Protein AF-A0A9P5EU41-F1 (afdb_monomer)

Nearest PDB structures (foldseek):
  2n8x-assembly1_A  TM=5.065E-01  e=4.545E+00  Pseudomonas aeruginosa PAO1
  8tcc-assembly1_B  TM=4.248E-01  e=4.545E+00  Burkholderia pseudomallei

Foldseek 3Di:
DDDDDDDDDDDDDPPDDDDDDDDDDDDDDDDDDDDDDDDDDDDDDDDDDDDDDDDDDDDDDDDDDDDDDDDDDDDPDDDDDDPDPVVVVVPDPPCVDCLNVVDDLVVLQVVLLVLLVQLQLEWEWDDDPNDTDIFGQPDDLPDAQCLVVVVVVVCVVPVDDDDDPVSVVLLVDLQGSRSVRVVVVVCVVVVPPDVVVVHNHCVNVCQCPVDDVSVVSNVVSSLQSAEYEYRELVRLVVCLDPPHDLSQLSHQEYEYHGEECQQVSCLVCQLVSQVSCLDPSHNYQAYEYEYHYSDLVSLQCPVVSCSNPVRHDPSCVVRYHYDYSQVPLFHDDDDPDDPCQQFEAKEFFDDFPNDGFADFADQADPVRHGDAADDAAAPPDDDDHDGQDPPPPAFDEAGDFHAKEKAKDKAFDPPPPDDRWIKIKIKIKTKGQKAAHPPPIDGIAIWIKIWIWTDDPNDIDTFWIWGADDVATDIDGGQQPQQDDDGPVCPPDDRDGPYRYQHWWFFRHGRTTDSDAAADNDRVRSNDPRGHTDRRYIYRRNHCVRYDYCYPPDPNVVSQVVDDRDPRQCTNVNCNVCRNVSD

pLDDT: mean 72.6, std 22.47, range [21.44, 97.12]

Mean predicted aligned error: 20.64 Å

Solvent-accessible surface area (backbone atoms only — not comparable to full-atom values): 34772 Å² total; per-residue (Å²): 140,79,91,86,86,84,88,87,89,78,84,94,82,86,86,85,87,87,90,80,79,92,85,85,89,81,91,81,85,87,84,88,87,84,88,83,89,88,83,83,84,89,85,88,82,88,78,88,78,80,87,87,76,87,85,78,85,81,81,90,82,92,79,84,92,76,92,81,80,94,73,92,76,93,73,85,81,74,73,88,74,81,85,52,73,66,63,59,72,66,51,71,58,70,75,70,40,63,69,64,65,72,42,55,71,71,57,50,47,49,51,47,48,53,47,40,64,66,16,40,58,33,28,33,46,42,65,54,98,89,38,84,44,72,44,62,45,83,53,66,90,85,51,76,64,54,66,63,58,51,49,53,54,57,39,68,79,49,85,63,98,69,90,52,67,68,55,51,51,51,75,61,38,48,36,52,67,36,31,66,34,50,56,51,45,54,37,58,73,71,64,49,88,67,61,61,80,86,48,36,72,63,50,54,52,54,54,59,66,64,40,72,66,52,25,70,68,35,49,61,54,55,46,61,57,27,35,40,36,30,36,41,64,71,37,49,52,60,54,66,36,82,85,59,52,70,65,65,35,53,18,22,31,40,37,37,31,31,19,71,64,31,61,63,51,39,69,77,40,30,48,60,50,40,54,54,58,51,34,88,70,38,55,54,64,35,35,38,35,42,50,46,43,88,45,75,69,56,41,54,45,54,83,66,46,54,56,66,61,80,52,57,44,81,82,36,55,89,29,55,45,78,45,43,78,46,75,46,91,68,48,82,82,89,64,99,74,71,68,60,65,80,45,43,60,33,42,18,34,22,71,49,95,94,28,60,26,78,25,50,41,67,66,49,45,98,89,67,48,71,56,73,60,23,72,75,28,60,83,81,60,68,63,79,52,53,51,50,53,95,80,73,83,76,69,72,42,78,36,58,93,43,44,35,33,32,31,75,42,81,31,79,72,81,80,82,75,84,81,85,44,53,28,40,33,39,37,41,35,36,37,30,40,41,27,47,26,64,98,78,40,47,49,26,30,42,41,42,37,37,40,34,29,39,42,58,88,98,43,75,44,71,37,29,41,31,23,29,34,88,98,51,63,50,76,46,74,45,43,66,66,44,68,31,14,25,38,97,93,43,78,80,54,77,72,26,56,65,42,49,20,41,45,34,20,24,23,41,52,51,48,32,43,33,73,58,69,46,57,41,94,50,84,70,29,42,79,45,96,38,27,27,22,32,63,38,23,35,47,61,48,81,49,60,91,19,44,36,68,32,30,90,92,32,72,51,29,54,54,62,69,77,50,88,49,75,85,29,64,54,37,66,68,53,41,56,72,41,49,72,69,72,114

Secondary structure (DSSP, 8-state):
---------S-S-S-S------------------------------------------------PPP-----------------HHHHHHS--GGGSHHHHHS-HHHHHHHHHHHHHHTT--EEEEEETTEEEEEE--S-TTS--HHHHHHHHHHHHS-S----HHHHHHTT-TTGGGHHHHHHHHHHHTT----TTTS-TTHHHHHHTT-HHHHHHHHHHHHHT-EEEE-SHHHHHHHHSSSPPHHHHH-SEEEEEE-TTHHHHHHHHHHHHHHHHHSTT---SEEEEEE--SSHHHHHHHTT-HHHHTT--TTTGGGEEEE-TTSSSSS----SS--GGGSS-EEEE-EETTEEPP----SB-TTSPBPPPPPP-STT---SS--SSSS----SEEPPP--EEEEEEEE---S--SS---EEEEEEEEEEEEES-TTT-EEEEEEEEEEEEEEETTEEEEEEEEEEETTEEEEEESGGG-S-EE-TT-TT-SS--S-SEEEEEE-TTT--EESS-B-BSSTTGGGSTTB-B--SEEE---STTTEEE-STTSHHHHHHHHS--TT----HHHHHHHTTT--

Organism: Colletotrichum siamense (NCBI:txid690259)

Sequence (583 aa):
MGHRSLLRRASKSCLGGFKKVFSTRSDRHDDFLAISKTSTKSFKFSFKTTSLWKRTTPEEDEKTCKPKPNNTDTTPEATPRIKDPELRRQAYPQGQSHLFRRLPPEIREQIYKEFWVACGVERHAFLEDGHMRYSPCVTDHEAPDERQLGLASDFRKAPQVQWHPEWFLRMQSPWCNHWRCEELWEDIKEGRKVDLNEGQNQAFMSLLVSCKRVHDESIDSFRESRILNITNGHTLQRLLKYPRPRYVSAARTINISLREDSGNWLYLNGGSIWHTLAAKETKATKVYVWLDAECPLTRRLLTEFRELYTGIPAEIAPKLTIDFPCDAEDGFWAWGEVEVQEQNAMFHFALANGNSQCYPTWPWRPDGSKRPAAPIQNWPTIRDCKKPDDDQGFKNFWGVQMPVYFTVRQCDNRSGRGNGAKELRVTYGLFYEKDGFNSNGHPYDWENVVITWRQFGDSYYKDEIWLSAHKGGRRITGWENIPQTVDSANWFEANGKSHNHPKVYVGWCKHAMFFDKGGLKDVLSCLTDNEYRTDDWYYVARTKSDLLNASPGTDHWTKFENENWGDAWSKPSNEYWAACDRA

Structure (mmCIF, N/CA/C/O backbone):
data_AF-A0A9P5EU41-F1
#
_entry.id   AF-A0A9P5EU41-F1
#
loop_
_atom_site.group_PDB
_atom_site.id
_atom_site.type_symbol
_atom_site.label_atom_id
_atom_site.label_alt_id
_atom_site.label_comp_id
_atom_site.label_asym_id
_atom_site.label_entity_id
_atom_site.label_seq_id
_atom_site.pdbx_PDB_ins_code
_atom_site.Cartn_x
_atom_site.Cartn_y
_atom_site.Cartn_z
_atom_site.occupancy
_atom_site.B_iso_or_equiv
_atom_site.auth_seq_id
_atom_site.auth_comp_id
_atom_site.auth_asym_id
_atom_site.auth_atom_id
_atom_site.pdbx_PDB_model_num
ATOM 1 N N . MET A 1 1 ? 23.583 35.432 46.694 1.00 30.80 1 MET A N 1
ATOM 2 C CA . MET A 1 1 ? 23.883 35.981 45.349 1.00 30.80 1 MET A CA 1
ATOM 3 C C . MET A 1 1 ? 23.335 34.983 44.340 1.00 30.80 1 MET A C 1
ATOM 5 O O . MET A 1 1 ? 23.683 33.828 44.476 1.00 30.80 1 MET A O 1
ATOM 9 N N . GLY A 1 2 ? 22.459 35.232 43.377 1.00 26.34 2 GLY A N 1
ATOM 10 C CA . GLY A 1 2 ? 21.678 36.367 42.901 1.00 26.34 2 GLY A CA 1
ATOM 11 C C . GLY A 1 2 ? 20.838 35.812 41.730 1.00 26.34 2 GLY A C 1
ATOM 12 O O . GLY A 1 2 ? 21.326 34.976 40.975 1.00 26.34 2 GLY A O 1
ATOM 13 N N . HIS A 1 3 ? 19.569 36.208 41.630 1.00 23.52 3 HIS A N 1
ATOM 14 C CA . HIS A 1 3 ? 18.615 35.836 40.572 1.00 23.52 3 HIS A CA 1
ATOM 15 C C . HIS A 1 3 ? 19.133 36.082 39.137 1.00 23.52 3 HIS A C 1
ATOM 17 O O . HIS A 1 3 ? 19.744 37.124 38.906 1.00 23.52 3 HIS A O 1
ATOM 23 N N . ARG A 1 4 ? 18.685 35.276 38.150 1.00 24.45 4 ARG A N 1
ATOM 24 C CA . ARG A 1 4 ? 17.760 35.728 37.073 1.00 24.45 4 ARG A CA 1
ATOM 25 C C . ARG A 1 4 ? 17.330 34.630 36.085 1.00 24.45 4 ARG A C 1
ATOM 27 O O . ARG A 1 4 ? 18.089 33.742 35.730 1.00 24.45 4 ARG A O 1
ATOM 34 N N . SER A 1 5 ? 16.074 34.766 35.658 1.00 26.00 5 SER A N 1
ATOM 35 C CA . SER A 1 5 ? 15.316 33.961 34.696 1.00 26.00 5 SER A CA 1
ATOM 36 C C . SER A 1 5 ? 15.810 34.084 33.252 1.00 26.00 5 SER A C 1
ATOM 38 O O . SER A 1 5 ? 16.222 35.182 32.885 1.00 26.00 5 SER A O 1
ATOM 40 N N . LEU A 1 6 ? 15.538 33.091 32.396 1.00 24.42 6 LEU A N 1
ATOM 41 C CA . LEU A 1 6 ? 15.342 33.303 30.952 1.00 24.42 6 LEU A CA 1
ATOM 42 C C . LEU A 1 6 ? 14.281 32.342 30.371 1.00 24.42 6 LEU A C 1
ATOM 44 O O . LEU A 1 6 ? 14.583 31.309 29.786 1.00 24.42 6 LEU A O 1
ATOM 48 N N . LEU A 1 7 ? 13.014 32.745 30.498 1.00 24.66 7 LEU A N 1
ATOM 49 C CA . LEU A 1 7 ? 11.993 32.533 29.468 1.00 24.66 7 LEU A CA 1
ATOM 50 C C . LEU A 1 7 ? 12.232 33.578 28.364 1.00 24.66 7 LEU A C 1
ATOM 52 O O . LEU A 1 7 ? 12.237 34.765 28.692 1.00 24.66 7 LEU A O 1
ATOM 56 N N . ARG A 1 8 ? 12.398 33.159 27.095 1.00 26.06 8 ARG A N 1
ATOM 57 C CA . ARG A 1 8 ? 11.946 33.837 25.846 1.00 26.06 8 ARG A CA 1
ATOM 58 C C . ARG A 1 8 ? 12.698 33.337 24.600 1.00 26.06 8 ARG A C 1
ATOM 60 O O . ARG A 1 8 ? 13.823 33.758 24.361 1.00 26.06 8 ARG A O 1
ATOM 67 N N . ARG A 1 9 ? 11.997 32.605 23.725 1.00 23.97 9 ARG A N 1
ATOM 68 C CA . ARG A 1 9 ? 11.839 32.921 22.286 1.00 23.97 9 ARG A CA 1
ATOM 69 C C . ARG A 1 9 ? 10.871 31.916 21.646 1.00 23.97 9 ARG A C 1
ATOM 71 O O . ARG A 1 9 ? 11.272 30.857 21.194 1.00 23.97 9 ARG A O 1
ATOM 78 N N . ALA A 1 10 ? 9.595 32.285 21.596 1.00 25.39 10 ALA A N 1
ATOM 79 C CA . ALA A 1 10 ? 8.655 31.785 20.601 1.00 25.39 10 ALA A CA 1
ATOM 80 C C . ALA A 1 10 ? 8.086 33.004 19.861 1.00 25.39 10 ALA A C 1
ATOM 82 O O . ALA A 1 10 ? 7.886 34.070 20.451 1.00 25.39 10 ALA A O 1
ATOM 83 N N . SER A 1 11 ? 7.973 32.849 18.548 1.00 27.69 11 SER A N 1
ATOM 84 C CA . SER A 1 11 ? 7.759 33.872 17.525 1.00 27.69 11 SER A CA 1
ATOM 85 C C . SER A 1 11 ? 6.518 34.752 17.754 1.00 27.69 11 SER A C 1
ATOM 87 O O . SER A 1 11 ? 5.428 34.267 18.042 1.00 27.69 11 SER A O 1
ATOM 89 N N . LYS A 1 12 ? 6.691 36.069 17.582 1.00 28.20 12 LYS A N 1
ATOM 90 C CA . LYS A 1 12 ? 5.652 37.111 17.627 1.00 28.20 12 LYS A CA 1
ATOM 91 C C . LYS A 1 12 ? 5.008 37.342 16.243 1.00 28.20 12 LYS A C 1
ATOM 93 O O . LYS A 1 12 ? 5.120 38.445 15.714 1.00 28.20 12 LYS A O 1
ATOM 98 N N . SER A 1 13 ? 4.324 36.362 15.651 1.00 29.11 13 SER A N 1
ATOM 99 C CA . SER A 1 13 ? 3.610 36.611 14.376 1.00 29.11 13 SER A CA 1
ATOM 100 C C . SER A 1 13 ? 2.169 36.103 14.276 1.00 29.11 13 SER A C 1
ATOM 102 O O . SER A 1 13 ? 1.657 36.022 13.167 1.00 29.11 13 SER A O 1
ATOM 104 N N . CYS A 1 14 ? 1.481 35.821 15.388 1.00 27.39 14 CYS A N 1
ATOM 105 C CA . CYS A 1 14 ? 0.079 35.363 15.344 1.00 27.39 14 CYS A CA 1
ATOM 106 C C . CYS A 1 14 ? -0.847 36.077 16.346 1.00 27.39 14 CYS A C 1
ATOM 108 O O . CYS A 1 14 ? -1.741 35.460 16.913 1.00 27.39 14 CYS A O 1
ATOM 110 N N . LEU A 1 15 ? -0.657 37.379 16.592 1.00 30.14 15 LEU A N 1
ATOM 111 C CA . LEU A 1 15 ? -1.606 38.189 17.372 1.00 30.14 15 LEU A CA 1
ATOM 112 C C . LEU A 1 15 ? -1.811 39.550 16.707 1.00 30.14 15 LEU A C 1
ATOM 114 O O . LEU A 1 15 ? -1.182 40.544 17.057 1.00 30.14 15 LEU A O 1
ATOM 118 N N . GLY A 1 16 ? -2.711 39.570 15.731 1.00 29.16 16 GLY A N 1
ATOM 119 C CA . GLY A 1 16 ? -3.162 40.784 15.064 1.00 29.16 16 GLY A CA 1
ATOM 120 C C . GLY A 1 16 ? -4.240 40.458 14.044 1.00 29.16 16 GLY A C 1
ATOM 121 O O . GLY A 1 16 ? -3.959 40.451 12.855 1.00 29.16 16 GLY A O 1
ATOM 122 N N . GLY A 1 17 ? -5.454 40.135 14.499 1.00 29.33 17 GLY A N 1
ATOM 123 C CA . GLY A 1 17 ? -6.526 39.845 13.547 1.00 29.33 17 GLY A CA 1
ATOM 124 C C . GLY A 1 17 ? -7.862 39.349 14.082 1.00 29.33 17 GLY A C 1
ATOM 125 O O . GLY A 1 17 ? -8.558 38.700 13.327 1.00 29.33 17 GLY A O 1
ATOM 126 N N . PHE A 1 18 ? -8.262 39.624 15.328 1.00 28.50 18 PHE A N 1
ATOM 127 C CA . PHE A 1 18 ? -9.655 39.398 15.741 1.00 28.50 18 PHE A CA 1
ATOM 128 C C . PHE A 1 18 ? -10.095 40.434 16.776 1.00 28.50 18 PHE A C 1
ATOM 130 O O . PHE A 1 18 ? -9.862 40.272 17.971 1.00 28.50 18 PHE A O 1
ATOM 137 N N . LYS A 1 19 ? -10.721 41.519 16.297 1.00 26.05 19 LYS A N 1
ATOM 138 C CA . LYS A 1 19 ? -11.716 42.321 17.036 1.00 26.05 19 LYS A CA 1
ATOM 139 C C . LYS A 1 19 ? -12.392 43.352 16.118 1.00 26.05 19 LYS A C 1
ATOM 141 O O . LYS A 1 19 ? -11.884 44.455 15.948 1.00 26.05 19 LYS A O 1
ATOM 146 N N . LYS A 1 20 ? -13.541 42.956 15.556 1.00 26.11 20 LYS A N 1
ATOM 147 C CA . LYS A 1 20 ? -14.771 43.725 15.230 1.00 26.11 20 LYS A CA 1
ATOM 148 C C . LYS A 1 20 ? -15.534 42.894 14.191 1.00 26.11 20 LYS A C 1
ATOM 150 O O . LYS A 1 20 ? -15.109 42.803 13.052 1.00 26.11 20 LYS A O 1
ATOM 155 N N . VAL A 1 21 ? -16.470 42.038 14.599 1.00 25.42 21 VAL A N 1
ATOM 156 C CA . VAL A 1 21 ? -17.859 42.374 14.973 1.00 25.42 21 VAL A CA 1
ATOM 157 C C . VAL A 1 21 ? -18.540 43.193 13.880 1.00 25.42 21 VAL A C 1
ATOM 159 O O . VAL A 1 21 ? -18.275 44.382 13.730 1.00 25.42 21 VAL A O 1
ATOM 162 N N . PHE A 1 22 ? -19.412 42.492 13.153 1.00 24.36 22 PHE A N 1
ATOM 163 C CA . PHE A 1 22 ? -20.685 42.945 12.601 1.00 24.36 22 PHE A CA 1
ATOM 164 C C . PHE A 1 22 ? -21.034 44.419 12.841 1.00 24.36 22 PHE A C 1
ATOM 166 O O . PHE A 1 22 ? -21.291 44.815 13.974 1.00 24.36 22 PHE A O 1
ATOM 173 N N . SER A 1 23 ? -21.140 45.186 11.756 1.00 24.17 23 SER A N 1
ATOM 174 C CA . SER A 1 23 ? -22.220 46.149 11.491 1.00 24.17 23 SER A CA 1
ATOM 175 C C . SER A 1 23 ? -21.803 47.015 10.303 1.00 24.17 23 SER A C 1
ATOM 177 O O . SER A 1 23 ? -20.903 47.834 10.442 1.00 24.17 23 SER A O 1
ATOM 179 N N . THR A 1 24 ? -22.423 46.819 9.141 1.00 25.61 24 THR A N 1
ATOM 180 C CA . THR A 1 24 ? -23.429 47.760 8.628 1.00 25.61 24 THR A CA 1
ATOM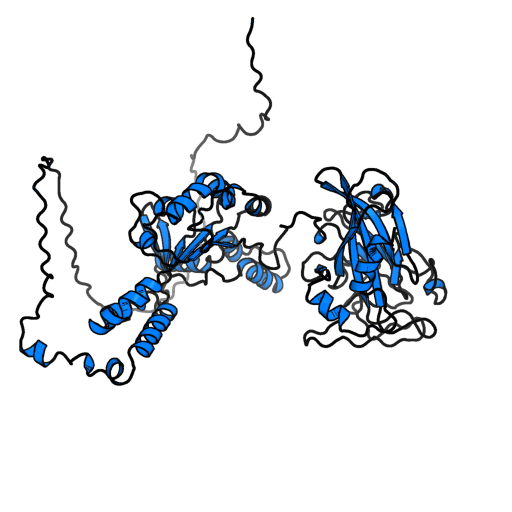 181 C C . THR A 1 24 ? -24.054 47.227 7.342 1.00 25.61 24 THR A C 1
ATOM 183 O O . THR A 1 24 ? -23.403 46.769 6.410 1.00 25.61 24 THR A O 1
ATOM 186 N N . ARG A 1 25 ? -25.378 47.285 7.370 1.00 26.03 25 ARG A N 1
ATOM 187 C CA . ARG A 1 25 ? -26.358 47.050 6.318 1.00 26.03 25 ARG A CA 1
ATOM 188 C C . ARG A 1 25 ? -26.433 48.301 5.431 1.00 26.03 25 ARG A C 1
ATOM 190 O O . ARG A 1 25 ? -26.419 49.401 5.976 1.00 26.03 25 ARG A O 1
ATOM 197 N N . SER A 1 26 ? -26.527 48.126 4.115 1.00 26.22 26 SER A N 1
ATOM 198 C CA . SER A 1 26 ? -27.027 49.106 3.128 1.00 26.22 26 SER A CA 1
ATOM 199 C C . SER A 1 26 ? -27.098 48.371 1.782 1.00 26.22 26 SER A C 1
ATOM 201 O O . SER A 1 26 ? -26.073 47.957 1.253 1.00 26.22 26 SER A O 1
ATOM 203 N N . ASP A 1 27 ? -28.263 47.824 1.442 1.00 26.22 27 ASP A N 1
ATOM 204 C CA . ASP A 1 27 ? -29.229 48.409 0.495 1.00 26.22 27 ASP A CA 1
ATOM 205 C C . ASP A 1 27 ? -28.753 48.374 -0.965 1.00 26.22 27 ASP A C 1
ATOM 207 O O . ASP A 1 27 ? -27.911 49.173 -1.372 1.00 26.22 27 ASP A O 1
ATOM 211 N N . ARG A 1 28 ? -29.366 47.481 -1.762 1.00 26.09 28 ARG A N 1
ATOM 212 C CA . ARG A 1 28 ? -30.007 47.798 -3.058 1.00 26.09 28 ARG A CA 1
ATOM 213 C C . ARG A 1 28 ? -30.681 46.567 -3.695 1.00 26.09 28 ARG A C 1
ATOM 215 O O . ARG A 1 28 ? -30.008 45.629 -4.106 1.00 26.09 28 ARG A O 1
ATOM 222 N N . HIS A 1 29 ? -32.018 46.616 -3.675 1.00 25.47 29 HIS A N 1
ATOM 223 C CA . HIS A 1 29 ? -33.007 46.328 -4.734 1.00 25.47 29 HIS A CA 1
ATOM 224 C C . HIS A 1 29 ? -32.503 45.712 -6.053 1.00 25.47 29 HIS A C 1
ATOM 226 O O . HIS A 1 29 ? -31.583 46.247 -6.665 1.00 25.47 29 HIS A O 1
ATOM 232 N N . ASP A 1 30 ? -33.033 44.539 -6.421 1.00 25.72 30 ASP A N 1
ATOM 233 C CA . ASP A 1 30 ? -34.072 44.263 -7.456 1.00 25.72 30 ASP A CA 1
ATOM 234 C C . ASP A 1 30 ? -33.349 43.619 -8.665 1.00 25.72 30 ASP A C 1
ATOM 236 O O . ASP A 1 30 ? -32.284 44.074 -9.057 1.00 25.72 30 ASP A O 1
ATOM 240 N N . ASP A 1 31 ? -33.723 42.449 -9.184 1.00 26.47 31 ASP A N 1
ATOM 241 C CA . ASP A 1 31 ? -34.981 42.224 -9.883 1.00 26.47 31 ASP A CA 1
ATOM 242 C C . ASP A 1 31 ? -35.463 40.763 -9.881 1.00 26.47 31 ASP A C 1
ATOM 244 O O . ASP A 1 31 ? -34.715 39.785 -9.832 1.00 26.47 31 ASP A O 1
ATOM 248 N N . PHE A 1 32 ? -36.785 40.689 -9.990 1.00 24.66 32 PHE A N 1
ATOM 249 C CA . PHE A 1 32 ? -37.657 39.553 -10.239 1.00 24.66 32 PHE A CA 1
ATOM 250 C C . PHE A 1 32 ? -37.250 38.678 -11.438 1.00 24.66 32 PHE A C 1
ATOM 252 O O . PHE A 1 32 ? -36.887 39.192 -12.487 1.00 24.66 32 PHE A O 1
ATOM 259 N N . LEU A 1 33 ? -37.541 37.373 -11.348 1.00 26.55 33 LEU A N 1
ATOM 260 C CA . LEU A 1 33 ? -38.536 36.729 -12.220 1.00 26.55 33 LEU A CA 1
ATOM 261 C C . LEU A 1 33 ? -39.071 35.451 -11.553 1.00 26.55 33 LEU A C 1
ATOM 263 O O . LEU A 1 33 ? -38.348 34.499 -11.267 1.00 26.55 33 LEU A O 1
ATOM 267 N N . ALA A 1 34 ? -40.371 35.479 -11.278 1.00 24.45 34 ALA A N 1
ATOM 268 C CA . ALA A 1 34 ? -41.171 34.391 -10.739 1.00 24.45 34 ALA A CA 1
ATOM 269 C C . ALA A 1 34 ? -41.913 33.642 -11.864 1.00 24.45 34 ALA A C 1
ATOM 271 O O . ALA A 1 34 ? -41.951 34.106 -13.001 1.00 24.45 34 ALA A O 1
ATOM 272 N N . ILE A 1 35 ? -42.648 32.598 -11.443 1.00 24.52 35 ILE A N 1
ATOM 273 C CA . ILE A 1 35 ? -43.719 31.839 -12.132 1.00 24.52 35 ILE A CA 1
ATOM 274 C C . ILE A 1 35 ? -43.181 30.527 -12.739 1.00 24.52 35 ILE A C 1
ATOM 276 O O . ILE A 1 35 ? -42.370 30.526 -13.649 1.00 24.52 35 ILE A O 1
ATOM 280 N N . SER A 1 36 ? -43.575 29.350 -12.238 1.00 24.67 36 SER A N 1
ATOM 281 C CA . SER A 1 36 ? -44.936 28.831 -12.401 1.00 24.67 36 SER A CA 1
ATOM 282 C C . SER A 1 36 ? -45.355 27.821 -11.325 1.00 24.67 36 SER A C 1
ATOM 284 O O . SER A 1 36 ? -44.638 26.880 -10.996 1.00 24.67 36 SER A O 1
ATOM 286 N N . LYS A 1 37 ? -46.576 28.028 -10.820 1.00 24.62 37 LYS A N 1
ATOM 287 C CA . LYS A 1 37 ? -47.358 27.116 -9.981 1.00 24.62 37 LYS A CA 1
ATOM 288 C C . LYS A 1 37 ? -48.049 26.082 -10.870 1.00 24.62 37 LYS A C 1
ATOM 290 O O . LYS A 1 37 ? -48.712 26.465 -11.827 1.00 24.62 37 LYS A O 1
ATOM 295 N N . THR A 1 38 ? -48.085 24.824 -10.442 1.00 25.11 38 THR A N 1
ATOM 296 C CA . THR A 1 38 ? -49.247 23.961 -10.700 1.00 25.11 38 THR A CA 1
ATOM 297 C C . THR A 1 38 ? -49.663 23.232 -9.428 1.00 25.11 38 THR A C 1
ATOM 299 O O . THR A 1 38 ? -48.868 22.939 -8.542 1.00 25.11 38 THR A O 1
ATOM 302 N N . SER A 1 39 ? -50.977 23.076 -9.312 1.00 22.53 39 SER A N 1
ATOM 303 C CA . SER A 1 39 ? -51.732 22.689 -8.128 1.00 22.53 39 SER A CA 1
ATOM 304 C C . SER A 1 39 ? -52.284 21.288 -8.342 1.00 22.53 39 SER A C 1
ATOM 306 O O . SER A 1 39 ? -52.883 21.071 -9.393 1.00 22.53 39 SER A O 1
ATOM 308 N N . THR A 1 40 ? -52.254 20.422 -7.327 1.00 26.28 40 THR A N 1
ATOM 309 C CA . THR A 1 40 ? -53.211 19.304 -7.226 1.00 26.28 40 THR A CA 1
ATOM 310 C C . THR A 1 40 ? -53.454 18.879 -5.771 1.00 26.28 40 THR A C 1
ATOM 312 O O . THR A 1 40 ? -52.678 18.161 -5.158 1.00 26.28 40 THR A O 1
ATOM 315 N N . LYS A 1 41 ? -54.565 19.397 -5.235 1.00 25.16 41 LYS A N 1
ATOM 316 C CA . LYS A 1 41 ? -55.601 18.770 -4.385 1.00 25.16 41 LYS A CA 1
ATOM 317 C C . LYS A 1 41 ? -55.233 17.579 -3.463 1.00 25.16 41 LYS A C 1
ATOM 319 O O . LYS A 1 41 ? -55.225 16.431 -3.876 1.00 25.16 41 LYS A O 1
ATOM 324 N N . SER A 1 42 ? -55.130 17.895 -2.167 1.00 21.77 42 SER A N 1
ATOM 325 C CA . SER A 1 42 ? -55.870 17.324 -1.015 1.00 21.77 42 SER A CA 1
ATOM 326 C C . SER A 1 42 ? -56.444 15.892 -1.100 1.00 21.77 42 SER A C 1
ATOM 328 O O . SER A 1 42 ? -57.479 15.687 -1.732 1.00 21.77 42 SER A O 1
ATOM 330 N N . PHE A 1 43 ? -55.968 15.019 -0.202 1.00 23.98 43 PHE A N 1
ATOM 331 C CA . PHE A 1 43 ? -56.816 14.111 0.587 1.00 23.98 43 PHE A CA 1
ATOM 332 C C . PHE A 1 43 ? -56.456 14.236 2.079 1.00 23.98 43 PHE A C 1
ATOM 334 O O . PHE A 1 43 ? -55.317 14.009 2.480 1.00 23.98 43 PHE A O 1
ATOM 341 N N . LYS A 1 44 ? -57.431 14.653 2.897 1.00 22.06 44 LYS A N 1
ATOM 342 C CA . LYS A 1 44 ? -57.337 14.757 4.360 1.00 22.06 44 LYS A CA 1
ATOM 343 C C . LYS A 1 44 ? -57.706 13.411 4.987 1.00 22.06 44 LYS A C 1
ATOM 345 O O . LYS A 1 44 ? -58.837 12.970 4.811 1.00 22.06 44 LYS A O 1
ATOM 350 N N . PHE A 1 45 ? -56.822 12.839 5.800 1.00 22.23 45 PHE A N 1
ATOM 351 C CA . PHE A 1 45 ? -57.213 11.913 6.864 1.00 22.23 45 PHE A CA 1
ATOM 352 C C . PHE A 1 45 ? -56.888 12.549 8.215 1.00 22.23 45 PHE A C 1
ATOM 354 O O . PHE A 1 45 ? -55.767 12.973 8.479 1.00 22.23 45 PHE A O 1
ATOM 361 N N . SER A 1 46 ? -57.928 12.674 9.035 1.00 21.44 46 SER A N 1
ATOM 362 C CA . SER A 1 46 ? -57.907 13.216 10.388 1.00 21.44 46 SER A CA 1
ATOM 363 C C . SER A 1 46 ? -57.804 12.050 11.363 1.00 21.44 46 SER A C 1
ATOM 365 O O . SER A 1 46 ? -58.732 11.249 11.442 1.00 21.44 46 SER A O 1
ATOM 367 N N . PHE A 1 47 ? -56.715 11.974 12.126 1.00 24.33 47 PHE A N 1
ATOM 368 C CA . PHE A 1 47 ? -56.683 11.219 13.375 1.00 24.33 47 PHE A CA 1
ATOM 369 C C . PHE A 1 47 ? -56.325 12.180 14.506 1.00 24.33 47 PHE A C 1
ATOM 371 O O . PHE A 1 47 ? -55.242 12.757 14.553 1.00 24.33 47 PHE A O 1
ATOM 378 N N . LYS A 1 48 ? -57.294 12.386 15.401 1.00 22.78 48 LYS A N 1
ATOM 379 C CA . LYS A 1 48 ? -57.143 13.145 16.642 1.00 22.78 48 LYS A CA 1
ATOM 380 C C . LYS A 1 48 ? -56.260 12.343 17.601 1.00 22.78 48 LYS A C 1
ATOM 382 O O . LYS A 1 48 ? -56.707 11.332 18.132 1.00 22.78 48 LYS A O 1
ATOM 387 N N . THR A 1 49 ? -55.047 12.810 17.873 1.00 25.55 49 THR A N 1
ATOM 388 C CA . THR A 1 49 ? -54.253 12.346 19.017 1.00 25.55 49 THR A CA 1
ATOM 389 C C . THR A 1 49 ? -54.687 13.115 20.260 1.00 25.55 49 THR A C 1
ATOM 391 O O . THR A 1 49 ? -54.380 14.296 20.421 1.00 25.55 49 THR A O 1
ATOM 394 N N . THR A 1 50 ? -55.441 12.459 21.137 1.00 25.56 50 THR A N 1
ATOM 395 C CA . THR A 1 50 ? -55.745 12.961 22.478 1.00 25.56 50 THR A CA 1
ATOM 396 C C . THR A 1 50 ? -54.475 13.013 23.321 1.00 25.56 50 THR A C 1
ATOM 398 O O . THR A 1 50 ? -53.807 12.003 23.532 1.00 25.56 50 THR A O 1
ATOM 401 N N . SER A 1 51 ? -54.174 14.215 23.806 1.00 25.03 51 SER A N 1
ATOM 402 C CA . SER A 1 51 ? -53.139 14.536 24.783 1.00 25.03 51 SER A CA 1
ATOM 403 C C . SER A 1 51 ? -53.321 13.755 26.084 1.00 25.03 51 SER A C 1
ATOM 405 O O . SER A 1 51 ? -54.408 13.780 26.664 1.00 25.03 51 SER A O 1
ATOM 407 N N . LEU A 1 52 ? -52.249 13.155 26.598 1.00 27.11 52 LEU A N 1
ATOM 408 C CA . LEU A 1 52 ? -52.258 12.523 27.917 1.00 27.11 52 LEU A CA 1
ATOM 409 C C . LEU A 1 52 ? -50.930 12.708 28.658 1.00 27.11 52 LEU A C 1
ATOM 411 O O . LEU A 1 52 ? -50.370 11.748 29.150 1.00 27.11 52 LEU A O 1
ATOM 415 N N . TRP A 1 53 ? -50.444 13.949 28.778 1.00 27.56 53 TRP A N 1
ATOM 416 C CA . TRP A 1 53 ? -49.491 14.325 29.834 1.00 27.56 53 TRP A CA 1
ATOM 417 C C . TRP A 1 53 ? -49.778 15.758 30.294 1.00 27.56 53 TRP A C 1
ATOM 419 O O . TRP A 1 53 ? -49.365 16.734 29.671 1.00 27.56 53 TRP A O 1
ATOM 429 N N . LYS A 1 54 ? -50.544 15.879 31.387 1.00 24.67 54 LYS A N 1
ATOM 430 C CA . LYS A 1 54 ? -50.646 17.118 32.164 1.00 24.67 54 LYS A CA 1
ATOM 431 C C . LYS A 1 54 ? -49.291 17.373 32.821 1.00 24.67 54 LYS A C 1
ATOM 433 O O . LYS A 1 54 ? -48.782 16.532 33.555 1.00 24.67 54 LYS A O 1
ATOM 438 N N . ARG A 1 55 ? -48.737 18.546 32.534 1.00 22.52 55 ARG A N 1
ATOM 439 C CA . ARG A 1 55 ? -47.587 19.142 33.210 1.00 22.52 55 ARG A CA 1
ATOM 440 C C . ARG A 1 55 ? -48.081 19.654 34.566 1.00 22.52 55 ARG A C 1
ATOM 442 O O . ARG A 1 55 ? -48.942 20.530 34.592 1.00 22.52 55 ARG A O 1
ATOM 449 N N . THR A 1 56 ? -47.556 19.118 35.660 1.00 26.53 56 THR A N 1
ATOM 450 C CA . THR A 1 56 ? -47.700 19.721 36.991 1.00 26.53 56 THR A CA 1
ATOM 451 C C . THR A 1 56 ? -46.318 20.209 37.403 1.00 26.53 56 THR A C 1
ATOM 453 O O . THR A 1 56 ? -45.390 19.415 37.539 1.00 26.53 56 THR A O 1
ATOM 456 N N . THR A 1 57 ? -46.164 21.523 37.509 1.00 29.22 57 THR A N 1
ATOM 457 C CA . THR A 1 57 ? -45.024 22.193 38.144 1.00 29.22 57 THR A CA 1
ATOM 458 C C . THR A 1 57 ? -45.068 21.977 39.657 1.00 29.22 57 THR A C 1
ATOM 460 O O . THR A 1 57 ? -46.166 21.922 40.214 1.00 29.22 57 THR A O 1
ATOM 463 N N . PRO A 1 58 ? -43.912 21.938 40.333 1.00 31.16 58 PRO A N 1
ATOM 464 C CA . PRO A 1 58 ? -43.853 22.345 41.729 1.00 31.16 58 PRO A CA 1
ATOM 465 C C . PRO A 1 58 ? -42.931 23.555 41.907 1.00 31.16 58 PRO A C 1
ATOM 467 O O . PRO A 1 58 ? -41.764 23.527 41.514 1.00 31.16 58 PRO A O 1
ATOM 470 N N . GLU A 1 59 ? -43.505 24.599 42.499 1.00 26.33 59 GLU A N 1
ATOM 471 C CA . GLU A 1 59 ? -42.793 25.638 43.237 1.00 26.33 59 GLU A CA 1
ATOM 472 C C . GLU A 1 59 ? -42.114 25.055 44.485 1.00 26.33 59 GLU A C 1
ATOM 474 O O . GLU A 1 59 ? -42.414 23.951 44.945 1.00 26.33 59 GLU A O 1
ATOM 479 N N . GLU A 1 60 ? -41.163 25.844 44.964 1.00 28.70 60 GLU A N 1
ATOM 480 C CA . GLU A 1 60 ? -40.288 25.677 46.113 1.00 28.70 60 GLU A CA 1
ATOM 481 C C . GLU A 1 60 ? -41.034 25.303 47.402 1.00 28.70 60 GLU A C 1
ATOM 483 O O . GLU A 1 60 ? -42.070 25.878 47.712 1.00 28.70 60 GLU A O 1
ATOM 488 N N . ASP A 1 61 ? -40.459 24.389 48.190 1.00 28.05 61 ASP A N 1
ATOM 489 C CA . ASP A 1 61 ? -40.387 24.600 49.635 1.00 28.05 61 ASP A CA 1
ATOM 490 C C . ASP A 1 61 ? -39.331 23.702 50.296 1.00 28.05 61 ASP A C 1
ATOM 492 O O . ASP A 1 61 ? -39.300 22.473 50.191 1.00 28.05 61 ASP A O 1
ATOM 496 N N . GLU A 1 62 ? -38.439 24.390 50.989 1.00 30.39 62 GLU A N 1
ATOM 497 C CA . GLU A 1 62 ? -37.318 23.924 51.781 1.00 30.39 62 GLU A CA 1
ATOM 498 C C . GLU A 1 62 ? -37.822 23.398 53.139 1.00 30.39 62 GLU A C 1
ATOM 500 O O . GLU A 1 62 ? -38.446 24.145 53.892 1.00 30.39 62 GLU A O 1
ATOM 505 N N . LYS A 1 63 ? -37.557 22.123 53.486 1.00 30.02 63 LYS A N 1
ATOM 506 C CA . LYS A 1 63 ? -37.544 21.634 54.886 1.00 30.02 63 LYS A CA 1
ATOM 507 C C . LYS A 1 63 ? -36.927 20.233 55.047 1.00 30.02 63 LYS A C 1
ATOM 509 O O . LYS A 1 63 ? -37.521 19.211 54.725 1.00 30.02 63 LYS A O 1
ATOM 514 N N . THR A 1 64 ? -35.708 20.240 55.591 1.00 27.44 64 THR A N 1
ATOM 515 C CA . THR A 1 64 ? -35.170 19.330 56.627 1.00 27.44 64 THR A CA 1
ATOM 516 C C . THR A 1 64 ? -35.446 17.816 56.531 1.00 27.44 64 THR A C 1
ATOM 518 O O . THR A 1 64 ? -36.435 17.292 57.037 1.00 27.44 64 THR A O 1
ATOM 521 N N . CYS A 1 65 ? -34.443 17.070 56.050 1.00 23.97 65 CYS A N 1
ATOM 522 C CA . CYS A 1 65 ? -34.332 15.621 56.247 1.00 23.97 65 CYS A CA 1
ATOM 523 C C . CYS A 1 65 ? -33.837 15.282 57.668 1.00 23.97 65 CYS A C 1
ATOM 525 O O . CYS A 1 65 ? -32.700 15.589 58.027 1.00 23.97 65 CYS A O 1
ATOM 527 N N . LYS A 1 66 ? -34.663 14.583 58.457 1.00 28.80 66 LYS A N 1
ATOM 528 C CA . LYS A 1 66 ? -34.206 13.736 59.575 1.00 28.80 66 LYS A CA 1
ATOM 529 C C . LYS A 1 66 ? -34.193 12.268 59.123 1.00 28.80 66 LYS A C 1
ATOM 531 O O . LYS A 1 66 ? -35.138 11.855 58.451 1.00 28.80 66 LYS A O 1
ATOM 536 N N . PRO A 1 67 ? -33.188 11.464 59.510 1.00 29.81 67 PRO A N 1
ATOM 537 C CA . PRO A 1 67 ? -33.113 10.058 59.134 1.00 29.81 67 PRO A CA 1
ATOM 538 C C . PRO A 1 67 ? -34.046 9.210 60.011 1.00 29.81 67 PRO A C 1
ATOM 540 O O . PRO A 1 67 ? -34.096 9.381 61.231 1.00 29.81 67 PRO A O 1
ATOM 543 N N . LYS A 1 68 ? -34.766 8.267 59.396 1.00 26.83 68 LYS A N 1
ATOM 544 C CA . LYS A 1 68 ? -35.448 7.164 60.088 1.00 26.83 68 LYS A CA 1
ATOM 545 C C . LYS A 1 68 ? -35.140 5.827 59.395 1.00 26.83 68 LYS A C 1
ATOM 547 O O . LYS A 1 68 ? -34.773 5.834 58.224 1.00 26.83 68 LYS A O 1
ATOM 552 N N . PRO A 1 69 ? -35.185 4.719 60.153 1.00 28.48 69 PRO A N 1
ATOM 553 C CA . PRO A 1 69 ? -34.203 3.643 60.068 1.00 28.48 69 PRO A CA 1
ATOM 554 C C . PRO A 1 69 ? -34.582 2.517 59.103 1.00 28.48 69 PRO A C 1
ATOM 556 O O . PRO A 1 69 ? -35.745 2.335 58.752 1.00 28.48 69 PRO A O 1
ATOM 559 N N . ASN A 1 70 ? -33.556 1.741 58.747 1.00 34.16 70 ASN A N 1
ATOM 560 C CA . ASN A 1 70 ? -33.627 0.466 58.044 1.00 34.16 70 ASN A CA 1
ATOM 561 C C . ASN A 1 70 ? -34.681 -0.465 58.654 1.00 34.16 70 ASN A C 1
ATOM 563 O O . ASN A 1 70 ? -34.548 -0.860 59.809 1.00 34.16 70 ASN A O 1
ATOM 567 N N . ASN A 1 71 ? -35.642 -0.887 57.836 1.00 28.77 71 ASN A N 1
ATOM 568 C CA . ASN A 1 71 ? -36.327 -2.159 58.011 1.00 28.77 71 ASN A CA 1
ATOM 569 C C . ASN A 1 71 ? -36.277 -2.915 56.685 1.00 28.77 71 ASN A C 1
ATOM 571 O O . ASN A 1 71 ? -36.934 -2.564 55.708 1.00 28.77 71 ASN A O 1
ATOM 575 N N . THR A 1 72 ? -35.439 -3.943 56.682 1.00 38.03 72 THR A N 1
ATOM 576 C CA . THR A 1 72 ? -35.559 -5.129 55.845 1.00 38.03 72 THR A CA 1
ATOM 577 C C . THR A 1 72 ? -36.937 -5.743 56.048 1.00 38.03 72 THR A C 1
ATOM 579 O O . THR A 1 72 ? -37.200 -6.274 57.123 1.00 38.03 72 THR A O 1
ATOM 582 N N . ASP A 1 73 ? -37.782 -5.717 55.023 1.00 27.97 73 ASP A N 1
ATOM 583 C CA . ASP A 1 73 ? -38.622 -6.875 54.746 1.00 27.97 73 ASP A CA 1
ATOM 584 C C . ASP A 1 73 ? -39.004 -6.930 53.269 1.00 27.97 73 ASP A C 1
ATOM 586 O O . ASP A 1 73 ? -39.410 -5.944 52.653 1.00 27.97 73 ASP A O 1
ATOM 590 N N . THR A 1 74 ? -38.792 -8.102 52.686 1.00 36.19 74 THR A N 1
ATOM 591 C CA . THR A 1 74 ? -38.861 -8.341 51.248 1.00 36.19 74 THR A CA 1
ATOM 592 C C . THR A 1 74 ? -40.188 -9.029 50.981 1.00 36.19 74 THR A C 1
ATOM 594 O O . THR A 1 74 ? -40.310 -10.235 51.172 1.00 36.19 74 THR A O 1
ATOM 597 N N . THR A 1 75 ? -41.207 -8.280 50.564 1.00 28.06 75 THR A N 1
ATOM 598 C CA . THR A 1 75 ? -42.465 -8.858 50.067 1.00 28.06 75 THR A CA 1
ATOM 599 C C . THR A 1 75 ? -42.552 -8.602 48.561 1.00 28.06 75 THR A C 1
ATOM 601 O O . THR A 1 75 ? -42.401 -7.453 48.145 1.00 28.06 75 THR A O 1
ATOM 604 N N . PRO A 1 76 ? -42.755 -9.627 47.712 1.00 34.25 76 PRO A N 1
ATOM 605 C CA . PRO A 1 76 ? -42.814 -9.428 46.271 1.00 34.25 76 PRO A CA 1
ATOM 606 C C . PRO A 1 76 ? -44.076 -8.641 45.907 1.00 34.25 76 PRO A C 1
ATOM 608 O O . PRO A 1 76 ? -45.202 -9.067 46.171 1.00 34.25 76 PRO A O 1
ATOM 611 N N . GLU A 1 77 ? -43.865 -7.477 45.301 1.00 29.95 77 GLU A N 1
ATOM 612 C CA . GLU A 1 77 ? -44.902 -6.575 44.818 1.00 29.95 77 GLU A CA 1
ATOM 613 C C . GLU A 1 77 ? -45.783 -7.295 43.781 1.00 29.95 77 GLU A C 1
ATOM 615 O O . GLU A 1 77 ? -45.338 -7.727 42.713 1.00 29.95 77 GLU A O 1
ATOM 620 N N . ALA A 1 78 ? -47.050 -7.500 44.144 1.00 36.72 78 ALA A N 1
ATOM 621 C CA . ALA A 1 78 ? -48.018 -8.227 43.343 1.00 36.72 78 ALA A CA 1
ATOM 622 C C . ALA A 1 78 ? -48.369 -7.450 42.064 1.00 36.72 78 ALA A C 1
ATOM 624 O O . ALA A 1 78 ? -48.799 -6.299 42.100 1.00 36.72 78 ALA A O 1
ATOM 625 N N . THR A 1 79 ? -48.241 -8.123 40.920 1.00 34.81 79 THR A N 1
ATOM 626 C CA . THR A 1 79 ? -48.626 -7.625 39.592 1.00 34.81 79 THR A CA 1
ATOM 627 C C . THR A 1 79 ? -50.095 -7.151 39.577 1.00 34.81 79 THR A C 1
ATOM 629 O O . THR A 1 79 ? -50.934 -7.813 40.201 1.00 34.81 79 THR A O 1
ATOM 632 N N . PRO A 1 80 ? -50.471 -6.084 38.837 1.00 39.75 80 PRO A N 1
ATOM 633 C CA . PRO A 1 80 ? -51.852 -5.603 38.804 1.00 39.75 80 PRO A CA 1
ATOM 634 C C . PRO A 1 80 ? -52.793 -6.699 38.281 1.00 39.75 80 PRO A C 1
ATOM 636 O O . PRO A 1 80 ? -52.706 -7.120 37.127 1.00 39.75 80 PRO A O 1
ATOM 639 N N . ARG A 1 81 ? -53.693 -7.200 39.135 1.00 45.97 81 ARG A N 1
ATOM 640 C CA . ARG A 1 81 ? -54.722 -8.171 38.736 1.00 45.97 81 ARG A CA 1
ATOM 641 C C . ARG A 1 81 ? -55.842 -7.448 37.988 1.00 45.97 81 ARG A C 1
ATOM 643 O O . ARG A 1 81 ? -56.535 -6.616 38.568 1.00 45.97 81 ARG A O 1
ATOM 650 N N . ILE A 1 82 ? -56.053 -7.826 36.727 1.00 49.28 82 ILE A N 1
ATOM 651 C CA . ILE A 1 82 ? -57.252 -7.487 35.945 1.00 49.28 82 ILE A CA 1
ATOM 652 C C . ILE A 1 82 ? -58.482 -7.951 36.744 1.00 49.28 82 ILE A C 1
ATOM 654 O O . ILE A 1 82 ? -58.582 -9.131 37.090 1.00 49.28 82 ILE A O 1
ATOM 658 N N . LYS A 1 83 ? -59.368 -7.008 37.094 1.00 52.31 83 LYS A N 1
ATOM 659 C CA . LYS A 1 83 ? -60.526 -7.223 37.985 1.00 52.31 83 LYS A CA 1
ATOM 660 C C . LYS A 1 83 ? -61.743 -7.835 37.283 1.00 52.31 83 LYS A C 1
ATOM 662 O O . LYS A 1 83 ? -62.666 -8.262 37.965 1.00 52.31 83 LYS A O 1
ATOM 667 N N . ASP A 1 84 ? -61.729 -7.899 35.955 1.00 55.97 84 ASP A N 1
ATOM 668 C CA . ASP A 1 84 ? -62.842 -8.388 35.147 1.00 55.97 84 ASP A CA 1
ATOM 669 C C . ASP A 1 84 ? -62.726 -9.915 34.880 1.00 55.97 84 ASP A C 1
ATOM 671 O O . ASP A 1 84 ? -61.751 -10.364 34.259 1.00 55.97 84 ASP A O 1
ATOM 675 N N . PRO A 1 85 ? -63.677 -10.742 35.366 1.00 54.50 85 PRO A N 1
ATOM 676 C CA . PRO A 1 85 ? -63.685 -12.195 35.174 1.00 54.50 85 PRO A CA 1
ATOM 677 C C . PRO A 1 85 ? -63.863 -12.641 33.717 1.00 54.50 85 PRO A C 1
ATOM 679 O O . PRO A 1 85 ? -63.453 -13.753 33.376 1.00 54.50 85 PRO A O 1
ATOM 682 N N . GLU A 1 86 ? -64.464 -11.811 32.866 1.00 51.78 86 GLU A N 1
ATOM 683 C CA . GLU A 1 86 ? -64.787 -12.137 31.475 1.00 51.78 86 GLU A CA 1
ATOM 684 C C . GLU A 1 86 ? -63.558 -11.939 30.572 1.00 51.78 86 GLU A C 1
ATOM 686 O O . GLU A 1 86 ? -63.194 -12.831 29.801 1.00 51.78 86 GLU A O 1
ATOM 691 N N . LEU A 1 87 ? -62.787 -10.872 30.818 1.00 51.78 87 LEU A N 1
ATOM 692 C CA . LEU A 1 87 ? -61.446 -10.661 30.246 1.00 51.78 87 LEU A CA 1
ATOM 693 C C . LEU A 1 87 ? -60.439 -11.746 30.658 1.00 51.78 87 LEU A C 1
ATOM 695 O O . LEU A 1 87 ? -59.549 -12.094 29.885 1.00 51.78 87 LEU A O 1
ATOM 699 N N . ARG A 1 88 ? -60.575 -12.326 31.858 1.00 52.16 88 ARG A N 1
ATOM 700 C CA . ARG A 1 88 ? -59.755 -13.475 32.290 1.00 52.16 88 ARG A CA 1
ATOM 701 C C . ARG A 1 88 ? -60.080 -14.767 31.543 1.00 52.16 88 ARG A C 1
ATOM 703 O O . ARG A 1 88 ? -59.180 -15.584 31.377 1.00 52.16 88 ARG A O 1
ATOM 710 N N . ARG A 1 89 ? -61.330 -14.963 31.107 1.00 49.03 89 ARG A N 1
ATOM 711 C CA . ARG A 1 89 ? -61.734 -16.126 30.293 1.00 49.03 89 ARG A CA 1
ATOM 712 C C . ARG A 1 89 ? -61.361 -15.965 28.819 1.00 49.03 89 ARG A C 1
ATOM 714 O O . ARG A 1 89 ? -61.117 -16.967 28.160 1.00 49.03 89 ARG A O 1
ATOM 721 N N . GLN A 1 90 ? -61.282 -14.728 28.325 1.00 50.88 90 GLN A N 1
ATOM 722 C CA . GLN A 1 90 ? -60.836 -14.401 26.963 1.00 50.88 90 GLN A CA 1
ATOM 723 C C . GLN A 1 90 ? -59.318 -14.213 26.828 1.00 50.88 90 GLN A C 1
ATOM 725 O O . GLN A 1 90 ? -58.805 -14.133 25.711 1.00 50.88 90 GLN A O 1
ATOM 730 N N . ALA A 1 91 ? -58.579 -14.155 27.938 1.00 51.62 91 ALA A N 1
ATOM 731 C CA . ALA A 1 91 ? -57.126 -14.173 27.915 1.00 51.62 91 ALA A CA 1
ATOM 732 C C . ALA A 1 91 ? -56.656 -15.540 27.401 1.00 51.62 91 ALA A C 1
ATOM 734 O O . ALA A 1 91 ? -56.530 -16.493 28.172 1.00 51.62 91 ALA A O 1
ATOM 735 N N . TYR A 1 92 ? -56.409 -15.632 26.090 1.00 57.88 92 TYR A N 1
ATOM 736 C CA . TYR A 1 92 ? -55.764 -16.784 25.470 1.00 57.88 92 TYR A CA 1
ATOM 737 C C . TYR A 1 92 ? -54.551 -17.170 26.321 1.00 57.88 92 TYR A C 1
ATOM 739 O O . TYR A 1 92 ? -53.643 -16.344 26.487 1.00 57.88 92 TYR A O 1
ATOM 747 N N . PRO A 1 93 ? -54.516 -18.383 26.905 1.00 65.12 93 PRO A N 1
ATOM 748 C CA . PRO A 1 93 ? -53.377 -18.795 27.700 1.00 65.12 93 PRO A CA 1
ATOM 749 C C . PRO A 1 93 ? -52.159 -18.711 26.790 1.00 65.12 93 PRO A C 1
ATOM 751 O O . PRO A 1 93 ? -52.120 -19.386 25.765 1.00 65.12 93 PRO A O 1
ATOM 754 N N . GLN A 1 94 ? -51.183 -17.863 27.127 1.00 66.50 94 GLN A N 1
ATOM 755 C CA . GLN A 1 94 ? -50.048 -17.578 26.240 1.00 66.50 94 GLN A CA 1
ATOM 756 C C . GLN A 1 94 ? -49.359 -18.879 25.789 1.00 66.50 94 GLN A C 1
ATOM 758 O O . GLN A 1 94 ? -48.961 -18.997 24.639 1.00 66.50 94 GLN A O 1
ATOM 763 N N . GLY A 1 95 ? -49.354 -19.916 26.637 1.00 63.25 95 GLY A N 1
ATOM 764 C CA . GLY A 1 95 ? -48.871 -21.264 26.314 1.00 63.25 95 GLY A CA 1
ATOM 765 C C . GLY A 1 95 ? -49.654 -22.051 25.248 1.00 63.25 95 GLY A C 1
ATOM 766 O O . GLY A 1 95 ? -49.289 -23.191 24.979 1.00 63.25 95 GLY A O 1
ATOM 767 N N . GLN A 1 96 ? -50.716 -21.504 24.652 1.00 70.94 96 GLN A N 1
ATOM 768 C CA . GLN A 1 96 ? -51.421 -22.103 23.513 1.00 70.94 96 GLN A CA 1
ATOM 769 C C . GLN A 1 96 ? -50.929 -21.599 22.153 1.00 70.94 96 GLN A C 1
ATOM 771 O O . GLN A 1 96 ? -51.240 -22.231 21.144 1.00 70.94 96 GLN A O 1
ATOM 776 N N . SER A 1 97 ? -50.145 -20.515 22.108 1.00 81.19 97 SER A N 1
ATOM 777 C CA . SER A 1 97 ? -49.554 -20.043 20.853 1.00 81.19 97 SER A CA 1
ATOM 778 C C . SER A 1 97 ? -48.608 -21.096 20.271 1.00 81.19 97 SER A C 1
ATOM 780 O O . SER A 1 97 ? -47.832 -21.734 20.991 1.00 81.19 97 SER A O 1
ATOM 782 N N . HIS A 1 98 ? -48.656 -21.259 18.946 1.00 84.00 98 HIS A N 1
ATOM 783 C CA . HIS A 1 98 ? -47.758 -22.152 18.216 1.00 84.00 98 HIS A CA 1
ATOM 784 C C . HIS A 1 98 ? -46.285 -21.827 18.474 1.00 84.00 98 HIS A C 1
ATOM 786 O O . HIS A 1 98 ? -45.484 -22.756 18.515 1.00 84.00 98 HIS A O 1
ATOM 792 N N . LEU A 1 99 ? -45.955 -20.557 18.736 1.00 84.69 99 LEU A N 1
ATOM 793 C CA . LEU A 1 99 ? -44.604 -20.130 19.092 1.00 84.69 99 LEU A CA 1
ATOM 794 C C . LEU A 1 99 ? -44.100 -20.870 20.340 1.00 84.69 99 LEU A C 1
ATOM 796 O O . LEU A 1 99 ? -43.029 -21.459 20.310 1.00 84.69 99 LEU A O 1
ATOM 800 N N . PHE A 1 100 ? -44.891 -20.914 21.416 1.00 87.12 100 PHE A N 1
ATOM 801 C CA . PHE A 1 100 ? -44.473 -21.543 22.676 1.00 87.12 100 PHE A CA 1
ATOM 802 C C . PHE A 1 100 ? -44.712 -23.055 22.726 1.00 87.12 100 PHE A C 1
ATOM 804 O O . PHE A 1 100 ? -44.090 -23.732 23.539 1.00 87.12 100 PHE A O 1
ATOM 811 N N . ARG A 1 101 ? -45.628 -23.585 21.902 1.00 84.56 101 ARG A N 1
ATOM 812 C CA . ARG A 1 101 ? -45.934 -25.026 21.849 1.00 84.56 101 ARG A CA 1
ATOM 813 C C . ARG A 1 101 ? -45.013 -25.817 20.931 1.00 84.56 101 ARG A C 1
ATOM 815 O O . ARG A 1 101 ? -44.727 -26.967 21.235 1.00 84.56 101 ARG A O 1
ATOM 822 N N . ARG A 1 102 ? -44.643 -25.250 19.779 1.00 88.06 102 ARG A N 1
ATOM 823 C CA . ARG A 1 102 ? -43.884 -25.968 18.744 1.00 88.06 102 ARG A CA 1
ATOM 824 C C . ARG A 1 102 ? -42.389 -25.715 18.822 1.00 88.06 102 ARG A C 1
ATOM 826 O O . ARG A 1 102 ? -41.630 -26.595 18.440 1.00 88.06 102 ARG A O 1
ATOM 833 N N . LEU A 1 103 ? -41.975 -24.537 19.282 1.00 87.44 103 LEU A N 1
ATOM 834 C CA . LEU A 1 103 ? -40.561 -24.190 19.352 1.00 87.44 103 LEU A CA 1
ATOM 835 C C . LEU A 1 103 ? -40.047 -24.408 20.774 1.00 87.44 103 LEU A C 1
ATOM 837 O O . LEU A 1 103 ? -40.666 -23.887 21.704 1.00 87.44 103 LEU A O 1
ATOM 841 N N . PRO A 1 104 ? -38.936 -25.132 20.966 1.00 89.81 104 PRO A N 1
ATOM 842 C CA . PRO A 1 104 ? -38.220 -25.174 22.237 1.00 89.81 104 PRO A CA 1
ATOM 843 C C . PRO A 1 104 ? -37.754 -23.775 22.689 1.00 89.81 104 PRO A C 1
ATOM 845 O O . PRO A 1 104 ? -37.601 -22.888 21.841 1.00 89.81 104 PRO A O 1
ATOM 848 N N . PRO A 1 105 ? -37.541 -23.543 24.001 1.00 84.12 105 PRO A N 1
ATOM 849 C CA . PRO A 1 105 ? -37.021 -22.274 24.520 1.00 84.12 105 PRO A CA 1
ATOM 850 C C . PRO A 1 105 ? -35.751 -21.786 23.814 1.00 84.12 105 PRO A C 1
ATOM 852 O O . PRO A 1 105 ? -35.661 -20.604 23.505 1.00 84.12 105 PRO A O 1
ATOM 855 N N . GLU A 1 106 ? -34.834 -22.691 23.480 1.00 87.31 106 GLU A N 1
ATOM 856 C CA . GLU A 1 106 ? -33.547 -22.394 22.842 1.00 87.31 106 GLU A CA 1
ATOM 857 C C . GLU A 1 106 ? -33.740 -21.803 21.436 1.00 87.31 106 GLU A C 1
ATOM 859 O O . GLU A 1 106 ? -33.072 -20.847 21.049 1.00 87.31 106 GLU A O 1
ATOM 864 N N . ILE A 1 107 ? -34.715 -22.324 20.681 1.00 89.00 107 ILE A N 1
ATOM 865 C CA . ILE A 1 107 ? -35.056 -21.808 19.348 1.00 89.00 107 ILE A CA 1
ATOM 866 C C . ILE A 1 107 ? -35.742 -20.444 19.454 1.00 89.00 107 ILE A C 1
ATOM 868 O O . ILE A 1 107 ? -35.484 -19.558 18.644 1.00 89.00 107 ILE A O 1
ATOM 872 N N . ARG A 1 108 ? -36.599 -20.239 20.463 1.00 92.06 108 ARG A N 1
ATOM 873 C CA . ARG A 1 108 ? -37.222 -18.925 20.697 1.00 92.06 108 ARG A CA 1
ATOM 874 C C . ARG A 1 108 ? -36.189 -17.878 21.092 1.00 92.06 108 ARG A C 1
ATOM 876 O O . ARG A 1 108 ? -36.262 -16.758 20.604 1.00 92.06 108 ARG A O 1
ATOM 883 N N . GLU A 1 109 ? -35.215 -18.251 21.915 1.00 86.75 109 GLU A N 1
ATOM 884 C CA . GLU A 1 109 ? -34.097 -17.383 22.278 1.00 86.75 109 GLU A CA 1
ATOM 885 C C . GLU A 1 109 ? -33.292 -16.955 21.043 1.00 86.75 109 GLU A C 1
ATOM 887 O O . GLU A 1 109 ? -33.010 -15.768 20.886 1.00 86.75 109 GLU A O 1
ATOM 892 N N . GLN A 1 110 ? -32.985 -17.886 20.129 1.00 84.62 110 GLN A N 1
ATOM 893 C CA . GLN A 1 110 ? -32.344 -17.552 18.851 1.00 84.62 110 GLN A CA 1
ATOM 894 C C . GLN A 1 110 ? -33.208 -16.603 18.012 1.00 84.62 110 GLN A C 1
ATOM 896 O O . GLN A 1 110 ? -32.698 -15.605 17.518 1.00 84.62 110 GLN A O 1
ATOM 901 N N . ILE A 1 111 ? -34.521 -16.842 17.924 1.00 87.75 111 ILE A N 1
ATOM 902 C CA . ILE A 1 111 ? -35.447 -15.938 17.222 1.00 87.75 111 ILE A CA 1
ATOM 903 C C . ILE A 1 111 ? -35.408 -14.531 17.821 1.00 87.75 111 ILE A C 1
ATOM 905 O O . ILE A 1 111 ? -35.387 -13.560 17.072 1.00 87.75 111 ILE A O 1
ATOM 909 N N . TYR A 1 112 ? -35.396 -14.394 19.149 1.00 87.81 112 TYR A N 1
ATOM 910 C CA . TYR A 1 112 ? -35.318 -13.078 19.783 1.00 87.81 112 TYR A CA 1
ATOM 911 C C . TYR A 1 112 ? -33.984 -12.388 19.480 1.00 87.81 112 TYR A C 1
ATOM 913 O O . TYR A 1 112 ? -33.994 -11.209 19.138 1.00 87.81 112 TYR A O 1
ATOM 921 N N . LYS A 1 113 ? -32.859 -13.115 19.534 1.00 82.69 113 LYS A N 1
ATOM 922 C CA . LYS A 1 113 ? -31.532 -12.583 19.173 1.00 82.69 113 LYS A CA 1
ATOM 923 C C . LYS A 1 113 ? -31.500 -12.075 17.730 1.00 82.69 113 LYS A C 1
ATOM 925 O O . LYS A 1 113 ? -31.141 -10.920 17.514 1.00 82.69 113 LYS A O 1
ATOM 930 N N . GLU A 1 114 ? -31.967 -12.880 16.778 1.00 81.31 114 GLU A N 1
ATOM 931 C CA . GLU A 1 114 ? -32.070 -12.488 15.365 1.00 81.31 114 GLU A CA 1
ATOM 932 C C . GLU A 1 114 ? -33.030 -11.311 15.161 1.00 81.31 114 GLU A C 1
ATOM 934 O O . GLU A 1 114 ? -32.773 -10.404 14.372 1.00 81.31 114 GLU A O 1
ATOM 939 N N . PHE A 1 115 ? -34.127 -11.267 15.921 1.00 82.38 115 PHE A N 1
ATOM 940 C CA . PHE A 1 115 ? -35.070 -10.157 15.867 1.00 82.38 115 PHE A CA 1
ATOM 941 C C . PHE A 1 115 ? -34.432 -8.837 16.315 1.00 82.38 115 PHE A C 1
ATOM 943 O O . PHE A 1 115 ? -34.746 -7.796 15.744 1.00 82.38 115 PHE A O 1
ATOM 950 N N . TRP A 1 116 ? -33.535 -8.846 17.305 1.00 80.06 116 TRP A N 1
ATOM 951 C CA . TRP A 1 116 ? -32.824 -7.636 17.731 1.00 80.06 116 TRP A CA 1
ATOM 952 C C . TRP A 1 116 ? -31.841 -7.134 16.682 1.00 80.06 116 TRP A C 1
ATOM 954 O O . TRP A 1 116 ? -31.789 -5.924 16.457 1.00 80.06 116 TRP A O 1
ATOM 964 N N . VAL A 1 117 ? -31.125 -8.052 16.027 1.00 71.06 117 VAL A N 1
ATOM 965 C CA . VAL A 1 117 ? -30.233 -7.740 14.901 1.00 71.06 117 VAL A CA 1
ATOM 966 C C . VAL A 1 117 ? -31.039 -7.116 13.769 1.00 71.06 117 VAL A C 1
ATOM 968 O O . VAL A 1 117 ? -30.735 -6.008 13.336 1.00 71.06 117 VAL A O 1
ATOM 971 N N . ALA A 1 118 ? -32.137 -7.764 13.372 1.00 69.62 118 ALA A N 1
ATOM 972 C CA . ALA A 1 118 ? -33.028 -7.232 12.354 1.00 69.62 118 ALA A CA 1
ATOM 973 C C . ALA A 1 118 ? -33.596 -5.869 12.774 1.00 69.62 118 ALA A C 1
ATOM 975 O O . ALA A 1 118 ? -33.579 -4.932 12.002 1.00 69.62 118 ALA A O 1
ATOM 976 N N . CYS A 1 119 ? -34.054 -5.686 14.009 1.00 68.31 119 CYS A N 1
ATOM 977 C CA . CYS A 1 119 ? -34.703 -4.439 14.418 1.00 68.31 119 CYS A CA 1
ATOM 978 C C . CYS A 1 119 ? -33.760 -3.247 14.659 1.00 68.31 119 CYS A C 1
ATOM 980 O O . CYS A 1 119 ? -34.235 -2.219 15.151 1.00 68.31 119 CYS A O 1
ATOM 982 N N . GLY A 1 120 ? -32.456 -3.367 14.387 1.00 65.94 120 GLY A N 1
ATOM 983 C CA . GLY A 1 120 ? -31.508 -2.260 14.531 1.00 65.94 120 GLY A CA 1
ATOM 984 C C . GLY A 1 120 ? -31.536 -1.656 15.938 1.00 65.94 120 GLY A C 1
ATOM 985 O O . GLY A 1 120 ? -31.802 -0.465 16.119 1.00 65.94 120 GLY A O 1
ATOM 986 N N . VAL A 1 121 ? -31.326 -2.488 16.966 1.00 71.62 121 VAL A N 1
ATOM 987 C CA . VAL A 1 121 ? -31.272 -2.052 18.382 1.00 71.62 121 VAL A CA 1
ATOM 988 C C . VAL A 1 121 ? -30.085 -1.138 18.700 1.00 71.62 121 VAL A C 1
ATOM 990 O O . VAL A 1 121 ? -30.013 -0.571 19.792 1.00 71.62 121 VAL A O 1
ATOM 993 N N . GLU A 1 122 ? -29.180 -0.978 17.744 1.00 79.44 122 GLU A N 1
ATOM 994 C CA . GLU A 1 122 ? -28.056 -0.062 17.787 1.00 79.44 122 GLU A CA 1
ATOM 995 C C . GLU A 1 122 ? -28.517 1.398 17.766 1.00 79.44 122 GLU A C 1
ATOM 997 O O . GLU A 1 122 ? -29.395 1.812 16.991 1.00 79.44 122 GLU A O 1
ATOM 1002 N N . ARG A 1 123 ? -27.925 2.202 18.651 1.00 80.44 123 ARG A N 1
ATOM 1003 C CA . ARG A 1 123 ? -28.289 3.610 18.805 1.00 80.44 123 ARG A CA 1
ATOM 1004 C C . ARG A 1 123 ? -27.057 4.480 18.873 1.00 80.44 123 ARG A C 1
ATOM 1006 O O . ARG A 1 123 ? -26.160 4.220 19.672 1.00 80.44 123 ARG A O 1
ATOM 1013 N N . HIS A 1 124 ? -27.080 5.564 18.111 1.00 86.19 124 HIS A N 1
ATOM 1014 C CA . HIS A 1 124 ? -26.212 6.693 18.377 1.00 86.19 124 HIS A CA 1
ATOM 1015 C C . HIS A 1 124 ? -26.742 7.459 19.577 1.00 86.19 124 HIS A C 1
ATOM 1017 O O . HIS A 1 124 ? -27.940 7.721 19.674 1.00 86.19 124 HIS A O 1
ATOM 1023 N N . ALA A 1 125 ? -25.849 7.825 20.483 1.00 85.88 125 ALA A N 1
ATOM 1024 C CA . ALA A 1 125 ? -26.093 8.848 21.479 1.00 85.88 125 ALA A CA 1
ATOM 1025 C C . ALA A 1 125 ? -25.260 10.072 21.108 1.00 85.88 125 ALA A C 1
ATOM 1027 O O . ALA A 1 125 ? -24.071 9.945 20.823 1.00 85.88 125 ALA A O 1
ATOM 1028 N N . PHE A 1 126 ? -25.883 11.247 21.122 1.00 85.62 126 PHE A N 1
ATOM 1029 C CA . PHE A 1 126 ? -25.221 12.515 20.820 1.00 85.62 126 PHE A CA 1
ATOM 1030 C C . PHE A 1 126 ? -25.876 13.664 21.585 1.00 85.62 126 PHE A C 1
ATOM 1032 O O . PHE A 1 126 ? -27.028 13.579 22.021 1.00 85.62 126 PHE A O 1
ATOM 1039 N N . LEU A 1 127 ? -25.111 14.731 21.790 1.00 85.69 127 LEU A N 1
ATOM 1040 C CA . LEU A 1 127 ? -25.598 15.979 22.356 1.00 85.69 127 LEU A CA 1
ATOM 1041 C C . LEU A 1 127 ? -26.123 16.905 21.264 1.00 85.69 127 LEU A C 1
ATOM 1043 O O . LEU A 1 127 ? -25.418 17.206 20.310 1.00 85.69 127 LEU A O 1
ATOM 1047 N N . GLU A 1 128 ? -27.330 17.416 21.470 1.00 82.50 128 GLU A N 1
ATOM 1048 C CA . GLU A 1 128 ? -27.939 18.471 20.665 1.00 82.50 128 GLU A CA 1
ATOM 1049 C C . GLU A 1 128 ? -28.529 19.508 21.623 1.00 82.50 128 GLU A C 1
ATOM 1051 O O . GLU A 1 128 ? -29.289 19.155 22.527 1.00 82.50 128 GLU A O 1
ATOM 1056 N N . ASP A 1 129 ? -28.129 20.773 21.487 1.00 83.69 129 ASP A N 1
ATOM 1057 C CA . ASP A 1 129 ? -28.565 21.875 22.360 1.00 83.69 129 ASP A CA 1
ATOM 1058 C C . ASP A 1 129 ? -28.401 21.580 23.867 1.00 83.69 129 ASP A C 1
ATOM 1060 O O . ASP A 1 129 ? -29.222 21.953 24.703 1.00 83.69 129 ASP A O 1
ATOM 1064 N N . GLY A 1 130 ? -27.340 20.849 24.234 1.00 79.56 130 GLY A N 1
ATOM 1065 C CA . GLY A 1 130 ? -27.062 20.437 25.617 1.00 79.56 130 GLY A CA 1
ATOM 1066 C C . GLY A 1 130 ? -27.916 19.268 26.131 1.00 79.56 130 GLY A C 1
ATOM 1067 O O . GLY A 1 130 ? -27.732 18.823 27.268 1.00 79.56 130 GLY A O 1
ATOM 1068 N N . HIS A 1 131 ? -28.810 18.728 25.303 1.00 79.44 131 HIS A N 1
ATOM 1069 C CA . HIS A 1 131 ? -29.651 17.582 25.618 1.00 79.44 131 HIS A CA 1
ATOM 1070 C C . HIS A 1 131 ? -29.147 16.308 24.937 1.00 79.44 131 HIS A C 1
ATOM 1072 O O . HIS A 1 131 ? -28.734 16.313 23.783 1.00 79.44 131 HIS A O 1
ATOM 1078 N N . MET A 1 132 ? -29.215 15.184 25.656 1.00 80.19 132 MET A N 1
ATOM 1079 C CA . MET A 1 132 ? -28.918 13.874 25.075 1.00 80.19 132 MET A CA 1
ATOM 1080 C C . MET A 1 132 ? -30.050 13.446 24.142 1.00 80.19 132 MET A C 1
ATOM 1082 O O . MET A 1 132 ? -31.199 13.304 24.574 1.00 80.19 132 MET A O 1
ATOM 1086 N N . ARG A 1 133 ? -29.700 13.199 22.885 1.00 80.50 133 ARG A N 1
ATOM 1087 C CA . ARG A 1 133 ? -30.559 12.641 21.845 1.00 80.50 133 ARG A CA 1
ATOM 1088 C C . ARG A 1 133 ? -30.078 11.254 21.452 1.00 80.50 133 ARG A C 1
ATOM 1090 O O . ARG A 1 133 ? -28.952 10.860 21.760 1.00 80.50 133 ARG A O 1
ATOM 1097 N N . TYR A 1 134 ? -30.971 10.530 20.785 1.00 78.12 134 TYR A N 1
ATOM 1098 C CA . TYR A 1 134 ? -30.664 9.226 20.228 1.00 78.12 134 TYR A CA 1
ATOM 1099 C C . TYR A 1 134 ? -31.210 9.128 18.821 1.00 78.12 134 TYR A C 1
ATOM 1101 O O . TYR A 1 134 ? -32.357 9.508 18.578 1.00 78.12 134 TYR A O 1
ATOM 1109 N N . SER A 1 135 ? -30.406 8.553 17.941 1.00 77.69 135 SER A N 1
ATOM 1110 C CA . SER A 1 135 ? -30.823 8.179 16.602 1.00 77.69 135 SER A CA 1
ATOM 1111 C C . SER A 1 135 ? -30.495 6.709 16.354 1.00 77.69 135 SER A C 1
ATOM 1113 O O . SER A 1 135 ? -29.656 6.116 17.044 1.00 77.69 135 SER A O 1
ATOM 1115 N N . PRO A 1 136 ? -31.195 6.075 15.414 1.00 78.44 136 PRO A N 1
ATOM 1116 C CA . PRO A 1 136 ? -30.822 4.758 14.937 1.00 78.44 136 PRO A CA 1
ATOM 1117 C C . PRO A 1 136 ? -29.440 4.712 14.299 1.00 78.44 136 PRO A C 1
ATOM 1119 O O . PRO A 1 136 ? -29.017 5.678 13.669 1.00 78.44 136 PRO A O 1
ATOM 1122 N N . CYS A 1 137 ? -28.766 3.572 14.436 1.00 82.81 137 CYS A N 1
ATOM 1123 C CA . CYS A 1 137 ? -27.602 3.255 13.619 1.00 82.81 137 CYS A CA 1
ATOM 1124 C C . CYS A 1 137 ? -28.044 2.488 12.370 1.00 82.81 137 CYS A C 1
ATOM 1126 O O . CYS A 1 137 ? -28.819 1.540 12.482 1.00 82.81 137 CYS A O 1
ATOM 1128 N N . VAL A 1 138 ? -27.550 2.895 11.204 1.00 82.75 138 VAL A N 1
ATOM 1129 C CA . VAL A 1 138 ? -27.764 2.211 9.913 1.00 82.75 138 VAL A CA 1
ATOM 1130 C C . VAL A 1 138 ? -26.452 1.794 9.247 1.00 82.75 138 VAL A C 1
ATOM 1132 O O . VAL A 1 138 ? -26.451 1.312 8.119 1.00 82.75 138 VAL A O 1
ATOM 1135 N N . THR A 1 139 ? -25.337 1.983 9.948 1.00 82.81 139 THR A N 1
ATOM 1136 C CA . THR A 1 139 ? -23.996 1.640 9.486 1.00 82.81 139 THR A CA 1
ATOM 1137 C C . THR A 1 139 ? -23.369 0.695 10.497 1.00 82.81 139 THR A C 1
ATOM 1139 O O . THR A 1 139 ? -23.343 1.010 11.685 1.00 82.81 139 THR A O 1
ATOM 1142 N N . ASP A 1 140 ? -22.851 -0.437 10.031 1.00 81.31 140 ASP A N 1
ATOM 1143 C CA . ASP A 1 140 ? -22.018 -1.302 10.865 1.00 81.31 140 ASP A CA 1
ATOM 1144 C C . ASP A 1 140 ? -20.754 -0.535 11.286 1.00 81.31 140 ASP A C 1
ATOM 1146 O O . ASP A 1 140 ? -20.087 0.083 10.457 1.00 81.31 140 ASP A O 1
ATOM 1150 N N . HIS A 1 141 ? -20.443 -0.542 12.581 1.00 81.25 141 HIS A N 1
ATOM 1151 C CA . HIS A 1 141 ? -19.311 0.201 13.131 1.00 81.25 141 HIS A CA 1
ATOM 1152 C C . HIS A 1 141 ? -17.963 -0.289 12.591 1.00 81.25 141 HIS A C 1
ATOM 1154 O O . HIS A 1 141 ? -17.029 0.504 12.507 1.00 81.25 141 HIS A O 1
ATOM 1160 N N . GLU A 1 142 ? -17.880 -1.564 12.201 1.00 78.94 142 GLU A N 1
ATOM 1161 C CA . GLU A 1 142 ? -16.684 -2.174 11.605 1.00 78.94 142 GLU A CA 1
ATOM 1162 C C . GLU A 1 142 ? -16.647 -2.028 10.072 1.00 78.94 142 GLU A C 1
ATOM 1164 O O . GLU A 1 142 ? -15.688 -2.458 9.430 1.00 78.94 142 GLU A O 1
ATOM 1169 N N . ALA A 1 143 ? -17.674 -1.426 9.457 1.00 79.06 143 ALA A N 1
ATOM 1170 C CA . ALA A 1 143 ? -17.693 -1.225 8.014 1.00 79.06 143 ALA A CA 1
ATOM 1171 C C . ALA A 1 143 ? -16.597 -0.240 7.573 1.00 79.06 143 ALA A C 1
ATOM 1173 O O . ALA A 1 143 ? -16.375 0.782 8.240 1.00 79.06 143 ALA A O 1
ATOM 1174 N N . PRO A 1 144 ? -15.962 -0.493 6.410 1.00 72.25 144 PRO A N 1
ATOM 1175 C CA . PRO A 1 144 ? -14.954 0.401 5.864 1.00 72.25 144 PRO A CA 1
ATOM 1176 C C . PRO A 1 144 ? -15.544 1.780 5.559 1.00 72.25 144 PRO A C 1
ATOM 1178 O O . PRO A 1 144 ? -16.727 1.937 5.247 1.00 72.25 144 PRO A O 1
ATOM 1181 N N . ASP A 1 145 ? -14.693 2.802 5.598 1.00 76.62 145 ASP A N 1
ATOM 1182 C CA . ASP A 1 145 ? -15.100 4.158 5.253 1.00 76.62 145 ASP A CA 1
ATOM 1183 C C . ASP A 1 145 ? -15.267 4.326 3.732 1.00 76.62 145 ASP A C 1
ATOM 1185 O O . ASP A 1 145 ? -14.327 4.599 2.984 1.00 76.62 145 ASP A O 1
ATOM 1189 N N . GLU A 1 146 ? -16.506 4.194 3.265 1.00 79.75 146 GLU A N 1
ATOM 1190 C CA . GLU A 1 146 ? -16.850 4.291 1.845 1.00 79.75 146 GLU A CA 1
ATOM 1191 C C . GLU A 1 146 ? -16.756 5.715 1.268 1.00 79.75 146 GLU A C 1
ATOM 1193 O O . GLU A 1 146 ? -16.924 5.888 0.058 1.00 79.75 146 GLU A O 1
ATOM 1198 N N . ARG A 1 147 ? -16.494 6.757 2.076 1.00 79.56 147 ARG A N 1
ATOM 1199 C CA . ARG A 1 147 ? -16.527 8.152 1.593 1.00 79.56 147 ARG A CA 1
ATOM 1200 C C . ARG A 1 147 ? -15.509 8.414 0.484 1.00 79.56 147 ARG A C 1
ATOM 1202 O O . ARG A 1 147 ? -15.836 9.050 -0.518 1.00 79.56 147 ARG A O 1
ATOM 1209 N N . GLN A 1 148 ? -14.292 7.890 0.632 1.00 72.88 148 GLN A N 1
ATOM 1210 C CA . GLN A 1 148 ? -13.235 8.050 -0.373 1.00 72.88 148 GLN A CA 1
ATOM 1211 C C . GLN A 1 148 ? -13.534 7.254 -1.649 1.00 72.88 148 GLN A C 1
ATOM 1213 O O . GLN A 1 148 ? -13.348 7.765 -2.754 1.00 72.88 148 GLN A O 1
ATOM 1218 N N . LEU A 1 149 ? -14.046 6.027 -1.504 1.00 73.38 149 LEU A N 1
ATOM 1219 C CA . LEU A 1 149 ? -14.431 5.166 -2.625 1.00 73.38 149 LEU A CA 1
ATOM 1220 C C . LEU A 1 149 ? -15.584 5.771 -3.431 1.00 73.38 149 LEU A C 1
ATOM 1222 O O . LEU A 1 149 ? -15.537 5.788 -4.663 1.00 73.38 149 LEU A O 1
ATOM 1226 N N . GLY A 1 150 ? -16.595 6.303 -2.744 1.00 74.69 150 GLY A N 1
ATOM 1227 C CA . GLY A 1 150 ? -17.733 6.967 -3.366 1.00 74.69 150 GLY A CA 1
ATOM 1228 C C . GLY A 1 150 ? -17.324 8.229 -4.126 1.00 74.69 150 GLY A C 1
ATOM 1229 O O . GLY A 1 150 ? -17.673 8.373 -5.299 1.00 74.69 150 GLY A O 1
ATOM 1230 N N . LEU A 1 151 ? -16.484 9.075 -3.518 1.00 75.25 151 LEU A N 1
ATOM 1231 C CA . LEU A 1 151 ? -15.907 10.241 -4.188 1.00 75.25 151 LEU A CA 1
ATOM 1232 C C . LEU A 1 151 ? -15.109 9.835 -5.439 1.00 75.25 151 LEU A C 1
ATOM 1234 O O . LEU A 1 151 ? -15.319 10.389 -6.516 1.00 75.25 151 LEU A O 1
ATOM 1238 N N . ALA A 1 152 ? -14.235 8.830 -5.329 1.00 71.25 152 ALA A N 1
ATOM 1239 C CA . ALA A 1 152 ? -13.441 8.329 -6.452 1.00 71.25 152 ALA A CA 1
ATOM 1240 C C . ALA A 1 152 ? -14.300 7.719 -7.577 1.00 71.25 152 ALA A C 1
ATOM 1242 O O . ALA A 1 152 ? -13.937 7.797 -8.753 1.00 71.25 152 ALA A O 1
ATOM 1243 N N . SER A 1 153 ? -15.427 7.093 -7.237 1.00 76.25 153 SER A N 1
ATOM 1244 C CA . SER A 1 153 ? -16.397 6.567 -8.204 1.00 76.25 153 SER A CA 1
ATOM 1245 C C . SER A 1 153 ? -17.087 7.690 -8.983 1.00 76.25 153 SER A C 1
ATOM 1247 O O . SER A 1 153 ? -17.218 7.603 -10.205 1.00 76.25 153 SER A O 1
ATOM 1249 N N . ASP A 1 154 ? -17.485 8.769 -8.310 1.00 71.81 154 ASP A N 1
ATOM 1250 C CA . ASP A 1 154 ? -18.133 9.899 -8.978 1.00 71.81 154 ASP A CA 1
ATOM 1251 C C . ASP A 1 154 ? -17.152 10.742 -9.800 1.00 71.81 154 ASP A C 1
ATOM 1253 O O . ASP A 1 154 ? -17.487 11.121 -10.923 1.00 71.81 154 ASP A O 1
ATOM 1257 N N . PHE A 1 155 ? -15.907 10.912 -9.338 1.00 69.12 155 PHE A N 1
ATOM 1258 C CA . PHE A 1 155 ? -14.834 11.505 -10.147 1.00 69.12 155 PHE A CA 1
ATOM 1259 C C . PHE A 1 155 ? -14.540 10.701 -11.421 1.00 69.12 155 PHE A C 1
ATOM 1261 O O . PHE A 1 155 ? -14.296 11.282 -12.477 1.00 69.12 155 PHE A O 1
ATOM 1268 N N . ARG A 1 156 ? -14.593 9.361 -11.367 1.00 67.50 156 ARG A N 1
ATOM 1269 C CA . ARG A 1 156 ? -14.354 8.502 -12.544 1.00 67.50 156 ARG A CA 1
ATOM 1270 C C . ARG A 1 156 ? -15.338 8.753 -13.687 1.00 67.50 156 ARG A C 1
ATOM 1272 O O . ARG A 1 156 ? -14.971 8.572 -14.844 1.00 67.50 156 ARG A O 1
ATOM 1279 N N . LYS A 1 157 ? -16.567 9.178 -13.385 1.00 69.56 157 LYS A N 1
ATOM 1280 C CA . LYS A 1 157 ? -17.581 9.496 -14.403 1.00 69.56 157 LYS A CA 1
ATOM 1281 C C . LYS A 1 157 ? -17.242 10.774 -15.177 1.00 69.56 157 LYS A C 1
ATOM 1283 O O . LYS A 1 157 ? -17.698 10.927 -16.308 1.00 69.56 157 LYS A O 1
ATOM 1288 N N . ALA A 1 158 ? -16.465 11.683 -14.584 1.00 62.59 158 ALA A N 1
ATOM 1289 C CA . ALA A 1 158 ? -16.109 12.965 -15.175 1.00 62.59 158 ALA A CA 1
ATOM 1290 C C . ALA A 1 158 ? -14.771 13.489 -14.592 1.00 62.59 158 ALA A C 1
ATOM 1292 O O . ALA A 1 158 ? -14.774 14.179 -13.574 1.00 62.59 158 ALA A O 1
ATOM 1293 N N . PRO A 1 159 ? -13.626 13.177 -15.228 1.00 58.53 159 PRO A N 1
ATOM 1294 C CA . PRO A 1 159 ? -12.283 13.290 -14.639 1.00 58.53 159 PRO A CA 1
ATOM 1295 C C . PRO A 1 159 ? -11.730 14.721 -14.478 1.00 58.53 159 PRO A C 1
ATOM 1297 O O . PRO A 1 159 ? -10.578 14.899 -14.086 1.00 58.53 159 PRO A O 1
ATOM 1300 N N . GLN A 1 160 ? -12.509 15.755 -14.784 1.00 64.69 160 GLN A N 1
ATOM 1301 C CA . GLN A 1 160 ? -12.155 17.145 -14.498 1.00 64.69 160 GLN A CA 1
ATOM 1302 C C . GLN A 1 160 ? -12.315 17.479 -13.003 1.00 64.69 160 GLN A C 1
ATOM 1304 O O . GLN A 1 160 ? -13.097 16.850 -12.298 1.00 64.69 160 GLN A O 1
ATOM 1309 N N . VAL A 1 161 ? -11.607 18.503 -12.508 1.00 60.91 161 VAL A N 1
ATOM 1310 C CA . VAL A 1 161 ? -11.790 19.005 -11.134 1.00 60.91 161 VAL A CA 1
ATOM 1311 C C . VAL A 1 161 ? -13.223 19.517 -10.985 1.00 60.91 161 VAL A C 1
ATOM 1313 O O . VAL A 1 161 ? -13.567 20.578 -11.508 1.00 60.91 161 VAL A O 1
ATOM 1316 N N . GLN A 1 162 ? -14.065 18.746 -10.300 1.00 63.31 162 GLN A N 1
ATOM 1317 C CA . GLN A 1 162 ? -15.455 19.091 -10.036 1.00 63.31 162 GLN A CA 1
ATOM 1318 C C . GLN A 1 162 ? -15.666 19.439 -8.569 1.00 63.31 162 GLN A C 1
ATOM 1320 O O . GLN A 1 162 ? -15.065 18.866 -7.660 1.00 63.31 162 GLN A O 1
ATOM 1325 N N . TRP A 1 163 ? -16.572 20.385 -8.347 1.00 71.19 163 TRP A N 1
ATOM 1326 C CA . TRP A 1 163 ? -17.112 20.663 -7.029 1.00 71.19 163 TRP A CA 1
ATOM 1327 C C . TRP A 1 163 ? -18.174 19.608 -6.699 1.00 71.19 163 TRP A C 1
ATOM 1329 O O . TRP A 1 163 ? -19.258 19.625 -7.279 1.00 71.19 163 TRP A O 1
ATOM 1339 N N . HIS A 1 164 ? -17.865 18.698 -5.772 1.00 75.44 164 HIS A N 1
ATOM 1340 C CA . HIS A 1 164 ? -18.813 17.719 -5.232 1.00 75.44 164 HIS A CA 1
ATOM 1341 C C . HIS A 1 164 ? -19.259 18.149 -3.820 1.00 75.44 164 HIS A C 1
ATOM 1343 O O . HIS A 1 164 ? -18.675 17.688 -2.839 1.00 75.44 164 HIS A O 1
ATOM 1349 N N . PRO A 1 165 ? -20.265 19.037 -3.678 1.00 81.12 165 PRO A N 1
ATOM 1350 C CA . PRO A 1 165 ? -20.669 19.579 -2.376 1.00 81.12 165 PRO A CA 1
ATOM 1351 C C . PRO A 1 165 ? -21.182 18.499 -1.421 1.00 81.12 165 PRO A C 1
ATOM 1353 O O . PRO A 1 165 ? -20.898 18.546 -0.231 1.00 81.12 165 PRO A O 1
ATOM 1356 N N . GLU A 1 166 ? -21.896 17.503 -1.943 1.00 82.50 166 GLU A N 1
ATOM 1357 C CA . GLU A 1 166 ? -22.419 16.383 -1.159 1.00 82.50 166 GLU A CA 1
ATOM 1358 C C . GLU A 1 166 ? -21.282 15.540 -0.567 1.00 82.50 166 GLU A C 1
ATOM 1360 O O . GLU A 1 166 ? -21.227 15.320 0.641 1.00 82.50 166 GLU A O 1
ATOM 1365 N N . TRP A 1 167 ? -20.296 15.160 -1.386 1.00 82.50 167 TRP A N 1
ATOM 1366 C CA . TRP A 1 167 ? -19.112 14.455 -0.892 1.00 82.50 167 TRP A CA 1
ATOM 1367 C C . TRP A 1 167 ? -18.256 15.308 0.031 1.00 82.50 167 TRP A C 1
ATOM 1369 O O . TRP A 1 167 ? -17.711 14.782 0.993 1.00 82.50 167 TRP A O 1
ATOM 1379 N N . PHE A 1 168 ? -18.154 16.612 -0.218 1.00 80.69 168 PHE A N 1
ATOM 1380 C CA . PHE A 1 168 ? -17.469 17.531 0.683 1.00 80.69 168 PHE A CA 1
ATOM 1381 C C . PHE A 1 168 ? -18.114 17.534 2.076 1.00 80.69 168 PHE A C 1
ATOM 1383 O O . PHE A 1 168 ? -17.395 17.405 3.063 1.00 80.69 168 PHE A O 1
ATOM 1390 N N . LEU A 1 169 ? -19.448 17.587 2.163 1.00 83.25 169 LEU A N 1
ATOM 1391 C CA . LEU A 1 169 ? -20.178 17.504 3.434 1.00 83.25 169 LEU A CA 1
ATOM 1392 C C . LEU A 1 169 ? -19.987 16.142 4.115 1.00 83.25 169 LEU A C 1
ATOM 1394 O O . LEU A 1 169 ? -19.633 16.092 5.290 1.00 83.25 169 LEU A O 1
ATOM 1398 N N . ARG A 1 170 ? -20.098 15.030 3.378 1.00 86.81 170 ARG A N 1
ATOM 1399 C CA . ARG A 1 170 ? -19.839 13.675 3.911 1.00 86.81 170 ARG A CA 1
ATOM 1400 C C . ARG A 1 170 ? -18.413 13.515 4.431 1.00 86.81 170 ARG A C 1
ATOM 1402 O O . ARG A 1 170 ? -18.182 12.958 5.504 1.00 86.81 170 ARG A O 1
ATOM 1409 N N . MET A 1 171 ? -17.444 14.051 3.692 1.00 79.44 171 MET A N 1
ATOM 1410 C CA . MET A 1 171 ? -16.035 14.106 4.081 1.00 79.44 171 MET A CA 1
ATOM 1411 C C . MET A 1 171 ? -15.779 15.077 5.229 1.00 79.44 171 MET A C 1
ATOM 1413 O O . MET A 1 171 ? -14.689 15.048 5.782 1.00 79.44 171 MET A O 1
ATOM 1417 N N . GLN A 1 172 ? -16.729 15.924 5.620 1.00 80.06 172 GLN A N 1
ATOM 1418 C CA . GLN A 1 172 ? -16.655 16.771 6.815 1.00 80.06 172 GLN A CA 1
ATOM 1419 C C . GLN A 1 172 ? -17.473 16.243 7.986 1.00 80.06 172 GLN A C 1
ATOM 1421 O O . GLN A 1 172 ? -17.274 16.718 9.098 1.00 80.06 172 GLN A O 1
ATOM 1426 N N . SER A 1 173 ? -18.299 15.218 7.765 1.00 85.81 173 SER A N 1
ATOM 1427 C CA . SER A 1 173 ? -19.082 14.577 8.816 1.00 85.81 173 SER A CA 1
ATOM 1428 C C . SER A 1 173 ? -18.211 14.249 10.041 1.00 85.81 173 SER A C 1
ATOM 1430 O O . SER A 1 173 ? -17.183 13.558 9.897 1.00 85.81 173 SER A O 1
ATOM 1432 N N . PRO A 1 174 ? -18.598 14.717 11.245 1.00 82.81 174 PRO A N 1
ATOM 1433 C CA . PRO A 1 174 ? -17.958 14.324 12.491 1.00 82.81 174 PRO A CA 1
ATOM 1434 C C . PRO A 1 174 ? -18.277 12.872 12.874 1.00 82.81 174 PRO A C 1
ATOM 1436 O O . PRO A 1 174 ? -17.621 12.329 13.754 1.00 82.81 174 PRO A O 1
ATOM 1439 N N . TRP A 1 175 ? -19.224 12.210 12.193 1.00 87.06 175 TRP A N 1
ATOM 1440 C CA . TRP A 1 175 ? -19.652 10.838 12.486 1.00 87.06 175 TRP A CA 1
ATOM 1441 C C . TRP A 1 175 ? -18.795 9.762 11.799 1.00 87.06 175 TRP A C 1
ATOM 1443 O O . TRP A 1 175 ? -19.141 8.585 11.842 1.00 87.06 175 TRP A O 1
ATOM 1453 N N . CYS A 1 176 ? -17.649 10.123 11.214 1.00 83.69 176 CYS A N 1
ATOM 1454 C CA . CYS A 1 176 ? -16.707 9.183 10.584 1.00 83.69 176 CYS A CA 1
ATOM 1455 C C . CYS A 1 176 ? -17.382 8.290 9.516 1.00 83.69 176 CYS A C 1
ATOM 1457 O O . CYS A 1 176 ? -18.086 8.792 8.638 1.00 83.69 176 CYS A O 1
ATOM 1459 N N . ASN A 1 177 ? -17.177 6.970 9.589 1.00 82.81 177 ASN A N 1
ATOM 1460 C CA . ASN A 1 177 ? -17.841 5.970 8.753 1.00 82.81 177 ASN A CA 1
ATOM 1461 C C . ASN A 1 177 ? -19.374 5.954 8.944 1.00 82.81 177 ASN A C 1
ATOM 1463 O O . ASN A 1 177 ? -20.096 5.564 8.031 1.00 82.81 177 ASN A O 1
ATOM 1467 N N . HIS A 1 178 ? -19.901 6.492 10.051 1.00 87.88 178 HIS A N 1
ATOM 1468 C CA . HIS A 1 178 ? -21.339 6.656 10.303 1.00 87.88 178 HIS A CA 1
ATOM 1469 C C . HIS A 1 178 ? -21.957 7.928 9.688 1.00 87.88 178 HIS A C 1
ATOM 1471 O O . HIS A 1 178 ? -23.030 8.350 10.119 1.00 87.88 178 HIS A O 1
ATOM 1477 N N . TRP A 1 179 ? -21.348 8.543 8.669 1.00 88.75 179 TRP A N 1
ATOM 1478 C CA . TRP A 1 179 ? -21.909 9.722 7.982 1.00 88.75 179 TRP A CA 1
ATOM 1479 C C . TRP A 1 179 ? -23.351 9.513 7.475 1.00 88.75 179 TRP A C 1
ATOM 1481 O O . TRP A 1 179 ? -24.156 10.439 7.505 1.00 88.75 179 TRP A O 1
ATOM 1491 N N . ARG A 1 180 ? -23.725 8.285 7.084 1.00 88.38 180 ARG A N 1
ATOM 1492 C CA . ARG A 1 180 ? -25.111 7.936 6.702 1.00 88.38 180 ARG A CA 1
ATOM 1493 C C . ARG A 1 180 ? -26.096 8.062 7.863 1.00 88.38 180 ARG A C 1
ATOM 1495 O O . ARG A 1 180 ? -27.249 8.425 7.656 1.00 88.38 180 ARG A O 1
ATOM 1502 N N . CYS A 1 181 ? -25.653 7.766 9.084 1.00 88.19 181 CYS A N 1
ATOM 1503 C CA . CYS A 1 181 ? -26.469 7.931 10.283 1.00 88.19 181 CYS A CA 1
ATOM 1504 C C . CYS A 1 181 ? -26.699 9.415 10.608 1.00 88.19 181 CYS A C 1
ATOM 1506 O O . CYS A 1 181 ? -27.755 9.760 11.136 1.00 88.19 181 CYS A O 1
ATOM 1508 N N . GLU A 1 182 ? -25.731 10.280 10.290 1.00 88.44 182 GLU A N 1
ATOM 1509 C CA . GLU A 1 182 ? -25.879 11.731 10.418 1.00 88.44 182 GLU A CA 1
ATOM 1510 C C . GLU A 1 182 ? -26.872 12.279 9.386 1.00 88.44 182 GLU A C 1
ATOM 1512 O O . GLU A 1 182 ? -27.808 12.978 9.765 1.00 88.44 182 GLU A O 1
ATOM 1517 N N . GLU A 1 183 ? -26.748 11.893 8.110 1.00 89.19 183 GLU A N 1
ATOM 1518 C CA . GLU A 1 183 ? -27.717 12.270 7.066 1.00 89.19 183 GLU A CA 1
ATOM 1519 C C . GLU A 1 183 ? -29.142 11.826 7.433 1.00 89.19 183 GLU A C 1
ATOM 1521 O O . GLU A 1 183 ? -30.082 12.620 7.372 1.00 89.19 183 GLU A O 1
ATOM 1526 N N . LEU A 1 184 ? -29.292 10.587 7.916 1.00 85.44 184 LEU A N 1
ATOM 1527 C CA . LEU A 1 184 ? -30.570 10.067 8.396 1.00 85.44 184 LEU A CA 1
ATOM 1528 C C . LEU A 1 184 ? -31.136 10.895 9.558 1.00 85.44 184 LEU A C 1
ATOM 1530 O O . LEU A 1 184 ? -32.347 11.103 9.648 1.00 85.44 184 LEU A O 1
ATOM 1534 N N . TRP A 1 185 ? -30.285 11.343 10.481 1.00 84.88 185 TRP A N 1
ATOM 1535 C CA . TRP A 1 185 ? -30.728 12.179 11.590 1.00 84.88 185 TRP A CA 1
ATOM 1536 C C . TRP A 1 185 ? -31.208 13.552 11.116 1.00 84.88 185 TRP A C 1
ATOM 1538 O O . TRP A 1 185 ? -32.263 14.005 11.565 1.00 84.88 185 TRP A O 1
ATOM 1548 N N . GLU A 1 186 ? -30.491 14.184 10.188 1.00 86.00 186 GLU A N 1
ATOM 1549 C CA . GLU A 1 186 ? -30.916 15.454 9.595 1.00 86.00 186 GLU A CA 1
ATOM 1550 C C . GLU A 1 186 ? -32.252 15.301 8.849 1.00 86.00 186 GLU A C 1
ATOM 1552 O O . GLU A 1 186 ? -33.151 16.127 9.013 1.00 86.00 186 GLU A O 1
ATOM 1557 N N . ASP A 1 187 ? -32.465 14.188 8.141 1.00 83.50 187 ASP A N 1
ATOM 1558 C CA . ASP A 1 187 ? -33.760 13.869 7.525 1.00 83.50 187 ASP A CA 1
ATOM 1559 C C . ASP A 1 187 ? -34.898 13.769 8.552 1.00 83.50 187 ASP A C 1
ATOM 1561 O O . ASP A 1 187 ? -35.980 14.336 8.350 1.00 83.50 187 ASP A O 1
ATOM 1565 N N . ILE A 1 188 ? -34.657 13.070 9.669 1.00 79.88 188 ILE A N 1
ATOM 1566 C CA . ILE A 1 188 ? -35.618 12.935 10.775 1.00 79.88 188 ILE A CA 1
ATOM 1567 C C . ILE A 1 188 ? -35.930 14.307 11.382 1.00 79.88 188 ILE A C 1
ATOM 1569 O O . ILE A 1 188 ? -37.095 14.620 11.644 1.00 79.88 188 ILE A O 1
ATOM 1573 N N . LYS A 1 189 ? -34.901 15.127 11.603 1.00 81.00 189 LYS A N 1
ATOM 1574 C CA . LYS A 1 189 ? -35.008 16.461 12.201 1.00 81.00 189 LYS A CA 1
ATOM 1575 C C . LYS A 1 189 ? -35.797 17.424 11.321 1.00 81.00 189 LYS A C 1
ATOM 1577 O O . LYS A 1 189 ? -36.630 18.176 11.827 1.00 81.00 189 LYS A O 1
ATOM 1582 N N . GLU A 1 190 ? -35.584 17.366 10.012 1.00 83.81 190 GLU A N 1
ATOM 1583 C CA . GLU A 1 190 ? -36.315 18.165 9.029 1.00 83.81 190 GLU A CA 1
ATOM 1584 C C . GLU A 1 190 ? -37.738 17.649 8.755 1.00 83.81 190 GLU A C 1
ATOM 1586 O O . GLU A 1 190 ? -38.519 18.296 8.052 1.00 83.81 190 GLU A O 1
ATOM 1591 N N . GLY A 1 191 ? -38.108 16.491 9.311 1.00 74.81 191 GLY A N 1
ATOM 1592 C CA . GLY A 1 191 ? -39.415 15.879 9.091 1.00 74.81 191 GLY A CA 1
ATOM 1593 C C . GLY A 1 191 ? -39.618 15.409 7.650 1.00 74.81 191 GLY A C 1
ATOM 1594 O O . GLY A 1 191 ? -40.765 15.276 7.204 1.00 74.81 191 GLY A O 1
ATOM 1595 N N . ARG A 1 192 ? -38.526 15.157 6.910 1.00 77.75 192 ARG A N 1
ATOM 1596 C CA . ARG A 1 192 ? -38.596 14.492 5.606 1.00 77.75 192 ARG A CA 1
ATOM 1597 C C . ARG A 1 192 ? -39.210 13.106 5.819 1.00 77.75 192 ARG A C 1
ATOM 1599 O O . ARG A 1 192 ? -39.027 12.485 6.867 1.00 77.75 192 ARG A O 1
ATOM 1606 N N . LYS A 1 193 ? -40.008 12.629 4.854 1.00 57.06 193 LYS A N 1
ATOM 1607 C CA . LYS A 1 193 ? -40.569 11.270 4.905 1.00 57.06 193 LYS A CA 1
ATOM 1608 C C . LYS A 1 193 ? -39.429 10.270 4.748 1.00 57.06 193 LYS A C 1
ATOM 1610 O O . LYS A 1 193 ? -39.154 9.810 3.649 1.00 57.06 193 LYS A O 1
ATOM 1615 N N . VAL A 1 194 ? -38.796 9.943 5.859 1.00 57.53 194 VAL A N 1
ATOM 1616 C CA . VAL A 1 194 ? -38.029 8.719 5.997 1.00 57.53 194 VAL A CA 1
ATOM 1617 C C . VAL A 1 194 ? -39.066 7.606 6.028 1.00 57.53 194 VAL A C 1
ATOM 1619 O O . VAL A 1 194 ? -39.988 7.660 6.851 1.00 57.53 194 VAL A O 1
ATOM 1622 N N . ASP A 1 195 ? -38.993 6.642 5.112 1.00 50.62 195 ASP A N 1
ATOM 1623 C CA . ASP A 1 195 ? -39.810 5.446 5.256 1.00 50.62 195 ASP A CA 1
ATOM 1624 C C . ASP A 1 195 ? -39.309 4.693 6.493 1.00 50.62 195 ASP A C 1
ATOM 1626 O O . ASP A 1 195 ? -38.362 3.914 6.463 1.00 50.62 195 ASP A O 1
ATOM 1630 N N . LEU A 1 196 ? -39.941 4.977 7.632 1.00 48.97 196 LEU A N 1
ATOM 1631 C CA . LEU A 1 196 ? -39.653 4.320 8.903 1.00 48.97 196 LEU A CA 1
ATOM 1632 C C . LEU A 1 196 ? -39.941 2.804 8.836 1.00 48.97 196 LEU A C 1
ATOM 1634 O O . LEU A 1 196 ? -39.585 2.094 9.776 1.00 48.97 196 LEU A O 1
ATOM 1638 N N . ASN A 1 197 ? -40.569 2.309 7.756 1.00 42.47 197 ASN A N 1
ATOM 1639 C CA . ASN A 1 197 ? -40.735 0.885 7.463 1.00 42.47 197 ASN A CA 1
ATOM 1640 C C . ASN A 1 197 ? -39.643 0.312 6.541 1.00 42.47 197 ASN A C 1
ATOM 1642 O O . ASN A 1 197 ? -39.417 -0.894 6.610 1.00 42.47 197 ASN A O 1
ATOM 1646 N N . GLU A 1 198 ? -38.923 1.124 5.755 1.00 45.91 198 GLU A N 1
ATOM 1647 C CA . GLU A 1 198 ? -37.669 0.692 5.099 1.00 45.91 198 GLU A CA 1
ATOM 1648 C C . GLU A 1 198 ? -36.494 0.625 6.093 1.00 45.91 198 GLU A C 1
ATOM 1650 O O . GLU A 1 198 ? -35.439 0.087 5.775 1.00 45.91 198 GLU A O 1
ATOM 1655 N N . GLY A 1 199 ? -36.695 1.075 7.339 1.00 45.47 199 GLY A N 1
ATOM 1656 C CA . GLY A 1 199 ? -35.738 0.926 8.433 1.00 45.47 199 GLY A CA 1
ATOM 1657 C C . GLY A 1 199 ? -36.406 0.880 9.807 1.00 45.47 199 GLY A C 1
ATOM 1658 O O . GLY A 1 199 ? -36.514 1.909 10.465 1.00 45.47 199 GLY A O 1
ATOM 1659 N N . GLN A 1 200 ? -36.872 -0.313 10.206 1.00 52.25 200 GLN A N 1
ATOM 1660 C CA . GLN A 1 200 ? -36.815 -1.005 11.519 1.00 52.25 200 GLN A CA 1
ATOM 1661 C C . GLN A 1 200 ? -36.682 -0.243 12.870 1.00 52.25 200 GLN A C 1
ATOM 1663 O O . GLN A 1 200 ? -36.503 -0.860 13.917 1.00 52.25 200 GLN A O 1
ATOM 1668 N N . ASN A 1 201 ? -36.879 1.068 12.959 1.00 51.53 201 ASN A N 1
ATOM 1669 C CA . ASN A 1 201 ? -36.328 1.873 14.056 1.00 51.53 201 ASN A CA 1
ATOM 1670 C C . ASN A 1 201 ? -37.204 2.015 15.310 1.00 51.53 201 ASN A C 1
ATOM 1672 O O . ASN A 1 201 ? -36.776 2.584 16.316 1.00 51.53 201 ASN A O 1
ATOM 1676 N N . GLN A 1 202 ? -38.385 1.397 15.321 1.00 54.34 202 GLN A N 1
ATOM 1677 C CA . GLN A 1 202 ? -39.157 1.106 16.541 1.00 54.34 202 GLN A CA 1
ATOM 1678 C C . GLN A 1 202 ? -39.644 -0.349 16.595 1.00 54.34 202 GLN A C 1
ATOM 1680 O O . GLN A 1 202 ? -40.379 -0.723 17.511 1.00 54.34 202 GLN A O 1
ATOM 1685 N N . ALA A 1 203 ? -39.207 -1.195 15.655 1.00 61.16 203 ALA A N 1
ATOM 1686 C CA . ALA A 1 203 ? -39.647 -2.583 15.575 1.00 61.16 203 ALA A CA 1
ATOM 1687 C C . ALA A 1 203 ? -39.237 -3.376 16.827 1.00 61.16 203 ALA A C 1
ATOM 1689 O O . ALA A 1 203 ? -40.000 -4.219 17.290 1.00 61.16 203 ALA A O 1
ATOM 1690 N N . PHE A 1 204 ? -38.128 -3.019 17.483 1.00 69.06 204 PHE A N 1
ATOM 1691 C CA . PHE A 1 204 ? -37.721 -3.646 18.746 1.00 69.06 204 PHE A CA 1
ATOM 1692 C C . PHE A 1 204 ? -38.785 -3.514 19.855 1.00 69.06 204 PHE A C 1
ATOM 1694 O O . PHE A 1 204 ? -38.978 -4.438 20.646 1.00 69.06 204 PHE A O 1
ATOM 1701 N N . MET A 1 205 ? -39.534 -2.401 19.891 1.00 73.94 205 MET A N 1
ATOM 1702 C CA . MET A 1 205 ? -40.618 -2.225 20.861 1.00 73.94 205 MET A CA 1
ATOM 1703 C C . MET A 1 205 ? -41.757 -3.206 20.611 1.00 73.94 205 MET A C 1
ATOM 1705 O O . MET A 1 205 ? -42.373 -3.647 21.575 1.00 73.94 205 MET A O 1
ATOM 1709 N N . SER A 1 206 ? -42.013 -3.587 19.355 1.00 79.12 206 SER A N 1
ATOM 1710 C CA . SER A 1 206 ? -43.114 -4.492 19.009 1.00 79.12 206 SER A CA 1
ATOM 1711 C C . SER A 1 206 ? -42.986 -5.852 19.705 1.00 79.12 206 SER A C 1
ATOM 1713 O O . SER A 1 206 ? -43.975 -6.356 20.239 1.00 79.12 206 SER A O 1
ATOM 1715 N N . LEU A 1 207 ? -41.770 -6.399 19.822 1.00 81.75 207 LEU A N 1
ATOM 1716 C CA . LEU A 1 207 ? -41.531 -7.653 20.542 1.00 81.75 207 LEU A CA 1
ATOM 1717 C C . LEU A 1 207 ? -41.648 -7.465 22.063 1.00 81.75 207 LEU A C 1
ATOM 1719 O O . LEU A 1 207 ? -42.307 -8.262 22.730 1.00 81.75 207 LEU A O 1
ATOM 1723 N N . LEU A 1 208 ? -41.119 -6.360 22.605 1.00 82.56 208 LEU A N 1
ATOM 1724 C CA . LEU A 1 208 ? -41.199 -6.043 24.039 1.00 82.56 208 LEU A CA 1
ATOM 1725 C C . LEU A 1 208 ? -42.634 -5.803 24.533 1.00 82.56 208 LEU A C 1
ATOM 1727 O O . LEU A 1 208 ? -42.927 -6.058 25.701 1.00 82.56 208 LEU A O 1
ATOM 1731 N N . VAL A 1 209 ? -43.531 -5.330 23.663 1.00 83.56 209 VAL A N 1
ATOM 1732 C CA . VAL A 1 209 ? -44.945 -5.077 23.995 1.00 83.56 209 VAL A CA 1
ATOM 1733 C C . VAL A 1 209 ? -45.896 -6.175 23.509 1.00 83.56 209 VAL A C 1
ATOM 1735 O O . VAL A 1 209 ? -47.097 -6.070 23.743 1.00 83.56 209 VAL A O 1
ATOM 1738 N N . SER A 1 210 ? -45.387 -7.236 22.868 1.00 85.00 210 SER A N 1
ATOM 1739 C CA . SER A 1 210 ? -46.213 -8.306 22.287 1.00 85.00 210 SER A CA 1
ATOM 1740 C C . SER A 1 210 ? -47.037 -9.049 23.342 1.00 85.00 210 SER A C 1
ATOM 1742 O O . SER A 1 210 ? -48.263 -9.102 23.269 1.00 85.00 210 SER A O 1
ATOM 1744 N N . CYS A 1 211 ? -46.377 -9.645 24.339 1.00 87.00 211 CYS A N 1
ATOM 1745 C CA . CYS A 1 211 ? -47.038 -10.190 25.523 1.00 87.00 211 CYS A CA 1
ATOM 1746 C C . CYS A 1 211 ? -46.039 -10.403 26.665 1.00 87.00 211 CYS A C 1
ATOM 1748 O O . CYS A 1 211 ? -44.829 -10.427 26.446 1.00 87.00 211 CYS A O 1
ATOM 1750 N N . LYS A 1 212 ? -46.558 -10.627 27.881 1.00 84.69 212 LYS A N 1
ATOM 1751 C CA . LYS A 1 212 ? -45.738 -10.812 29.088 1.00 84.69 212 LYS A CA 1
ATOM 1752 C C . LYS A 1 212 ? -44.685 -11.917 28.938 1.00 84.69 212 LYS A C 1
ATOM 1754 O O . LYS A 1 212 ? -43.537 -11.690 29.282 1.00 84.69 212 LYS A O 1
ATOM 1759 N N . ARG A 1 213 ? -45.042 -13.088 28.396 1.00 87.06 213 ARG A N 1
ATOM 1760 C CA . ARG A 1 213 ? -44.083 -14.190 28.235 1.00 87.06 213 ARG A CA 1
ATOM 1761 C C . ARG A 1 213 ? -42.998 -13.897 27.204 1.00 87.06 213 ARG A C 1
ATOM 1763 O O . ARG A 1 213 ? -41.855 -14.237 27.463 1.00 87.06 213 ARG A O 1
ATOM 1770 N N . VAL A 1 214 ? -43.338 -13.275 26.071 1.00 88.38 214 VAL A N 1
ATOM 1771 C CA . VAL A 1 214 ? -42.316 -12.835 25.105 1.00 88.38 214 VAL A CA 1
ATOM 1772 C C . VAL A 1 214 ? -41.372 -11.855 25.787 1.00 88.38 214 VAL A C 1
ATOM 1774 O O . VAL A 1 214 ? -40.176 -12.080 25.752 1.00 88.38 214 VAL A O 1
ATOM 1777 N N . HIS A 1 215 ? -41.904 -10.838 26.472 1.00 87.56 215 HIS A N 1
ATOM 1778 C CA . HIS A 1 215 ? -41.090 -9.884 27.222 1.00 87.56 215 HIS A CA 1
ATOM 1779 C C . HIS A 1 215 ? -40.152 -10.590 28.212 1.00 87.56 215 HIS A C 1
ATOM 1781 O O . HIS A 1 215 ? -38.954 -10.336 28.203 1.00 87.56 215 HIS A O 1
ATOM 1787 N N . ASP A 1 216 ? -40.678 -11.493 29.041 1.00 87.44 216 ASP A N 1
ATOM 1788 C CA . ASP A 1 216 ? -39.891 -12.177 30.069 1.00 87.44 216 ASP A CA 1
ATOM 1789 C C . ASP A 1 216 ? -38.821 -13.107 29.463 1.00 87.44 216 ASP A C 1
ATOM 1791 O O . ASP A 1 216 ? -37.714 -13.165 29.988 1.00 87.44 216 ASP A O 1
ATOM 1795 N N . GLU A 1 217 ? -39.106 -13.791 28.346 1.00 90.12 217 GLU A N 1
ATOM 1796 C CA . GLU A 1 217 ? -38.120 -14.633 27.646 1.00 90.12 217 GLU A CA 1
ATOM 1797 C C . GLU A 1 217 ? -37.113 -13.809 26.813 1.00 90.12 217 GLU A C 1
ATOM 1799 O O . GLU A 1 217 ? -35.991 -14.256 26.589 1.00 90.12 217 GLU A O 1
ATOM 1804 N N . SER A 1 218 ? -37.485 -12.614 26.344 1.00 87.31 218 SER A N 1
ATOM 1805 C CA . SER A 1 218 ? -36.689 -11.838 25.388 1.00 87.31 218 SER A CA 1
ATOM 1806 C C . SER A 1 218 ? -35.877 -10.711 26.035 1.00 87.31 218 SER A C 1
ATOM 1808 O O . SER A 1 218 ? -34.897 -10.255 25.446 1.00 87.31 218 SER A O 1
ATOM 1810 N N . ILE A 1 219 ? -36.250 -10.237 27.230 1.00 84.56 219 ILE A N 1
ATOM 1811 C CA . ILE A 1 219 ? -35.651 -9.046 27.854 1.00 84.56 219 ILE A CA 1
ATOM 1812 C C . ILE A 1 219 ? -34.153 -9.194 28.126 1.00 84.56 219 ILE A C 1
ATOM 1814 O O . ILE A 1 219 ? -33.419 -8.211 28.015 1.00 84.56 219 ILE A O 1
ATOM 1818 N N . ASP A 1 220 ? -33.683 -10.396 28.457 1.00 83.00 220 ASP A N 1
ATOM 1819 C CA . ASP A 1 220 ? -32.265 -10.626 28.726 1.00 83.00 220 ASP A CA 1
ATOM 1820 C C . ASP A 1 220 ? -31.453 -10.630 27.427 1.00 83.00 220 ASP A C 1
ATOM 1822 O O . ASP A 1 220 ? -30.486 -9.875 27.335 1.00 83.00 220 ASP A O 1
ATOM 1826 N N . SER A 1 221 ? -31.928 -11.298 26.369 1.00 82.62 221 SER A N 1
ATOM 1827 C CA . SER A 1 221 ? -31.320 -11.190 25.029 1.00 82.62 221 SER A CA 1
ATOM 1828 C C . SER A 1 221 ? -31.330 -9.750 24.483 1.00 82.62 221 SER A C 1
ATOM 1830 O O . SER A 1 221 ? -30.360 -9.311 23.873 1.00 82.62 221 SER A O 1
ATOM 1832 N N . PHE A 1 222 ? -32.373 -8.963 24.784 1.00 80.50 222 PHE A N 1
ATOM 1833 C CA . PHE A 1 222 ? -32.438 -7.539 24.432 1.00 80.50 222 PHE A CA 1
ATOM 1834 C C . PHE A 1 222 ? -31.428 -6.691 25.212 1.00 80.50 222 PHE A C 1
ATOM 1836 O O . PHE A 1 222 ? -30.918 -5.688 24.718 1.00 80.50 222 PHE A O 1
ATOM 1843 N N . ARG A 1 223 ? -31.166 -7.036 26.478 1.00 76.06 223 ARG A N 1
ATOM 1844 C CA . ARG A 1 223 ? -30.128 -6.373 27.282 1.00 76.06 223 ARG A CA 1
ATOM 1845 C C . ARG A 1 223 ? -28.734 -6.734 26.781 1.00 76.06 223 ARG A C 1
ATOM 1847 O O . ARG A 1 223 ? -27.843 -5.895 26.873 1.00 76.06 223 ARG A O 1
ATOM 1854 N N . GLU A 1 224 ? -28.558 -7.947 26.268 1.00 74.19 224 GLU A N 1
ATOM 1855 C CA . GLU A 1 224 ? -27.310 -8.407 25.662 1.00 74.19 224 GLU A CA 1
ATOM 1856 C C . GLU A 1 224 ? -27.015 -7.715 24.330 1.00 74.19 224 GLU A C 1
ATOM 1858 O O . GLU A 1 224 ? -25.868 -7.363 24.077 1.00 74.19 224 GLU A O 1
ATOM 1863 N N . SER A 1 225 ? -28.041 -7.413 23.535 1.00 72.00 225 SER A N 1
ATOM 1864 C CA . SER A 1 225 ? -27.907 -6.762 22.227 1.00 72.00 225 SER A CA 1
ATOM 1865 C C . SER A 1 225 ? -27.750 -5.232 22.283 1.00 72.00 225 SER A C 1
ATOM 1867 O O . SER A 1 225 ? -27.936 -4.556 21.275 1.00 72.00 225 SER A O 1
ATOM 1869 N N . ARG A 1 226 ? -27.474 -4.633 23.452 1.00 78.69 226 ARG A N 1
ATOM 1870 C CA . ARG A 1 226 ? -27.379 -3.166 23.589 1.00 78.69 226 ARG A CA 1
ATOM 1871 C C . ARG A 1 226 ? -26.023 -2.647 23.136 1.00 78.69 226 ARG A C 1
ATOM 1873 O O . ARG A 1 226 ? -25.051 -2.708 23.897 1.00 78.69 226 ARG A O 1
ATOM 1880 N N . ILE A 1 227 ? -26.021 -2.075 21.938 1.00 85.12 227 ILE A N 1
ATOM 1881 C CA . ILE A 1 227 ? -24.883 -1.397 21.323 1.00 85.12 227 ILE A CA 1
ATOM 1882 C C . ILE A 1 227 ? -25.112 0.115 21.383 1.00 85.12 227 ILE A C 1
ATOM 1884 O O . ILE A 1 227 ? -26.156 0.618 20.958 1.00 85.12 227 ILE A O 1
ATOM 1888 N N . LEU A 1 228 ? -24.144 0.828 21.956 1.00 88.19 228 LEU A N 1
ATOM 1889 C CA . LEU A 1 228 ? -24.149 2.281 22.076 1.00 88.19 228 LEU A CA 1
ATOM 1890 C C . LEU A 1 228 ? -23.052 2.866 21.187 1.00 88.19 228 LEU A C 1
ATOM 1892 O O . LEU A 1 228 ? -21.878 2.678 21.488 1.00 88.19 228 LEU A O 1
ATOM 1896 N N . ASN A 1 229 ? -23.440 3.604 20.150 1.00 90.06 229 ASN A N 1
ATOM 1897 C CA . ASN A 1 229 ? -22.530 4.312 19.253 1.00 90.06 229 ASN A CA 1
ATOM 1898 C C . ASN A 1 229 ? -22.387 5.776 19.705 1.00 90.06 229 ASN A C 1
ATOM 1900 O O . ASN A 1 229 ? -23.378 6.459 19.971 1.00 90.06 229 ASN A O 1
ATOM 1904 N N . ILE A 1 230 ? -21.160 6.273 19.809 1.00 90.56 230 ILE A N 1
ATOM 1905 C CA . ILE A 1 230 ? -20.838 7.631 20.260 1.00 90.56 230 ILE A CA 1
ATOM 1906 C C . ILE A 1 230 ? -19.913 8.249 19.221 1.00 90.56 230 ILE A C 1
ATOM 1908 O O . ILE A 1 230 ? -18.822 7.742 19.013 1.00 90.56 230 ILE A O 1
ATOM 1912 N N . THR A 1 231 ? -20.334 9.335 18.581 1.00 88.06 231 THR A N 1
ATOM 1913 C CA . THR A 1 231 ? -19.656 9.875 17.388 1.00 88.06 231 THR A CA 1
ATOM 1914 C C . THR A 1 231 ? -18.921 11.199 17.615 1.00 88.06 231 THR A C 1
ATOM 1916 O O . THR A 1 231 ? -18.399 11.781 16.674 1.00 88.06 231 THR A O 1
ATOM 1919 N N . ASN A 1 232 ? -18.881 11.725 18.846 1.00 85.25 232 ASN A N 1
ATOM 1920 C CA . ASN A 1 232 ? -18.101 12.929 19.148 1.00 85.25 232 ASN A CA 1
ATOM 1921 C C . ASN A 1 232 ? -17.607 12.987 20.602 1.00 85.25 232 ASN A C 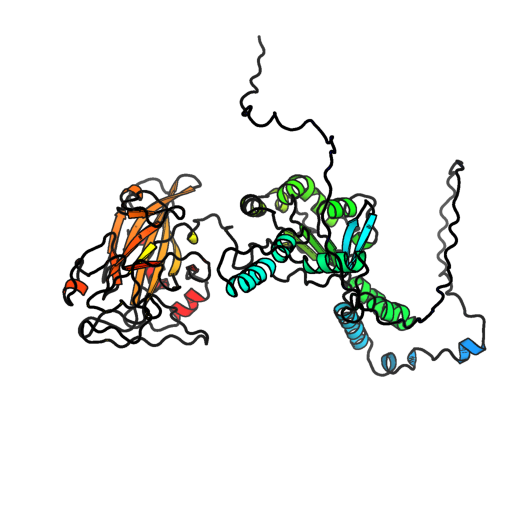1
ATOM 1923 O O . ASN A 1 232 ? -18.226 12.439 21.525 1.00 85.25 232 ASN A O 1
ATOM 1927 N N . GLY A 1 233 ? -16.497 13.704 20.805 1.00 82.81 233 GLY A N 1
ATOM 1928 C CA . GLY A 1 233 ? -15.801 13.794 22.092 1.00 82.81 233 GLY A CA 1
ATOM 1929 C C . GLY A 1 233 ? -16.617 14.490 23.183 1.00 82.81 233 GLY A C 1
ATOM 1930 O O . GLY A 1 233 ? -16.597 14.069 24.339 1.00 82.81 233 GLY A O 1
ATOM 1931 N N . HIS A 1 234 ? -17.409 15.510 22.837 1.00 84.31 234 HIS A N 1
ATOM 1932 C CA . HIS A 1 234 ? -18.269 16.212 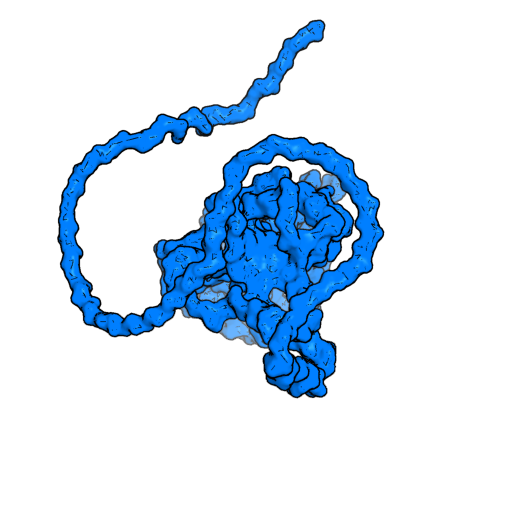23.799 1.00 84.31 234 HIS A CA 1
ATOM 1933 C C . HIS A 1 234 ? -19.346 15.301 24.394 1.00 84.31 234 HIS A C 1
ATOM 1935 O O . HIS A 1 234 ? -19.580 15.300 25.608 1.00 84.31 234 HIS A O 1
ATOM 1941 N N . THR A 1 235 ? -19.982 14.491 23.551 1.00 87.62 235 THR A N 1
ATOM 1942 C CA . THR A 1 235 ? -20.969 13.504 23.985 1.00 87.62 235 THR A CA 1
ATOM 1943 C C . THR A 1 235 ? -20.298 12.447 24.841 1.00 87.62 235 THR A C 1
ATOM 1945 O O . THR A 1 235 ? -20.773 12.170 25.943 1.00 87.62 235 THR A O 1
ATOM 1948 N N . LEU A 1 236 ? -19.168 11.902 24.385 1.00 87.31 236 LEU A N 1
ATOM 1949 C CA . LEU A 1 236 ? -18.412 10.913 25.144 1.00 87.31 236 LEU A CA 1
ATOM 1950 C C . LEU A 1 236 ? -18.058 11.438 26.542 1.00 87.31 236 LEU A C 1
ATOM 1952 O O . LEU A 1 236 ? -18.357 10.792 27.545 1.00 87.31 236 LEU A O 1
ATOM 1956 N N . GLN A 1 237 ? -17.538 12.662 26.631 1.00 85.44 237 GLN A N 1
ATOM 1957 C CA . GLN A 1 237 ? -17.226 13.309 27.903 1.00 85.44 237 GLN A CA 1
ATOM 1958 C C . GLN A 1 237 ? -18.461 13.433 28.808 1.00 85.44 237 GLN A C 1
ATOM 1960 O O . GLN A 1 237 ? -18.395 13.148 30.006 1.00 85.44 237 GLN A O 1
ATOM 1965 N N . ARG A 1 238 ? -19.618 13.821 28.255 1.00 85.25 238 ARG A N 1
ATOM 1966 C CA . ARG A 1 238 ? -20.868 13.942 29.019 1.00 85.25 238 ARG A CA 1
ATOM 1967 C C . ARG A 1 238 ? -21.389 12.601 29.529 1.00 85.25 238 ARG A C 1
ATOM 1969 O O . ARG A 1 238 ? -21.959 12.570 30.625 1.00 85.25 238 ARG A O 1
ATOM 1976 N N . LEU A 1 239 ? -21.228 11.540 28.742 1.00 84.62 239 LEU A N 1
ATOM 1977 C CA . LEU A 1 239 ? -21.642 10.178 29.079 1.00 84.62 239 LEU A CA 1
ATOM 1978 C C . LEU A 1 239 ? -20.753 9.557 30.159 1.00 84.62 239 LEU A C 1
ATOM 1980 O O . LEU A 1 239 ? -21.248 8.819 31.012 1.00 84.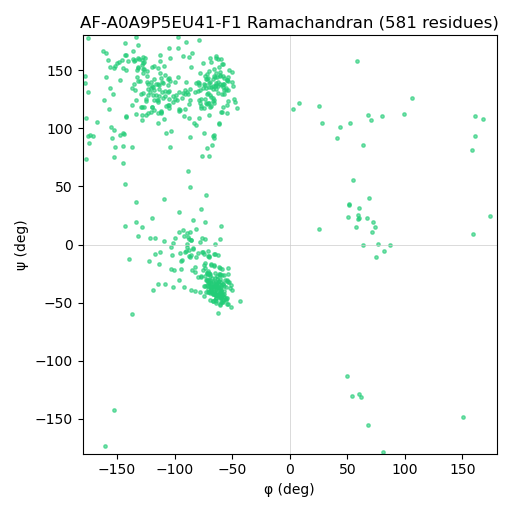62 239 LEU A O 1
ATOM 1984 N N . LEU A 1 240 ? -19.462 9.890 30.146 1.00 81.75 240 LEU A N 1
ATOM 1985 C CA . LEU A 1 240 ? -18.484 9.404 31.116 1.00 81.75 240 LEU A CA 1
ATOM 1986 C C . LEU A 1 240 ? -18.494 10.210 32.427 1.00 81.75 240 LEU A C 1
ATOM 1988 O O . LEU A 1 240 ? -18.134 9.681 33.478 1.00 81.75 240 LEU A O 1
ATOM 1992 N N . LYS A 1 241 ? -18.967 11.463 32.408 1.00 83.12 241 LYS A N 1
ATOM 1993 C CA . LYS A 1 241 ? -19.073 12.306 33.608 1.00 83.12 241 LYS A CA 1
ATOM 1994 C C . LYS A 1 241 ? -20.137 11.791 34.588 1.00 83.12 241 LYS A C 1
ATOM 1996 O O . LYS A 1 241 ? -21.266 11.481 34.213 1.00 83.12 241 LYS A O 1
ATOM 2001 N N . TYR A 1 242 ? -19.791 11.772 35.874 1.00 76.44 242 TYR A N 1
ATOM 2002 C CA . TYR A 1 242 ? -20.708 11.397 36.952 1.00 76.44 242 TYR A CA 1
ATOM 2003 C C . TYR A 1 242 ? -21.774 12.489 37.223 1.00 76.44 242 TYR A C 1
ATOM 2005 O O . TYR A 1 242 ? -21.433 13.675 37.190 1.00 76.44 242 TYR A O 1
ATOM 2013 N N . PRO A 1 243 ? -23.038 12.131 37.544 1.00 79.25 243 PRO A N 1
ATOM 2014 C CA . PRO A 1 243 ? -23.604 10.781 37.556 1.00 79.25 243 PRO A CA 1
ATOM 2015 C C . PRO A 1 243 ? -23.819 10.241 36.140 1.00 79.25 243 PRO A C 1
ATOM 2017 O O . PRO A 1 243 ? -24.352 10.927 35.262 1.00 79.25 243 PRO A O 1
ATOM 2020 N N . ARG A 1 244 ? -23.411 8.985 35.941 1.00 80.12 244 ARG A N 1
ATOM 2021 C CA . ARG A 1 244 ? -23.449 8.339 34.630 1.00 80.12 244 ARG A CA 1
ATOM 2022 C C . ARG A 1 244 ? -24.878 7.955 34.251 1.00 80.12 244 ARG A C 1
ATOM 2024 O O . ARG A 1 244 ? -25.618 7.436 35.094 1.00 80.12 244 ARG A O 1
ATOM 2031 N N . PRO A 1 245 ? -25.290 8.167 32.993 1.00 77.19 245 PRO A N 1
ATOM 2032 C CA . PRO A 1 245 ? -26.601 7.724 32.556 1.00 77.19 245 PRO A CA 1
ATOM 2033 C C . PRO A 1 245 ? -26.726 6.193 32.595 1.00 77.19 245 PRO A C 1
ATOM 2035 O O . PRO A 1 245 ? -25.841 5.473 32.136 1.00 77.19 245 PRO A O 1
ATOM 2038 N N . ARG A 1 246 ? -27.865 5.681 33.088 1.00 74.81 246 ARG A N 1
ATOM 2039 C CA . ARG A 1 246 ? -28.099 4.232 33.280 1.00 74.81 246 ARG A CA 1
ATOM 2040 C C . ARG A 1 246 ? -27.891 3.386 32.020 1.00 74.81 246 ARG A C 1
ATOM 2042 O O . ARG A 1 246 ? -27.545 2.216 32.134 1.00 74.81 246 ARG A O 1
ATOM 2049 N N . TYR A 1 247 ? -28.137 3.943 30.836 1.00 72.00 247 TYR A N 1
ATOM 2050 C CA . TYR A 1 247 ? -27.974 3.217 29.576 1.00 72.00 247 TYR A CA 1
ATOM 2051 C C . TYR A 1 247 ? -26.502 2.978 29.219 1.00 72.00 247 TYR A C 1
ATOM 2053 O O . TYR A 1 247 ? -26.213 1.934 28.651 1.00 72.00 247 TYR A O 1
ATOM 2061 N N . VAL A 1 248 ? -25.577 3.862 29.620 1.00 76.25 248 VAL A N 1
ATOM 2062 C CA . VAL A 1 248 ? -24.126 3.656 29.443 1.00 76.25 248 VAL A CA 1
ATOM 2063 C C . VAL A 1 248 ? -23.668 2.488 30.310 1.00 76.25 248 VAL A C 1
ATOM 2065 O O . VAL A 1 248 ? -23.046 1.551 29.826 1.00 76.25 248 VAL A O 1
ATOM 2068 N N . SER A 1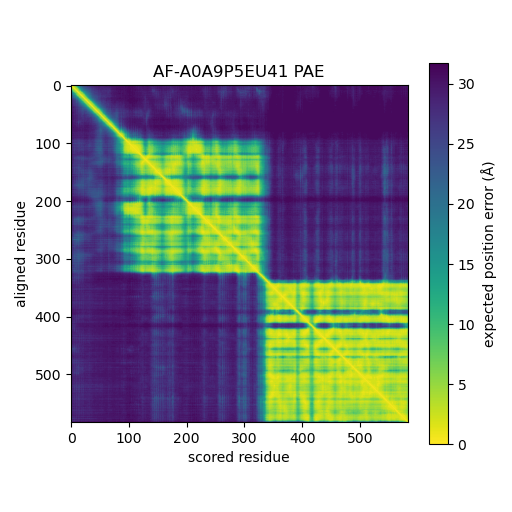 249 ? -24.068 2.485 31.585 1.00 79.50 249 SER A N 1
ATOM 2069 C CA . SER A 1 249 ? -23.766 1.394 32.521 1.00 79.50 249 SER A CA 1
ATOM 2070 C C . SER A 1 249 ? -24.366 0.047 32.091 1.00 79.50 249 SER A C 1
ATOM 2072 O O . SER A 1 249 ? -23.859 -1.007 32.467 1.00 79.50 249 SER A O 1
ATOM 2074 N N . ALA A 1 250 ? -25.451 0.069 31.311 1.00 79.50 250 ALA A N 1
ATOM 2075 C CA . ALA A 1 250 ? -26.150 -1.121 30.834 1.00 79.50 250 ALA A CA 1
ATOM 2076 C C . ALA A 1 250 ? -25.730 -1.590 29.429 1.00 79.50 250 ALA A C 1
ATOM 2078 O O . ALA A 1 250 ? -26.206 -2.646 29.013 1.00 79.50 250 ALA A O 1
ATOM 2079 N N . ALA A 1 251 ? -24.903 -0.835 28.700 1.00 84.12 251 ALA A N 1
ATOM 2080 C CA . ALA A 1 251 ? -24.444 -1.213 27.365 1.00 84.12 251 ALA A CA 1
ATOM 2081 C C . ALA A 1 251 ? -23.489 -2.415 27.435 1.00 84.12 251 ALA A C 1
ATOM 2083 O O . ALA A 1 251 ? -22.648 -2.499 28.337 1.00 84.12 251 ALA A O 1
ATOM 2084 N N . ARG A 1 252 ? -23.626 -3.353 26.489 1.00 86.69 252 ARG A N 1
ATOM 2085 C CA . ARG A 1 252 ? -22.693 -4.481 26.326 1.00 86.69 252 ARG A CA 1
ATOM 2086 C C . ARG A 1 252 ? -21.580 -4.153 25.348 1.00 86.69 252 ARG A C 1
ATOM 2088 O O . ARG A 1 252 ? -20.435 -4.516 25.610 1.00 86.69 252 ARG A O 1
ATOM 2095 N N . THR A 1 253 ? -21.916 -3.412 24.301 1.00 88.88 253 THR A N 1
ATOM 2096 C CA . THR A 1 253 ? -20.955 -2.905 23.328 1.00 88.88 253 THR A CA 1
ATOM 2097 C C . THR A 1 253 ? -20.996 -1.385 23.341 1.00 88.88 253 THR A C 1
ATOM 2099 O O . THR A 1 253 ? -22.074 -0.790 23.266 1.00 88.88 253 THR A O 1
ATOM 2102 N N . ILE A 1 254 ? -19.829 -0.762 23.482 1.00 90.44 254 ILE A N 1
ATOM 2103 C CA . ILE A 1 254 ? -19.665 0.689 23.389 1.00 90.44 254 ILE A CA 1
ATOM 2104 C C . ILE A 1 254 ? -18.738 0.967 22.216 1.00 90.44 254 ILE A C 1
ATOM 2106 O O . ILE A 1 254 ? -17.574 0.591 22.249 1.00 90.44 254 ILE A O 1
ATOM 2110 N N . ASN A 1 255 ? -19.271 1.638 21.213 1.00 91.44 255 ASN A N 1
ATOM 2111 C CA . ASN A 1 255 ? -18.596 2.000 19.984 1.00 91.44 255 ASN A CA 1
ATOM 2112 C C . ASN A 1 255 ? -18.348 3.508 20.004 1.00 91.44 255 ASN A C 1
ATOM 2114 O O . ASN A 1 255 ? -19.264 4.292 20.266 1.00 91.44 255 ASN A O 1
ATOM 2118 N N . ILE A 1 256 ? -17.111 3.921 19.778 1.00 89.00 256 ILE A N 1
ATOM 2119 C CA . ILE A 1 256 ? -16.665 5.307 19.879 1.00 89.00 256 ILE A CA 1
ATOM 2120 C C . ILE A 1 256 ? -16.021 5.680 18.549 1.00 89.00 256 ILE A C 1
ATOM 2122 O O . ILE A 1 256 ? -14.941 5.199 18.253 1.00 89.00 256 ILE A O 1
ATOM 2126 N N . SER A 1 257 ? -16.639 6.561 17.774 1.00 88.94 257 SER A N 1
ATOM 2127 C CA . SER A 1 257 ? -16.042 7.159 16.579 1.00 88.94 257 SER A CA 1
ATOM 2128 C C . SER A 1 257 ? -15.669 8.602 16.889 1.00 88.94 257 SER A C 1
ATOM 2130 O O . SER A 1 257 ? -16.540 9.390 17.249 1.00 88.94 257 SER A O 1
ATOM 2132 N N . LEU A 1 258 ? -14.394 8.968 16.777 1.00 85.50 258 LEU A N 1
ATOM 2133 C CA . LEU A 1 258 ? -13.937 10.345 16.989 1.00 85.50 258 LEU A CA 1
ATOM 2134 C C . LEU A 1 258 ? -13.185 10.840 15.762 1.00 85.50 258 LEU A C 1
ATOM 2136 O O . LEU A 1 258 ? -12.382 10.103 15.197 1.00 85.50 258 LEU A O 1
ATOM 2140 N N . ARG A 1 259 ? -13.417 12.101 15.390 1.00 83.56 259 ARG A N 1
ATOM 2141 C CA . ARG A 1 259 ? -12.727 12.752 14.274 1.00 83.56 259 ARG A CA 1
ATOM 2142 C C . ARG A 1 259 ? -12.287 14.167 14.578 1.00 83.56 259 ARG A C 1
ATOM 2144 O O . ARG A 1 259 ? -11.102 14.475 14.498 1.00 83.56 259 ARG A O 1
ATOM 2151 N N . GLU A 1 260 ? -13.258 15.009 14.900 1.00 79.31 260 GLU A N 1
ATOM 2152 C CA . GLU A 1 260 ? -13.013 16.416 15.186 1.00 79.31 260 GLU A CA 1
ATOM 2153 C C . GLU A 1 260 ? -12.204 16.550 16.477 1.00 79.31 260 GLU A C 1
ATOM 2155 O O . GLU A 1 260 ? -12.568 15.964 17.502 1.00 79.31 260 GLU A O 1
ATOM 2160 N N . ASP A 1 261 ? -11.083 17.271 16.400 1.00 73.19 261 ASP A N 1
ATOM 2161 C CA . ASP A 1 261 ? -10.143 17.493 17.508 1.00 73.19 261 ASP A CA 1
ATOM 2162 C C . ASP A 1 261 ? -9.697 16.208 18.249 1.00 73.19 261 ASP A C 1
ATOM 2164 O O . ASP A 1 261 ? -9.282 16.248 19.410 1.00 73.19 261 ASP A O 1
ATOM 2168 N N . SER A 1 262 ? -9.776 15.043 17.592 1.00 74.25 262 SER A N 1
ATOM 2169 C CA . SER A 1 262 ? -9.604 13.727 18.225 1.00 74.25 262 SER A CA 1
ATOM 2170 C C . SER A 1 262 ? -8.253 13.592 18.930 1.00 74.25 262 SER A C 1
ATOM 2172 O O . SER A 1 262 ? -8.205 13.139 20.070 1.00 74.25 262 SER A O 1
ATOM 2174 N N . GLY A 1 263 ? -7.167 14.065 18.313 1.00 69.12 263 GLY A N 1
ATOM 2175 C CA . GLY A 1 263 ? -5.827 14.042 18.904 1.00 69.12 263 GLY A CA 1
ATOM 2176 C C . GLY A 1 263 ? -5.722 14.841 20.210 1.00 69.12 263 GLY A C 1
ATOM 2177 O O . GLY A 1 263 ? -5.294 14.304 21.231 1.00 69.12 263 GLY A O 1
ATOM 2178 N N . ASN A 1 264 ? -6.159 16.106 20.221 1.00 74.25 264 ASN A N 1
ATOM 2179 C CA . ASN A 1 264 ? -6.107 16.931 21.436 1.00 74.25 264 ASN A CA 1
ATOM 2180 C C . ASN A 1 264 ? -7.081 16.422 22.499 1.00 74.25 264 ASN A C 1
ATOM 2182 O O . ASN A 1 264 ? -6.763 16.404 23.691 1.00 74.25 264 ASN A O 1
ATOM 2186 N N . TRP A 1 265 ? -8.270 15.993 22.078 1.00 77.44 265 TRP A N 1
ATOM 2187 C CA . TRP A 1 265 ? -9.273 15.477 22.990 1.00 77.44 265 TRP A CA 1
ATOM 2188 C C . TRP A 1 265 ? -8.791 14.191 23.671 1.00 77.44 265 TRP A C 1
ATOM 2190 O O . TRP A 1 265 ? -8.928 14.064 24.890 1.00 77.44 265 TRP A O 1
ATOM 2200 N N . LEU A 1 266 ? -8.171 13.269 22.929 1.00 73.69 266 LEU A N 1
ATOM 2201 C CA . LEU A 1 266 ? -7.597 12.038 23.477 1.00 73.69 266 LEU A CA 1
ATOM 2202 C C . LEU A 1 266 ? -6.382 12.296 24.360 1.00 73.69 266 LEU A C 1
ATOM 2204 O O . LEU A 1 266 ? -6.274 11.659 25.402 1.00 73.69 266 LEU A O 1
ATOM 2208 N N . TYR A 1 267 ? -5.519 13.246 24.006 1.00 72.94 267 TYR A N 1
ATOM 2209 C CA . TYR A 1 267 ? -4.419 13.672 24.873 1.00 72.94 267 TYR A CA 1
ATOM 2210 C C . TYR A 1 267 ? -4.945 14.142 26.243 1.00 72.94 267 TYR A C 1
ATOM 2212 O O . TYR A 1 267 ? -4.524 13.705 27.308 1.00 72.94 267 TYR A O 1
ATOM 2220 N N . LEU A 1 268 ? -5.980 14.983 26.246 1.00 75.25 268 LEU A N 1
ATOM 2221 C CA . LEU A 1 268 ? -6.517 15.522 27.496 1.00 75.25 268 LEU A CA 1
ATOM 2222 C C . LEU A 1 268 ? -7.388 14.532 28.286 1.00 75.25 268 LEU A C 1
ATOM 2224 O O . LEU A 1 268 ? -7.495 14.662 29.506 1.00 75.25 268 LEU A O 1
ATOM 2228 N N . ASN A 1 269 ? -8.051 13.581 27.619 1.00 77.94 269 ASN A N 1
ATOM 2229 C CA . ASN A 1 269 ? -9.105 12.767 28.238 1.00 77.94 269 ASN A CA 1
ATOM 2230 C C . ASN A 1 269 ? -8.847 11.250 28.202 1.00 77.94 269 ASN A C 1
ATOM 2232 O O . ASN A 1 269 ? -9.505 10.529 28.954 1.00 77.94 269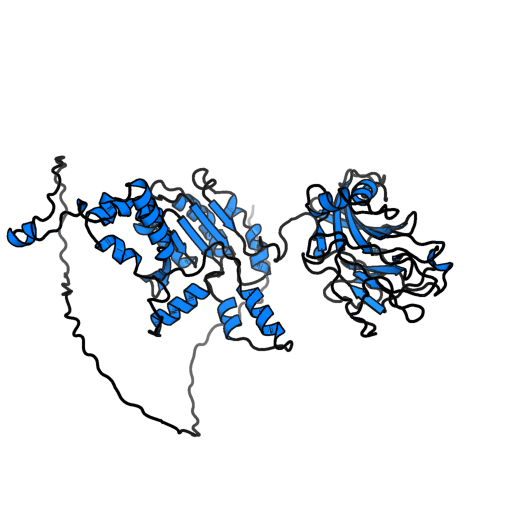 ASN A O 1
ATOM 2236 N N . GLY A 1 270 ? -7.899 10.755 27.402 1.00 75.94 270 GLY A N 1
ATOM 2237 C CA . GLY A 1 270 ? -7.679 9.335 27.092 1.00 75.94 270 GLY A CA 1
ATOM 2238 C C . GLY A 1 270 ? -7.585 8.439 28.323 1.00 75.94 270 GLY A C 1
ATOM 2239 O O . GLY A 1 270 ? -8.388 7.522 28.494 1.00 75.94 270 GLY A O 1
ATOM 2240 N N . GLY A 1 271 ? -6.694 8.770 29.261 1.00 76.62 271 GLY A N 1
ATOM 2241 C CA . GLY A 1 271 ? -6.550 8.005 30.506 1.00 76.62 271 GLY A CA 1
ATOM 2242 C C . GLY A 1 271 ? -7.833 7.956 31.351 1.00 76.62 271 GLY A C 1
ATOM 2243 O O . GLY A 1 271 ? -8.171 6.923 31.930 1.00 76.62 271 GLY A O 1
ATOM 2244 N N . SER A 1 272 ? -8.606 9.047 31.390 1.00 80.31 272 SER A N 1
ATOM 2245 C CA . SER A 1 272 ? -9.848 9.112 32.176 1.00 80.31 272 SER A CA 1
ATOM 2246 C C . SER A 1 272 ? -10.969 8.240 31.599 1.00 80.31 272 SER A C 1
ATOM 2248 O O . SER A 1 272 ? -11.787 7.701 32.353 1.00 80.31 272 SER A O 1
ATOM 2250 N N . ILE A 1 273 ? -10.983 8.051 30.275 1.00 85.31 273 ILE A N 1
ATOM 2251 C CA . ILE A 1 273 ? -11.951 7.197 29.582 1.00 85.31 273 ILE A CA 1
ATOM 2252 C C . ILE A 1 273 ? -11.762 5.759 30.032 1.00 85.31 273 ILE A C 1
ATOM 2254 O O . ILE A 1 273 ? -12.720 5.129 30.482 1.00 85.31 273 ILE A O 1
ATOM 2258 N N . TRP A 1 274 ? -10.525 5.265 29.990 1.00 85.12 274 TRP A N 1
ATOM 2259 C CA . TRP A 1 274 ? -10.224 3.881 30.331 1.00 85.12 274 TRP A CA 1
ATOM 2260 C C . TRP A 1 274 ? -10.556 3.556 31.777 1.00 85.12 274 TRP A C 1
ATOM 2262 O O . TRP A 1 274 ? -11.212 2.550 32.036 1.00 85.12 274 TRP A O 1
ATOM 2272 N N . HIS A 1 275 ? -10.215 4.439 32.716 1.00 83.31 275 HIS A N 1
ATOM 2273 C CA . HIS A 1 275 ? -10.606 4.267 34.116 1.00 83.31 275 HIS A CA 1
ATOM 2274 C C . HIS A 1 275 ? -12.126 4.295 34.319 1.00 83.31 275 HIS A C 1
ATOM 2276 O O . HIS A 1 275 ? -12.662 3.527 35.120 1.00 83.31 275 HIS A O 1
ATOM 2282 N N . THR A 1 276 ? -12.844 5.146 33.583 1.00 83.50 276 THR A N 1
ATOM 2283 C CA . THR A 1 276 ? -14.307 5.227 33.690 1.00 83.50 276 THR A CA 1
ATOM 2284 C C . THR A 1 276 ? -14.980 3.978 33.129 1.00 83.50 276 THR A C 1
ATOM 2286 O O . THR A 1 276 ? -15.918 3.453 33.739 1.00 83.50 276 THR A O 1
ATOM 2289 N N . LEU A 1 277 ? -14.492 3.480 31.993 1.00 84.50 277 LEU A N 1
ATOM 2290 C CA . LEU A 1 277 ? -14.972 2.249 31.376 1.00 84.50 277 LEU A CA 1
ATOM 2291 C C . LEU A 1 277 ? -14.616 1.023 32.223 1.00 84.50 277 LEU A C 1
ATOM 2293 O O . LEU A 1 277 ? -15.449 0.130 32.350 1.00 84.50 277 LEU A O 1
ATOM 2297 N N . ALA A 1 278 ? -13.445 1.012 32.870 1.00 84.62 278 ALA A N 1
ATOM 2298 C CA . ALA A 1 278 ? -13.004 -0.052 33.779 1.00 84.62 278 ALA A CA 1
ATOM 2299 C C . ALA A 1 278 ? -13.807 -0.120 35.088 1.00 84.62 278 ALA A C 1
ATOM 2301 O O . ALA A 1 278 ? -13.754 -1.122 35.803 1.00 84.62 278 ALA A O 1
ATOM 2302 N N . ALA A 1 279 ? -14.549 0.934 35.436 1.00 82.06 279 ALA A N 1
ATOM 2303 C CA . ALA A 1 279 ? -15.336 0.950 36.659 1.00 82.06 279 ALA A CA 1
ATOM 2304 C C . ALA A 1 279 ? -16.355 -0.203 36.681 1.00 82.06 279 ALA A C 1
ATOM 2306 O O . ALA A 1 279 ? -17.080 -0.427 35.714 1.00 82.06 279 ALA A O 1
ATOM 2307 N N . LYS A 1 280 ? -16.495 -0.861 37.841 1.00 72.56 280 LYS A N 1
ATOM 2308 C CA . LYS A 1 280 ? -17.385 -2.023 38.059 1.00 72.56 280 LYS A CA 1
ATOM 2309 C C . LYS A 1 280 ? -18.855 -1.810 37.669 1.00 72.56 280 LYS A C 1
ATOM 2311 O O . LYS A 1 280 ? -19.591 -2.775 37.497 1.00 72.56 280 LYS A O 1
ATOM 2316 N N . GLU A 1 281 ? -19.297 -0.561 37.568 1.00 80.00 281 GLU A N 1
ATOM 2317 C CA . GLU A 1 281 ? -20.659 -0.197 37.164 1.00 80.00 281 GLU A CA 1
ATOM 2318 C C . GLU A 1 281 ? -20.914 -0.379 35.657 1.00 80.00 281 GLU A C 1
ATOM 2320 O O . GLU A 1 281 ? -22.071 -0.433 35.240 1.00 80.00 281 GLU A O 1
ATOM 2325 N N . THR A 1 282 ? -19.862 -0.471 34.841 1.00 80.75 282 THR A N 1
ATOM 2326 C CA . THR A 1 282 ? -19.956 -0.633 33.387 1.00 80.75 282 THR A CA 1
ATOM 2327 C C . THR A 1 282 ? -20.057 -2.118 33.031 1.00 80.75 282 THR A C 1
ATOM 2329 O O . THR A 1 282 ? -19.168 -2.906 33.345 1.00 80.75 282 THR A O 1
ATOM 2332 N N . LYS A 1 283 ? -21.138 -2.522 32.349 1.00 85.56 283 LYS A N 1
ATOM 2333 C CA . LYS A 1 283 ? -21.366 -3.921 31.925 1.00 85.56 283 LYS A CA 1
ATOM 2334 C C . LYS A 1 283 ? -20.766 -4.282 30.561 1.00 85.56 283 LYS A C 1
ATOM 2336 O O . LYS A 1 283 ? -21.000 -5.399 30.084 1.00 85.56 283 LYS A O 1
ATOM 2341 N N . ALA A 1 284 ? -20.006 -3.368 29.960 1.00 86.94 284 ALA A N 1
ATOM 2342 C CA . ALA A 1 284 ? -19.430 -3.546 28.638 1.00 86.94 284 ALA A CA 1
ATOM 2343 C C . ALA A 1 284 ? -18.522 -4.787 28.581 1.00 86.94 284 ALA A C 1
ATOM 2345 O O . ALA A 1 284 ? -17.652 -5.019 29.433 1.00 86.94 284 ALA A O 1
ATOM 2346 N N . THR A 1 285 ? -18.771 -5.611 27.571 1.00 87.88 285 THR A N 1
ATOM 2347 C CA . THR A 1 285 ? -17.968 -6.775 27.187 1.00 87.88 285 THR A CA 1
ATOM 2348 C C . THR A 1 285 ? -17.116 -6.483 25.961 1.00 87.88 285 THR A C 1
ATOM 2350 O O . THR A 1 285 ? -16.113 -7.160 25.785 1.00 87.88 285 THR A O 1
ATOM 2353 N N . LYS A 1 286 ? -17.482 -5.470 25.167 1.00 88.69 286 LYS A N 1
ATOM 2354 C CA . LYS A 1 286 ? -16.720 -4.977 24.019 1.00 88.69 286 LYS A CA 1
ATOM 2355 C C . LYS A 1 286 ? -16.719 -3.446 24.021 1.00 88.69 286 LYS A C 1
ATOM 2357 O O . LYS A 1 286 ? -17.757 -2.822 24.255 1.00 88.69 286 LYS A O 1
ATOM 2362 N N . VAL A 1 287 ? -15.559 -2.850 23.792 1.00 89.06 287 VAL A N 1
ATOM 2363 C CA . VAL A 1 287 ? -15.372 -1.418 23.567 1.00 89.06 287 VAL A CA 1
ATOM 2364 C C . VAL A 1 287 ? -14.611 -1.281 22.260 1.00 89.06 287 VAL A C 1
ATOM 2366 O O . VAL A 1 287 ? -13.499 -1.785 22.158 1.00 89.06 287 VAL A O 1
ATOM 2369 N N . TYR A 1 288 ? -15.208 -0.635 21.272 1.00 88.94 288 TYR A N 1
ATOM 2370 C CA . TYR A 1 288 ? -14.584 -0.391 19.980 1.00 88.94 288 TYR A CA 1
ATOM 2371 C C . TYR A 1 288 ? -14.351 1.106 19.820 1.00 88.94 288 TYR A C 1
ATOM 2373 O O . TYR A 1 288 ? -15.235 1.904 20.134 1.00 88.94 288 TYR A O 1
ATOM 2381 N N . VAL A 1 289 ? -13.161 1.498 19.381 1.00 85.44 289 VAL A N 1
ATOM 2382 C CA . VAL A 1 289 ? -12.792 2.899 19.197 1.00 85.44 289 VAL A CA 1
ATOM 2383 C C . VAL A 1 289 ? -12.245 3.099 17.795 1.00 85.44 289 VAL A C 1
ATOM 2385 O O . VAL A 1 289 ? -11.155 2.640 17.502 1.00 85.44 289 VAL A O 1
ATOM 2388 N N . TRP A 1 290 ? -12.985 3.822 16.966 1.00 84.44 290 TRP A N 1
ATOM 2389 C CA . TRP A 1 290 ? -12.595 4.267 15.637 1.00 84.44 290 TRP A CA 1
ATOM 2390 C C . TRP A 1 290 ? -12.054 5.700 15.695 1.00 84.44 290 TRP A C 1
ATOM 2392 O O . TRP A 1 290 ? -12.798 6.642 15.998 1.00 84.44 290 TRP A O 1
ATOM 2402 N N . LEU A 1 291 ? -10.771 5.898 15.394 1.00 80.62 291 LEU A N 1
ATOM 2403 C CA . LEU A 1 291 ? -10.107 7.200 15.527 1.00 80.62 291 LEU A CA 1
ATOM 2404 C C . LEU A 1 291 ? -9.675 7.776 14.184 1.00 80.62 291 LEU A C 1
ATOM 2406 O O . LEU A 1 291 ? -8.658 7.381 13.633 1.00 80.62 291 LEU A O 1
ATOM 2410 N N . ASP A 1 292 ? -10.405 8.774 13.695 1.00 78.56 292 ASP A N 1
ATOM 2411 C CA . ASP A 1 292 ? -10.055 9.558 12.511 1.00 78.56 292 ASP A CA 1
ATOM 2412 C C . ASP A 1 292 ? -9.538 10.957 12.900 1.00 78.56 292 ASP A C 1
ATOM 2414 O O . ASP A 1 292 ? -9.667 11.391 14.045 1.00 78.56 292 ASP A O 1
ATOM 2418 N N . ALA A 1 293 ? -8.970 11.696 11.949 1.00 75.44 293 ALA A N 1
ATOM 2419 C CA . ALA A 1 293 ? -8.631 13.103 12.113 1.00 75.44 293 ALA A CA 1
ATOM 2420 C C . ALA A 1 293 ? -9.015 13.932 10.880 1.00 75.44 293 ALA A C 1
ATOM 2422 O O . ALA A 1 293 ? -9.194 13.420 9.772 1.00 75.44 293 ALA A O 1
ATOM 2423 N N . GLU A 1 294 ? -9.137 15.242 11.080 1.00 70.75 294 GLU A N 1
ATOM 2424 C CA . GLU A 1 294 ? -9.546 16.204 10.050 1.00 70.75 294 GLU A CA 1
ATOM 2425 C C . GLU A 1 294 ? -8.529 16.354 8.913 1.00 70.75 294 GLU A C 1
ATOM 2427 O O . GLU A 1 294 ? -8.918 16.618 7.774 1.00 70.75 294 GLU A O 1
ATOM 2432 N N . CYS A 1 295 ? -7.231 16.191 9.199 1.00 63.47 295 CYS A N 1
ATOM 2433 C CA . CYS A 1 295 ? -6.174 16.377 8.213 1.00 63.47 295 CYS A CA 1
ATOM 2434 C C . CYS A 1 295 ? -5.116 15.262 8.265 1.00 63.47 295 CYS A C 1
ATOM 2436 O O . CYS A 1 295 ? -4.952 14.601 9.293 1.00 63.47 295 CYS A O 1
ATOM 2438 N N . PRO A 1 296 ? -4.357 15.050 7.171 1.00 61.62 296 PRO A N 1
ATOM 2439 C CA . PRO A 1 296 ? -3.359 13.981 7.104 1.00 61.62 296 PRO A CA 1
ATOM 2440 C C . PRO A 1 296 ? -2.298 14.052 8.211 1.00 61.62 296 PRO A C 1
ATOM 2442 O O . PRO A 1 296 ? -1.873 13.022 8.726 1.00 61.62 296 PRO A O 1
ATOM 2445 N N . LEU A 1 297 ? -1.895 15.266 8.609 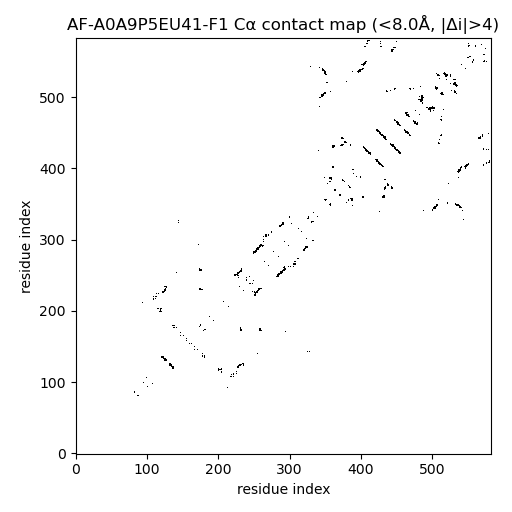1.00 60.81 297 LEU A N 1
ATOM 2446 C CA . LEU A 1 297 ? -0.880 15.465 9.644 1.00 60.81 297 LEU A CA 1
ATOM 2447 C C . LEU A 1 297 ? -1.370 14.998 11.018 1.00 60.81 297 LEU A C 1
ATOM 2449 O O . LEU A 1 297 ? -0.661 14.267 11.700 1.00 60.81 297 LEU A O 1
ATOM 2453 N N . THR A 1 298 ? -2.575 15.403 11.428 1.00 66.88 298 THR A N 1
ATOM 2454 C CA . THR A 1 298 ? -3.140 14.979 12.716 1.00 66.88 298 THR A CA 1
ATOM 2455 C C . THR A 1 298 ? -3.483 13.497 12.711 1.00 66.88 298 THR A C 1
ATOM 2457 O O . THR A 1 298 ? -3.277 12.841 13.725 1.00 66.88 298 THR A O 1
ATOM 2460 N N . ARG A 1 299 ? -3.893 12.947 11.561 1.00 70.00 299 ARG A N 1
ATOM 2461 C CA . ARG A 1 299 ? -4.145 11.511 11.389 1.00 70.00 299 ARG A CA 1
ATOM 2462 C C . ARG A 1 299 ? -2.882 10.677 11.619 1.00 70.00 299 ARG A C 1
ATOM 2464 O O . ARG A 1 299 ? -2.945 9.697 12.347 1.00 70.00 299 ARG A O 1
ATOM 2471 N N . ARG A 1 300 ? -1.727 11.120 11.104 1.00 64.31 300 ARG A N 1
ATOM 2472 C CA . ARG A 1 300 ? -0.416 10.488 11.361 1.00 64.31 300 ARG A CA 1
ATOM 2473 C C . ARG A 1 300 ? -0.019 10.522 12.838 1.00 64.31 300 ARG A C 1
ATOM 2475 O O . ARG A 1 300 ? 0.656 9.623 13.317 1.00 64.31 300 ARG A O 1
ATOM 2482 N N . LEU A 1 301 ? -0.417 11.564 13.564 1.00 67.25 301 LEU A N 1
ATOM 2483 C CA . LEU A 1 301 ? -0.108 11.675 14.988 1.00 67.25 301 LEU A CA 1
ATOM 2484 C C . LEU A 1 301 ? -0.972 10.744 15.847 1.00 67.25 301 LEU A C 1
ATOM 2486 O O . LEU A 1 301 ? -0.541 10.422 16.948 1.00 67.25 301 LEU A O 1
ATOM 2490 N N . LEU A 1 302 ? -2.144 10.293 15.369 1.00 69.81 302 LEU A N 1
ATOM 2491 C CA . LEU A 1 302 ? -3.086 9.469 16.144 1.00 69.81 302 LEU A CA 1
ATOM 2492 C C . LEU A 1 302 ? -2.468 8.171 16.684 1.00 69.81 302 LEU A C 1
ATOM 2494 O O . LEU A 1 302 ? -2.704 7.817 17.840 1.00 69.81 302 LEU A O 1
ATOM 2498 N N . THR A 1 303 ? -1.632 7.506 15.889 1.00 65.31 303 THR A N 1
ATOM 2499 C CA . THR A 1 303 ? -0.934 6.273 16.286 1.00 65.31 303 THR A CA 1
ATOM 2500 C C . THR A 1 303 ? 0.172 6.526 17.312 1.00 65.31 303 THR A C 1
ATOM 2502 O O . THR A 1 303 ? 0.496 5.646 18.106 1.00 65.31 303 THR A O 1
ATOM 2505 N N . GLU A 1 304 ? 0.717 7.744 17.350 1.00 64.00 304 GLU A N 1
ATOM 2506 C CA . GLU A 1 304 ? 1.811 8.150 18.239 1.00 64.00 304 GLU A CA 1
ATOM 2507 C C . GLU A 1 304 ? 1.326 8.646 19.613 1.00 64.00 304 GLU A C 1
ATOM 2509 O O . GLU A 1 304 ? 2.148 8.911 20.499 1.00 64.00 304 GLU A O 1
ATOM 2514 N N . PHE A 1 305 ? 0.008 8.759 19.844 1.00 66.25 305 PHE A N 1
ATOM 2515 C CA . PHE A 1 305 ? -0.533 9.148 21.153 1.00 66.25 305 PHE A CA 1
ATOM 2516 C C . PHE A 1 305 ? -0.360 8.020 22.167 1.00 66.25 305 PHE A C 1
ATOM 2518 O O . PHE A 1 305 ? -1.280 7.266 22.480 1.00 66.25 305 PHE A O 1
ATOM 2525 N N . ARG A 1 306 ? 0.840 7.954 22.749 1.00 59.62 306 ARG A N 1
ATOM 2526 C CA . ARG A 1 306 ? 1.201 7.004 23.807 1.00 59.62 306 ARG A CA 1
ATOM 2527 C C . ARG A 1 306 ? 0.199 7.014 24.958 1.00 59.62 306 ARG A C 1
ATOM 2529 O O . ARG A 1 306 ? -0.104 5.950 25.476 1.00 59.62 306 ARG A O 1
ATOM 2536 N N . GLU A 1 307 ? -0.375 8.167 25.296 1.00 62.22 307 GLU A N 1
ATOM 2537 C CA . GLU A 1 307 ? -1.382 8.307 26.358 1.00 62.22 307 GLU A CA 1
ATOM 2538 C C . GLU A 1 307 ? -2.659 7.485 26.127 1.00 62.22 307 GLU A C 1
ATOM 2540 O O . GLU A 1 307 ? -3.302 7.080 27.098 1.00 62.22 307 GLU A O 1
ATOM 2545 N N . LEU A 1 308 ? -2.997 7.171 24.869 1.00 65.12 308 LEU A N 1
ATOM 2546 C CA . LEU A 1 308 ? -4.091 6.257 24.541 1.00 65.12 308 LEU A CA 1
ATOM 2547 C C . LEU A 1 308 ? -3.808 4.841 25.057 1.00 65.12 308 LEU A C 1
ATOM 2549 O O . LEU A 1 308 ? -4.731 4.143 25.464 1.00 65.12 308 LEU A O 1
ATOM 2553 N N . TYR A 1 309 ? -2.539 4.435 25.092 1.00 68.81 309 TYR A N 1
ATOM 2554 C CA . TYR A 1 309 ? -2.124 3.058 25.352 1.00 68.81 309 TYR A CA 1
ATOM 2555 C C . TYR A 1 309 ? -1.472 2.861 26.723 1.00 68.81 309 TYR A C 1
ATOM 2557 O O . TYR A 1 309 ? -1.652 1.823 27.354 1.00 68.81 309 TYR A O 1
ATOM 2565 N N . THR A 1 310 ? -0.734 3.855 27.226 1.00 63.34 310 THR A N 1
ATOM 2566 C CA . THR A 1 310 ? 0.124 3.727 28.419 1.00 63.34 310 THR A CA 1
ATOM 2567 C C . THR A 1 310 ? -0.641 3.586 29.735 1.00 63.34 310 THR A C 1
ATOM 2569 O O . THR A 1 310 ? -0.027 3.308 30.762 1.00 63.34 310 THR A O 1
ATOM 2572 N N . GLY A 1 311 ? -1.962 3.783 29.728 1.00 70.81 311 GLY A N 1
ATOM 2573 C CA . GLY A 1 311 ? -2.805 3.773 30.927 1.00 70.81 311 GLY A CA 1
ATOM 2574 C C . GLY A 1 311 ? -4.024 2.855 30.854 1.00 70.81 311 GLY A C 1
ATOM 2575 O O . GLY A 1 311 ? -4.929 3.027 31.666 1.00 70.81 311 GLY A O 1
ATOM 2576 N N . ILE A 1 312 ? -4.095 1.926 29.892 1.00 82.56 312 ILE A N 1
ATOM 2577 C CA . ILE A 1 312 ? -5.252 1.026 29.755 1.00 82.56 312 ILE A CA 1
ATOM 2578 C C . ILE A 1 312 ? -5.277 0.039 30.941 1.00 82.56 312 ILE A C 1
ATOM 2580 O O . ILE A 1 312 ? -4.349 -0.761 31.084 1.00 82.56 312 ILE A O 1
ATOM 2584 N N . PRO A 1 313 ? -6.324 0.044 31.793 1.00 86.00 313 PRO A N 1
ATOM 2585 C CA . PRO A 1 313 ? -6.458 -0.920 32.878 1.00 86.00 313 PRO A CA 1
ATOM 2586 C C . PRO A 1 313 ? -6.616 -2.349 32.348 1.00 86.00 313 PRO A C 1
ATOM 2588 O O . PRO A 1 313 ? -7.248 -2.575 31.310 1.00 86.00 313 PRO A O 1
ATOM 2591 N N . ALA A 1 314 ? -6.102 -3.328 33.095 1.00 84.69 314 ALA A N 1
ATOM 2592 C CA . ALA A 1 314 ? -6.156 -4.744 32.724 1.00 84.69 314 ALA A CA 1
ATOM 2593 C C . ALA A 1 314 ? -7.595 -5.260 32.528 1.00 84.69 314 ALA A C 1
ATOM 2595 O O . ALA A 1 314 ? -7.824 -6.193 31.765 1.00 84.69 314 ALA A O 1
ATOM 2596 N N . GLU A 1 315 ? -8.579 -4.637 33.180 1.00 85.69 315 GLU A N 1
ATOM 2597 C CA . GLU A 1 315 ? -10.000 -4.964 33.053 1.00 85.69 315 GLU A CA 1
ATOM 2598 C C . GLU A 1 315 ? -10.599 -4.580 31.690 1.00 85.69 315 GLU A C 1
ATOM 2600 O O . GLU A 1 315 ? -11.614 -5.157 31.282 1.00 85.69 315 GLU A O 1
ATOM 2605 N N . ILE A 1 316 ? -9.999 -3.600 31.006 1.00 85.75 316 ILE A N 1
ATOM 2606 C CA . ILE A 1 316 ? -10.461 -3.072 29.715 1.00 85.75 316 ILE A CA 1
ATOM 2607 C C . ILE A 1 316 ? -9.658 -3.625 28.550 1.00 85.75 316 ILE A C 1
ATOM 2609 O O . ILE A 1 316 ? -10.259 -3.925 27.523 1.00 85.75 316 ILE A O 1
ATOM 2613 N N . ALA A 1 317 ? -8.352 -3.834 28.724 1.00 83.81 317 ALA A N 1
ATOM 2614 C CA . ALA A 1 317 ? -7.466 -4.348 27.681 1.00 83.81 317 ALA A CA 1
ATOM 2615 C C . ALA A 1 317 ? -8.041 -5.528 26.857 1.00 83.81 317 ALA A C 1
ATOM 2617 O O . ALA A 1 317 ? -8.047 -5.420 25.635 1.00 83.81 317 ALA A O 1
ATOM 2618 N N . PRO A 1 318 ? -8.606 -6.610 27.443 1.00 85.81 318 PRO A N 1
ATOM 2619 C CA . PRO A 1 318 ? -9.108 -7.747 26.657 1.00 85.81 318 PRO A CA 1
ATOM 2620 C C . PRO A 1 318 ? -10.428 -7.481 25.919 1.00 85.81 318 PRO A C 1
ATOM 2622 O O . PRO A 1 318 ? -10.895 -8.333 25.170 1.00 85.81 318 PRO A O 1
ATOM 2625 N N . LYS A 1 319 ? -11.074 -6.342 26.175 1.00 87.44 319 LYS A N 1
ATOM 2626 C CA . LYS A 1 319 ? -12.375 -5.967 25.606 1.00 87.44 319 LYS A CA 1
ATOM 2627 C C . LYS A 1 319 ? -12.270 -4.789 24.645 1.00 87.44 319 LYS A C 1
ATOM 2629 O O . LYS A 1 319 ? -13.289 -4.406 24.078 1.00 87.44 319 LYS A O 1
ATOM 2634 N N . LEU A 1 320 ? -11.092 -4.179 24.543 1.00 86.62 320 LEU A N 1
ATOM 2635 C CA . LEU A 1 320 ? -10.856 -2.952 23.805 1.00 86.62 320 LEU A CA 1
ATOM 2636 C C . LEU A 1 320 ? -10.282 -3.272 22.426 1.00 86.62 320 LEU A C 1
ATOM 2638 O O . LEU A 1 320 ? -9.232 -3.899 22.315 1.00 86.62 320 LEU A O 1
ATOM 2642 N N . THR A 1 321 ? -10.953 -2.777 21.398 1.00 85.31 321 THR A N 1
ATOM 2643 C CA . THR A 1 321 ? -10.443 -2.696 20.033 1.00 85.31 321 THR A CA 1
ATOM 2644 C C . THR A 1 321 ? -10.284 -1.223 19.698 1.00 85.31 321 THR A C 1
ATOM 2646 O O . THR A 1 321 ? -11.210 -0.442 19.908 1.00 85.31 321 THR A O 1
ATOM 2649 N N . ILE A 1 322 ? -9.104 -0.837 19.228 1.00 80.25 322 ILE A N 1
ATOM 2650 C CA . ILE A 1 322 ? -8.855 0.493 18.681 1.00 80.25 322 ILE A CA 1
ATOM 2651 C C . ILE A 1 322 ? -8.537 0.273 17.211 1.00 80.25 322 ILE A C 1
ATOM 2653 O O . ILE A 1 322 ? -7.651 -0.519 16.903 1.00 80.25 322 ILE A O 1
ATOM 2657 N N . ASP A 1 323 ? -9.288 0.945 16.356 1.00 75.50 323 ASP A N 1
ATOM 2658 C CA . ASP A 1 323 ? -9.125 0.949 14.917 1.00 75.50 323 ASP A CA 1
ATOM 2659 C C . ASP A 1 323 ? -8.835 2.377 14.464 1.00 75.50 323 ASP A C 1
ATOM 2661 O O . ASP A 1 323 ? -9.462 3.351 14.907 1.00 75.50 323 ASP A O 1
ATOM 2665 N N . PHE A 1 324 ? -7.866 2.505 13.577 1.00 71.56 324 PHE A N 1
ATOM 2666 C CA . PHE A 1 324 ? -7.621 3.736 12.860 1.00 71.56 324 PHE A CA 1
ATOM 2667 C C . PHE A 1 324 ? -8.135 3.505 11.438 1.00 71.56 324 PHE A C 1
ATOM 2669 O O . PHE A 1 324 ? -7.795 2.498 10.837 1.00 71.56 324 PHE A O 1
ATOM 2676 N N . PRO A 1 325 ? -8.841 4.450 10.794 1.00 58.53 325 PRO A N 1
ATOM 2677 C CA . PRO A 1 325 ? -9.228 4.353 9.382 1.00 58.53 325 PRO A CA 1
ATOM 2678 C C . PRO A 1 325 ? -8.025 4.248 8.416 1.00 58.53 325 PRO A C 1
ATOM 2680 O O . PRO A 1 325 ? -8.204 4.293 7.204 1.00 58.53 325 PRO A O 1
ATOM 2683 N N . CYS A 1 326 ? -6.799 4.158 8.944 1.00 49.78 326 CYS A N 1
ATOM 2684 C CA . CYS A 1 326 ? -5.535 3.883 8.264 1.00 49.78 326 CYS A CA 1
ATOM 2685 C C . CYS A 1 326 ? -5.023 2.439 8.457 1.00 49.78 326 CYS A C 1
ATOM 2687 O O . CYS A 1 326 ? -4.010 2.084 7.859 1.00 49.78 326 CYS A O 1
ATOM 2689 N N . ASP A 1 327 ? -5.721 1.604 9.232 1.00 39.66 327 ASP A N 1
ATOM 2690 C CA . ASP A 1 327 ? -5.491 0.156 9.313 1.00 39.66 327 ASP A CA 1
ATOM 2691 C C . ASP A 1 327 ? -6.224 -0.607 8.197 1.00 39.66 327 ASP A C 1
ATOM 2693 O O . ASP A 1 327 ? -6.017 -1.806 8.008 1.00 39.66 327 ASP A O 1
ATOM 2697 N N . ALA A 1 328 ? -6.993 0.091 7.355 1.00 35.56 328 ALA A N 1
ATOM 2698 C CA . ALA A 1 328 ? -7.326 -0.426 6.040 1.00 35.56 328 ALA A CA 1
ATOM 2699 C C . ALA A 1 328 ? -6.037 -0.539 5.215 1.00 35.56 328 ALA A C 1
ATOM 2701 O O . ALA A 1 328 ? -5.146 0.312 5.261 1.00 35.56 328 ALA A O 1
ATOM 2702 N N . GLU A 1 329 ? -5.944 -1.563 4.381 1.00 32.78 329 GLU A N 1
ATOM 2703 C CA . GLU A 1 329 ? -4.865 -1.777 3.419 1.00 32.78 329 GLU A CA 1
ATOM 2704 C C . GLU A 1 329 ? -4.696 -0.644 2.379 1.00 32.78 329 GLU A C 1
ATOM 2706 O O . GLU A 1 329 ? -3.950 -0.809 1.426 1.00 32.78 329 GLU A O 1
ATOM 2711 N N . ASP A 1 330 ? -5.282 0.533 2.613 1.00 35.47 330 ASP A N 1
ATOM 2712 C CA . ASP A 1 330 ? -5.181 1.784 1.878 1.00 35.47 330 ASP A CA 1
ATOM 2713 C C . ASP A 1 330 ? -5.223 2.977 2.868 1.00 35.47 330 ASP A C 1
ATOM 2715 O O . ASP A 1 330 ? -6.293 3.439 3.255 1.00 35.47 330 ASP A O 1
ATOM 2719 N N . GLY A 1 331 ? -4.064 3.508 3.295 1.00 27.25 331 GLY A N 1
ATOM 2720 C CA . GLY A 1 331 ? -4.029 4.745 4.096 1.00 27.25 331 GLY A CA 1
ATOM 2721 C C . GLY A 1 331 ? -2.778 4.984 4.946 1.00 27.25 331 GLY A C 1
ATOM 2722 O O . GLY A 1 331 ? -2.793 4.742 6.136 1.00 27.25 331 GLY A O 1
ATOM 2723 N N . PHE A 1 332 ? -1.702 5.489 4.337 1.00 27.89 332 PHE A N 1
ATOM 2724 C CA . PHE A 1 332 ? -0.632 6.307 4.947 1.00 27.89 332 PHE A CA 1
ATOM 2725 C C . PHE A 1 332 ? -0.106 5.932 6.367 1.00 27.89 332 PHE A C 1
ATOM 2727 O O . PHE A 1 332 ? -0.509 6.499 7.377 1.00 27.89 332 PHE A O 1
ATOM 2734 N N . TRP A 1 333 ? 0.946 5.099 6.364 1.00 39.53 333 TRP A N 1
ATOM 2735 C CA . TRP A 1 333 ? 2.151 5.178 7.220 1.00 39.53 333 TRP A CA 1
ATOM 2736 C C . TRP A 1 333 ? 2.033 5.025 8.740 1.00 39.53 333 TRP A C 1
ATOM 2738 O O . TRP A 1 333 ? 2.132 5.998 9.486 1.00 39.53 333 TRP A O 1
ATOM 2748 N N . ALA A 1 334 ? 2.043 3.774 9.200 1.00 25.84 334 ALA A N 1
ATOM 2749 C CA . ALA A 1 334 ? 2.451 3.446 10.563 1.00 25.84 334 ALA A CA 1
ATOM 2750 C C . ALA A 1 334 ? 3.198 2.105 10.628 1.00 25.84 334 ALA A C 1
ATOM 2752 O O . ALA A 1 334 ? 2.690 1.138 11.169 1.00 25.84 334 ALA A O 1
ATOM 2753 N N . TRP A 1 335 ? 4.421 2.062 10.090 1.00 26.39 335 TRP A N 1
ATOM 2754 C CA . TRP A 1 335 ? 5.506 1.266 10.674 1.00 26.39 335 TRP A CA 1
ATOM 2755 C C . TRP A 1 335 ? 6.799 2.059 10.515 1.00 26.39 335 TRP A C 1
ATOM 2757 O O . TRP A 1 335 ? 7.299 2.266 9.409 1.00 26.39 335 TRP A O 1
ATOM 2767 N N . GLY A 1 336 ? 7.316 2.544 11.642 1.00 32.50 336 GLY A N 1
ATOM 2768 C CA . GLY A 1 336 ? 8.689 3.003 11.737 1.00 32.50 336 GLY A CA 1
ATOM 2769 C C . GLY A 1 336 ? 9.612 1.810 11.543 1.00 32.50 336 GLY A C 1
ATOM 2770 O O . GLY A 1 336 ? 9.896 1.105 12.496 1.00 32.50 336 GLY A O 1
ATOM 2771 N N . GLU A 1 337 ? 10.005 1.583 10.295 1.00 38.19 337 GLU A N 1
ATOM 2772 C CA . GLU A 1 337 ? 11.294 1.059 9.842 1.00 38.19 337 GLU A CA 1
ATOM 2773 C C . GLU A 1 337 ? 11.261 1.138 8.305 1.00 38.19 337 GLU A C 1
ATOM 2775 O O . GLU A 1 337 ? 10.834 0.219 7.618 1.00 38.19 337 GLU A O 1
ATOM 2780 N N . VAL A 1 338 ? 11.671 2.304 7.783 1.00 42.81 338 VAL A N 1
ATOM 2781 C CA . VAL A 1 338 ? 11.732 2.672 6.355 1.00 42.81 338 VAL A CA 1
ATOM 2782 C C . VAL A 1 338 ? 10.359 2.817 5.666 1.00 42.81 338 VAL A C 1
ATOM 2784 O O . VAL A 1 338 ? 9.665 1.847 5.387 1.00 42.81 338 VAL A O 1
ATOM 2787 N N . GLU A 1 339 ? 9.985 4.047 5.287 1.00 52.22 339 GLU A N 1
ATOM 2788 C CA . GLU A 1 339 ? 8.843 4.320 4.394 1.00 52.22 339 GLU A CA 1
ATOM 2789 C C . GLU A 1 339 ? 9.168 3.860 2.955 1.00 52.22 339 GLU A C 1
ATOM 2791 O O . GLU A 1 339 ? 9.489 4.654 2.073 1.00 52.22 339 GLU A O 1
ATOM 2796 N N . VAL A 1 340 ? 9.121 2.545 2.716 1.00 49.50 340 VAL A N 1
ATOM 2797 C CA . VAL A 1 340 ? 9.485 1.876 1.448 1.00 49.50 340 VAL A CA 1
ATOM 2798 C C . VAL A 1 340 ? 8.719 2.441 0.233 1.00 49.50 340 VAL A C 1
ATOM 2800 O O . VAL A 1 340 ? 9.259 2.501 -0.869 1.00 49.50 340 VAL A O 1
ATOM 2803 N N . GLN A 1 341 ? 7.480 2.909 0.420 1.00 52.78 341 GLN A N 1
ATOM 2804 C CA . GLN A 1 341 ? 6.622 3.456 -0.647 1.00 52.78 341 GLN A CA 1
ATOM 2805 C C . GLN A 1 341 ? 7.032 4.869 -1.125 1.00 52.78 341 GLN A C 1
ATOM 2807 O O . GLN A 1 341 ? 6.973 5.117 -2.325 1.00 52.78 341 GLN A O 1
ATOM 2812 N N . GLU A 1 342 ? 7.516 5.776 -0.260 1.00 59.59 342 GLU A N 1
ATOM 2813 C CA . GLU A 1 342 ? 7.958 7.130 -0.671 1.00 59.59 342 GLU A CA 1
ATOM 2814 C C . GLU A 1 342 ? 9.422 7.143 -1.113 1.00 59.59 342 GLU A C 1
ATOM 2816 O O . GLU A 1 342 ? 9.999 8.202 -1.331 1.00 59.59 342 GLU A O 1
ATOM 2821 N N . GLN A 1 343 ? 10.064 5.974 -1.177 1.00 70.00 343 GLN A N 1
ATOM 2822 C CA . GLN A 1 343 ? 11.517 5.875 -1.277 1.00 70.00 343 GLN A CA 1
ATOM 2823 C C . GLN A 1 343 ? 11.986 4.717 -2.177 1.00 70.00 343 GLN A C 1
ATOM 2825 O O . GLN A 1 343 ? 13.161 4.334 -2.129 1.00 70.00 343 GLN A O 1
ATOM 2830 N N . ASN A 1 344 ? 11.092 4.166 -3.004 1.00 86.38 344 ASN A N 1
ATOM 2831 C CA . ASN A 1 344 ? 11.400 3.163 -4.027 1.00 86.38 344 ASN A CA 1
ATOM 2832 C C . ASN A 1 344 ? 12.013 3.788 -5.298 1.00 86.38 344 ASN A C 1
ATOM 2834 O O . ASN A 1 344 ? 12.154 5.006 -5.414 1.00 86.38 344 ASN A O 1
ATOM 2838 N N . ALA A 1 345 ? 12.412 2.948 -6.253 1.00 92.31 345 ALA A N 1
ATOM 2839 C CA . ALA A 1 345 ? 12.974 3.398 -7.523 1.00 92.31 345 ALA A CA 1
ATOM 2840 C C . ALA A 1 345 ? 11.904 3.899 -8.508 1.00 92.31 345 ALA A C 1
ATOM 2842 O O . ALA A 1 345 ? 10.794 3.368 -8.575 1.00 92.31 345 ALA A O 1
ATOM 2843 N N . MET A 1 346 ? 12.284 4.888 -9.317 1.00 93.06 346 MET A N 1
ATOM 2844 C CA . MET A 1 346 ? 11.557 5.298 -10.515 1.00 93.06 346 MET A CA 1
ATOM 2845 C C . MET A 1 346 ? 12.112 4.531 -11.711 1.00 93.06 346 MET A C 1
ATOM 2847 O O . MET A 1 346 ? 13.244 4.765 -12.129 1.00 93.06 346 MET A O 1
ATOM 2851 N N . PHE A 1 347 ? 11.323 3.614 -12.259 1.00 95.75 347 PHE A N 1
ATOM 2852 C CA . PHE A 1 347 ? 11.730 2.772 -13.378 1.00 95.75 347 PHE A CA 1
ATOM 2853 C C . PHE A 1 347 ? 11.393 3.441 -14.706 1.00 95.75 347 PHE A C 1
ATOM 2855 O O . PHE A 1 347 ? 10.267 3.889 -14.904 1.00 95.75 347 PHE A O 1
ATOM 2862 N N . HIS A 1 348 ? 12.358 3.484 -15.615 1.00 94.81 348 HIS A N 1
ATOM 2863 C CA . HIS A 1 348 ? 12.250 4.051 -16.953 1.00 94.81 348 HIS A CA 1
ATOM 2864 C C . HIS A 1 348 ? 12.372 2.955 -18.007 1.00 94.81 348 HIS A C 1
ATOM 2866 O O . HIS A 1 348 ? 13.233 2.084 -17.904 1.00 94.81 348 HIS A O 1
ATOM 2872 N N . PHE A 1 349 ? 11.526 3.023 -19.029 1.00 94.75 349 PHE A N 1
ATOM 2873 C CA . PHE A 1 349 ? 11.373 1.994 -20.050 1.00 94.75 349 PHE A CA 1
ATOM 2874 C C . PHE A 1 349 ? 11.508 2.603 -21.445 1.00 94.75 349 PHE A C 1
ATOM 2876 O O . PHE A 1 349 ? 11.185 3.772 -21.672 1.00 94.75 349 PHE A O 1
ATOM 2883 N N . ALA A 1 350 ? 11.974 1.790 -22.387 1.00 92.38 350 ALA A N 1
ATOM 2884 C CA . ALA A 1 350 ? 12.413 2.223 -23.700 1.00 92.38 350 ALA A CA 1
ATOM 2885 C C . ALA A 1 350 ? 11.537 1.700 -24.847 1.00 92.38 350 ALA A C 1
ATOM 2887 O O . ALA A 1 350 ? 10.987 0.596 -24.810 1.00 92.38 350 ALA A O 1
ATOM 2888 N N . LEU A 1 351 ? 11.498 2.478 -25.928 1.00 90.19 351 LEU A N 1
ATOM 2889 C CA . LEU A 1 351 ? 11.071 2.063 -27.257 1.00 90.19 351 LEU A CA 1
ATOM 2890 C C . LEU A 1 351 ? 12.308 1.905 -28.158 1.00 90.19 351 LEU A C 1
ATOM 2892 O O . LEU A 1 351 ? 12.997 2.873 -28.511 1.00 90.19 351 LEU A O 1
ATOM 2896 N N . ALA A 1 352 ? 12.557 0.689 -28.636 1.00 90.38 352 ALA A N 1
ATOM 2897 C CA . ALA A 1 352 ? 13.610 0.417 -29.609 1.00 90.38 352 ALA A CA 1
ATOM 2898 C C . ALA A 1 352 ? 13.042 -0.276 -30.842 1.00 90.38 352 ALA A C 1
ATOM 2900 O O . ALA A 1 352 ? 12.111 -1.067 -30.758 1.00 90.38 352 ALA A O 1
ATOM 2901 N N . ASN A 1 353 ? 13.598 0.033 -32.016 1.00 89.69 353 ASN A N 1
ATOM 2902 C CA . ASN A 1 353 ? 13.243 -0.642 -33.268 1.00 89.69 353 ASN A CA 1
ATOM 2903 C C . ASN A 1 353 ? 11.727 -0.684 -33.559 1.00 89.69 353 ASN A C 1
ATOM 2905 O O . ASN A 1 353 ? 11.226 -1.660 -34.108 1.00 89.69 353 ASN A O 1
ATOM 2909 N N . GLY A 1 354 ? 10.991 0.359 -33.154 1.00 87.50 354 GLY A N 1
ATOM 2910 C CA . GLY A 1 354 ? 9.535 0.450 -33.322 1.00 87.50 354 GLY A CA 1
ATOM 2911 C C . GLY A 1 354 ? 8.714 -0.479 -32.419 1.00 87.50 354 GLY A C 1
ATOM 2912 O O . GLY A 1 354 ? 7.519 -0.616 -32.644 1.00 87.50 354 GLY A O 1
ATOM 2913 N N . ASN A 1 355 ? 9.333 -1.114 -31.423 1.00 88.31 355 ASN A N 1
ATOM 2914 C CA . ASN A 1 355 ? 8.698 -2.057 -30.511 1.00 88.31 355 ASN A CA 1
ATOM 2915 C C . ASN A 1 355 ? 8.881 -1.583 -29.056 1.00 88.31 355 ASN A C 1
ATOM 2917 O O . ASN A 1 355 ? 9.979 -1.189 -28.646 1.00 88.31 355 ASN A O 1
ATOM 2921 N N . SER A 1 356 ? 7.808 -1.611 -28.267 1.00 88.69 356 SER A N 1
ATOM 2922 C CA . SER A 1 356 ? 7.890 -1.421 -26.814 1.00 88.69 356 SER A CA 1
ATOM 2923 C C . SER A 1 356 ? 8.541 -2.654 -26.190 1.00 88.69 356 SER A C 1
ATOM 2925 O O . SER A 1 356 ? 8.309 -3.768 -26.664 1.00 88.69 356 SER A O 1
ATOM 2927 N N . GLN A 1 357 ? 9.360 -2.471 -25.153 1.00 89.25 357 GLN A N 1
ATOM 2928 C CA . GLN A 1 357 ? 9.885 -3.610 -24.394 1.00 89.25 357 GLN A CA 1
ATOM 2929 C C . GLN A 1 357 ? 8.768 -4.381 -23.683 1.00 89.25 357 GLN A C 1
ATOM 2931 O O . GLN A 1 357 ? 7.690 -3.827 -23.440 1.00 89.25 357 GLN A O 1
ATOM 2936 N N . CYS A 1 358 ? 9.037 -5.637 -23.307 1.00 92.00 358 CYS A N 1
ATOM 2937 C CA . CYS A 1 358 ? 8.163 -6.314 -22.355 1.00 92.00 358 CYS A CA 1
ATOM 2938 C C . CYS A 1 358 ? 8.154 -5.533 -21.038 1.00 92.00 358 CYS A C 1
ATOM 2940 O O . CYS A 1 358 ? 9.175 -5.021 -20.576 1.00 92.00 358 CYS A O 1
ATOM 2942 N N . TYR A 1 359 ? 6.967 -5.404 -20.465 1.00 93.81 359 TYR A N 1
ATOM 2943 C CA . TYR A 1 359 ? 6.702 -4.530 -19.337 1.00 93.81 359 TYR A CA 1
ATOM 2944 C C . TYR A 1 359 ? 6.363 -5.337 -18.084 1.00 93.81 359 TYR A C 1
ATOM 2946 O O . TYR A 1 359 ? 5.727 -6.392 -18.209 1.00 93.81 359 TYR A O 1
ATOM 2954 N N . PRO A 1 360 ? 6.718 -4.857 -16.877 1.00 96.00 360 PRO A N 1
ATOM 2955 C CA . PRO A 1 360 ? 6.434 -5.596 -15.661 1.00 96.00 360 PRO A CA 1
ATOM 2956 C C . PRO A 1 360 ? 4.942 -5.884 -15.485 1.00 96.00 360 PRO A C 1
ATOM 2958 O O . PRO A 1 360 ? 4.071 -5.021 -15.678 1.00 96.00 360 PRO A O 1
ATOM 2961 N N . THR A 1 361 ? 4.630 -7.119 -15.106 1.00 94.31 361 THR A N 1
ATOM 2962 C CA . THR A 1 361 ? 3.251 -7.603 -14.989 1.00 94.31 361 THR A CA 1
ATOM 2963 C C . THR A 1 361 ? 3.033 -8.409 -13.717 1.00 94.31 361 THR A C 1
ATOM 2965 O O . THR A 1 361 ? 3.974 -8.803 -13.035 1.00 94.31 361 THR A O 1
ATOM 2968 N N . TRP A 1 362 ? 1.770 -8.659 -13.380 1.00 93.75 362 TRP A N 1
ATOM 2969 C CA . TRP A 1 362 ? 1.435 -9.562 -12.282 1.00 93.75 362 TRP A CA 1
ATOM 2970 C C . TRP A 1 362 ? 1.790 -10.991 -12.689 1.00 93.75 362 TRP A C 1
ATOM 2972 O O . TRP A 1 362 ? 1.314 -11.434 -13.724 1.00 93.75 362 TRP A O 1
ATOM 2982 N N . PRO A 1 363 ? 2.541 -11.764 -11.901 1.00 93.69 363 PRO A N 1
ATOM 2983 C CA . PRO A 1 363 ? 2.870 -13.149 -12.235 1.00 93.69 363 PRO A CA 1
ATOM 2984 C C . PRO A 1 363 ? 1.654 -14.081 -12.256 1.00 93.69 363 PRO A C 1
ATOM 2986 O O . PRO A 1 363 ? 1.702 -15.150 -12.863 1.00 93.69 363 PRO A O 1
ATOM 2989 N N . TRP A 1 364 ? 0.549 -13.661 -11.638 1.00 92.88 364 TRP A N 1
ATOM 2990 C CA . TRP A 1 364 ? -0.715 -14.387 -11.604 1.00 92.88 364 TRP A CA 1
ATOM 2991 C C . TRP A 1 364 ? -1.841 -13.599 -12.277 1.00 92.88 364 TRP A C 1
ATOM 2993 O O . TRP A 1 364 ? -1.830 -12.364 -12.370 1.00 92.88 364 TRP A O 1
ATOM 3003 N N . ARG A 1 365 ? -2.821 -14.341 -12.781 1.00 88.31 365 ARG A N 1
ATOM 3004 C CA . ARG A 1 365 ? -4.093 -13.831 -13.290 1.00 88.31 365 ARG A CA 1
ATOM 3005 C C . ARG A 1 365 ? -5.096 -13.665 -12.137 1.00 88.31 365 ARG A C 1
ATOM 3007 O O . ARG A 1 365 ? -4.878 -14.220 -11.061 1.00 88.31 36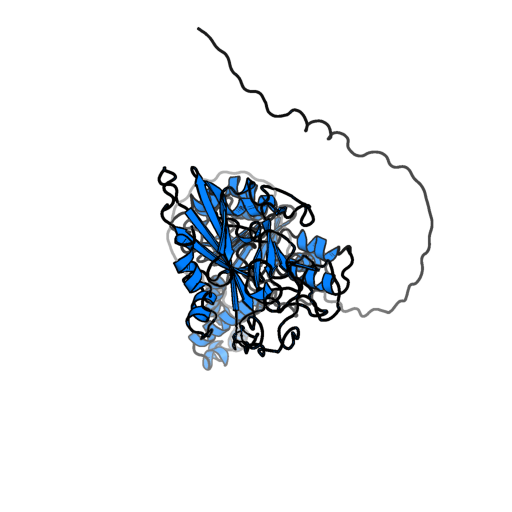5 ARG A O 1
ATOM 3014 N N . PRO A 1 366 ? -6.205 -12.928 -12.342 1.00 85.38 366 PRO A N 1
ATOM 3015 C CA . PRO A 1 366 ? -7.232 -12.745 -11.311 1.00 85.38 366 PRO A CA 1
ATOM 3016 C C . PRO A 1 366 ? -7.845 -14.050 -10.780 1.00 85.38 366 PRO A C 1
ATOM 3018 O O . PRO A 1 366 ? -8.289 -14.094 -9.641 1.00 85.38 366 PRO A O 1
ATOM 3021 N N . ASP A 1 367 ? -7.838 -15.118 -11.581 1.00 88.25 367 ASP A N 1
ATOM 3022 C CA . ASP A 1 367 ? -8.289 -16.462 -11.188 1.00 88.25 367 ASP A CA 1
ATOM 3023 C C . ASP A 1 367 ? -7.262 -17.233 -10.331 1.00 88.25 367 ASP A C 1
ATOM 3025 O O . ASP A 1 367 ? -7.482 -18.391 -9.984 1.00 88.25 367 ASP A O 1
ATOM 3029 N N . GLY A 1 368 ? -6.127 -16.608 -10.002 1.00 86.69 368 GLY A N 1
ATOM 3030 C CA . GLY A 1 368 ? -5.034 -17.201 -9.238 1.00 86.69 368 GLY A CA 1
ATOM 3031 C C . GLY A 1 368 ? -4.079 -18.063 -10.063 1.00 86.69 368 GLY A C 1
ATOM 3032 O O . GLY A 1 368 ? -3.052 -18.483 -9.534 1.00 86.69 368 GLY A O 1
ATOM 3033 N N . SER A 1 369 ? -4.357 -18.303 -11.349 1.00 90.62 369 SER A N 1
ATOM 3034 C CA . SER A 1 369 ? -3.467 -19.084 -12.210 1.00 90.62 369 SER A CA 1
ATOM 3035 C C . SER A 1 369 ? -2.196 -18.307 -12.555 1.00 90.62 369 SER A C 1
ATOM 3037 O O . SER A 1 369 ? -2.217 -17.091 -12.773 1.00 90.62 369 SER A O 1
ATOM 3039 N N . LYS A 1 370 ? -1.063 -19.010 -12.619 1.00 92.62 370 LYS A N 1
ATOM 3040 C CA . LYS A 1 370 ? 0.201 -18.436 -13.080 1.00 92.62 370 LYS A CA 1
ATOM 3041 C C . LYS A 1 370 ? 0.084 -17.986 -14.541 1.00 92.62 370 LYS A C 1
ATOM 3043 O O . LYS A 1 370 ? -0.462 -18.701 -15.385 1.00 92.62 370 LYS A O 1
ATOM 3048 N N . ARG A 1 371 ? 0.616 -16.803 -14.859 1.00 92.56 371 ARG A N 1
ATOM 3049 C CA . ARG A 1 371 ? 0.695 -16.329 -16.245 1.00 92.56 371 ARG A CA 1
ATOM 3050 C C . ARG A 1 371 ? 1.651 -17.203 -17.052 1.00 92.56 371 ARG A C 1
ATOM 3052 O O . ARG A 1 371 ? 2.733 -17.514 -16.556 1.00 92.56 371 ARG A O 1
ATOM 3059 N N . PRO A 1 372 ? 1.279 -17.585 -18.284 1.00 93.12 372 PRO A N 1
ATOM 3060 C CA . PRO A 1 372 ? 2.189 -18.284 -19.172 1.00 93.12 372 PRO A CA 1
ATOM 3061 C C . PRO A 1 372 ? 3.350 -17.368 -19.554 1.00 93.12 372 PRO A C 1
ATOM 3063 O O . PRO A 1 372 ? 3.193 -16.151 -19.638 1.00 93.12 372 PRO A O 1
ATOM 3066 N N . ALA A 1 373 ? 4.504 -17.967 -19.824 1.00 93.81 373 ALA A N 1
ATOM 3067 C CA . ALA A 1 373 ? 5.625 -17.234 -20.380 1.00 93.81 373 ALA A CA 1
ATOM 3068 C C . ALA A 1 373 ? 5.279 -16.687 -21.767 1.00 93.81 373 ALA A C 1
ATOM 3070 O O . ALA A 1 373 ? 4.609 -17.352 -22.566 1.00 93.81 373 ALA A O 1
ATOM 3071 N N . ALA A 1 374 ? 5.785 -15.496 -22.060 1.00 93.75 374 ALA A N 1
ATOM 3072 C CA . ALA A 1 374 ? 5.694 -14.921 -23.387 1.00 93.75 374 ALA A CA 1
ATOM 3073 C C . ALA A 1 374 ? 6.641 -15.667 -24.347 1.00 93.75 374 ALA A C 1
ATOM 3075 O O . ALA A 1 374 ? 7.718 -16.118 -23.945 1.00 93.75 374 ALA A O 1
ATOM 3076 N N . PRO A 1 375 ? 6.278 -15.803 -25.631 1.00 92.69 375 PRO A N 1
ATOM 3077 C CA . PRO A 1 375 ? 7.094 -16.515 -26.604 1.00 92.69 375 PRO A CA 1
ATOM 3078 C C . PRO A 1 375 ? 8.445 -15.825 -26.840 1.00 92.69 375 PRO A C 1
ATOM 3080 O O . PRO A 1 375 ? 8.529 -14.612 -27.081 1.00 92.69 375 PRO A O 1
ATOM 3083 N N . ILE A 1 376 ? 9.513 -16.626 -26.848 1.00 93.31 376 ILE A N 1
ATOM 3084 C CA . ILE A 1 376 ? 10.837 -16.190 -27.299 1.00 93.31 376 ILE A CA 1
ATOM 3085 C C . ILE A 1 376 ? 10.799 -16.033 -28.820 1.00 93.31 376 ILE A C 1
ATOM 3087 O O . ILE A 1 376 ? 10.298 -16.891 -29.546 1.00 93.31 376 ILE A O 1
ATOM 3091 N N . GLN A 1 377 ? 11.252 -14.877 -29.297 1.00 93.31 377 GLN A N 1
ATOM 3092 C CA . GLN A 1 377 ? 11.050 -14.416 -30.670 1.00 93.31 377 GLN A CA 1
ATOM 3093 C C . GLN A 1 377 ? 12.384 -14.023 -31.305 1.00 93.31 377 GLN A C 1
ATOM 3095 O O . GLN A 1 377 ? 13.368 -13.761 -30.616 1.00 93.31 377 GLN A O 1
ATOM 3100 N N . ASN A 1 378 ? 12.417 -13.945 -32.636 1.00 94.75 378 ASN A N 1
ATOM 3101 C CA . ASN A 1 378 ? 13.561 -13.378 -33.344 1.00 94.75 378 ASN A CA 1
ATOM 3102 C C . ASN A 1 378 ? 13.632 -11.864 -33.121 1.00 94.75 378 ASN A C 1
ATOM 3104 O O . ASN A 1 378 ? 12.620 -11.163 -33.190 1.00 94.75 378 ASN A O 1
ATOM 3108 N N . TRP A 1 379 ? 14.846 -11.359 -32.921 1.00 91.06 379 TRP A N 1
ATOM 3109 C CA . TRP A 1 379 ? 15.116 -9.927 -32.859 1.00 91.06 379 TRP A CA 1
ATOM 3110 C C . TRP A 1 379 ? 14.595 -9.181 -34.105 1.00 91.06 379 TRP A C 1
ATOM 3112 O O . TRP A 1 379 ? 14.750 -9.703 -35.213 1.00 91.06 379 TRP A O 1
ATOM 3122 N N . PRO A 1 380 ? 14.035 -7.959 -33.981 1.00 91.50 380 PRO A N 1
ATOM 3123 C CA . PRO A 1 380 ? 13.685 -7.219 -32.759 1.00 91.50 380 PRO A CA 1
ATOM 3124 C C . PRO A 1 380 ? 12.200 -7.387 -32.370 1.00 91.50 380 PRO A C 1
ATOM 3126 O O . PRO A 1 380 ? 11.594 -6.476 -31.816 1.00 91.50 380 PRO A O 1
ATOM 3129 N N . THR A 1 381 ? 11.561 -8.506 -32.721 1.00 91.25 381 THR A N 1
ATOM 3130 C CA . THR A 1 381 ? 10.108 -8.664 -32.545 1.00 91.25 381 THR A CA 1
ATOM 3131 C C . THR A 1 381 ? 9.743 -8.858 -31.075 1.00 91.25 381 THR A C 1
ATOM 3133 O O . THR A 1 381 ? 10.216 -9.809 -30.457 1.00 91.25 381 THR A O 1
ATOM 3136 N N . ILE A 1 382 ? 8.847 -8.013 -30.552 1.00 88.06 382 ILE A N 1
ATOM 3137 C CA . ILE A 1 382 ? 8.242 -8.165 -29.222 1.00 88.06 382 ILE A CA 1
ATOM 3138 C C . ILE A 1 382 ? 6.719 -8.213 -29.366 1.00 88.06 382 ILE A C 1
ATOM 3140 O O . ILE A 1 382 ? 6.086 -7.237 -29.768 1.00 88.06 382 ILE A O 1
ATOM 3144 N N . ARG A 1 383 ? 6.121 -9.368 -29.064 1.00 84.81 383 ARG A N 1
ATOM 3145 C CA . ARG A 1 383 ? 4.661 -9.568 -29.016 1.00 84.81 383 ARG A CA 1
ATOM 3146 C C . ARG A 1 383 ? 4.291 -10.490 -27.865 1.00 84.81 383 ARG A C 1
ATOM 3148 O O . ARG A 1 383 ? 5.148 -11.229 -27.383 1.00 84.81 383 ARG A O 1
ATOM 3155 N N . ASP A 1 384 ? 3.011 -10.471 -27.507 1.00 88.94 384 ASP A N 1
ATOM 3156 C CA . ASP A 1 384 ? 2.401 -11.397 -26.547 1.00 88.94 384 ASP A CA 1
ATOM 3157 C C . ASP A 1 384 ? 3.026 -11.330 -25.141 1.00 88.94 384 ASP A C 1
ATOM 3159 O O . ASP A 1 384 ? 3.072 -12.321 -24.419 1.00 88.94 384 ASP A O 1
ATOM 3163 N N . CYS A 1 385 ? 3.502 -10.142 -24.765 1.00 90.50 385 CYS A N 1
ATOM 3164 C CA . CYS A 1 385 ? 3.809 -9.758 -23.392 1.00 90.50 385 CYS A CA 1
ATOM 3165 C C . CYS A 1 385 ? 3.173 -8.397 -23.097 1.00 90.50 385 CYS A C 1
ATOM 3167 O O . CYS A 1 385 ? 2.852 -7.641 -24.023 1.00 90.50 385 CYS A O 1
ATOM 3169 N N . LYS A 1 386 ? 2.987 -8.079 -21.814 1.00 91.06 386 LYS A N 1
ATOM 3170 C CA . LYS A 1 386 ? 2.490 -6.758 -21.404 1.00 91.06 386 LYS A CA 1
ATOM 3171 C C . LYS A 1 386 ? 3.397 -5.638 -21.934 1.00 91.06 386 LYS A C 1
ATOM 3173 O O . LYS A 1 386 ? 4.618 -5.781 -21.955 1.00 91.06 386 LYS A O 1
ATOM 3178 N N . LYS A 1 387 ? 2.791 -4.516 -22.320 1.00 88.31 387 LYS A N 1
ATOM 3179 C CA . LYS A 1 387 ? 3.465 -3.310 -22.815 1.00 88.31 387 LYS A CA 1
ATOM 3180 C C . LYS A 1 387 ? 3.297 -2.134 -21.837 1.00 88.31 387 LYS A C 1
ATOM 3182 O O . LYS A 1 387 ? 2.384 -2.174 -21.009 1.00 88.31 387 LYS A O 1
ATOM 3187 N N . PRO A 1 388 ? 4.189 -1.125 -21.888 1.00 84.81 388 PRO A N 1
ATOM 3188 C CA . PRO A 1 388 ? 4.120 0.074 -21.045 1.00 84.81 388 PRO A CA 1
ATOM 3189 C C . PRO A 1 388 ? 2.934 0.990 -21.370 1.00 84.81 388 PRO A C 1
ATOM 3191 O O . PRO A 1 388 ? 2.579 1.840 -20.553 1.00 84.81 388 PRO A O 1
ATOM 3194 N N . ASP A 1 389 ? 2.331 0.819 -22.543 1.00 74.25 389 ASP A N 1
ATOM 3195 C CA . ASP A 1 389 ? 1.159 1.524 -23.036 1.00 74.25 389 ASP A CA 1
ATOM 3196 C C . ASP A 1 389 ? 0.080 0.529 -23.496 1.00 74.25 389 ASP A C 1
ATOM 3198 O O . ASP A 1 389 ? 0.380 -0.610 -23.854 1.00 74.25 389 ASP A O 1
ATOM 3202 N N . ASP A 1 390 ? -1.185 0.961 -23.517 1.00 64.38 390 ASP A N 1
ATOM 3203 C CA . ASP A 1 390 ? -2.312 0.185 -24.068 1.00 64.38 390 ASP A CA 1
ATOM 3204 C C . ASP A 1 390 ? -2.265 0.143 -25.615 1.00 64.38 390 ASP A C 1
ATOM 3206 O O . ASP A 1 390 ? -3.271 0.372 -26.286 1.00 64.38 390 ASP A O 1
ATOM 3210 N N . ASP A 1 391 ? -1.077 -0.061 -26.198 1.00 50.72 391 ASP A N 1
ATOM 3211 C CA . ASP A 1 391 ? -0.808 -0.042 -27.644 1.00 50.72 391 ASP A CA 1
ATOM 3212 C C . ASP A 1 391 ? -1.140 1.290 -28.349 1.00 50.72 391 ASP A C 1
ATOM 3214 O O . ASP A 1 391 ? -1.323 1.344 -29.567 1.00 50.72 391 ASP A O 1
ATOM 3218 N N . GLN A 1 392 ? -1.192 2.394 -27.598 1.00 47.91 392 GLN A N 1
ATOM 3219 C CA . GLN A 1 392 ? -1.524 3.711 -28.150 1.00 47.91 392 GLN A CA 1
ATOM 3220 C C . GLN A 1 392 ? -0.311 4.463 -28.736 1.00 47.91 392 GLN A C 1
ATOM 3222 O O . GLN A 1 392 ? -0.493 5.481 -29.404 1.00 47.91 392 GLN A O 1
ATOM 3227 N N . GLY A 1 393 ? 0.924 3.979 -28.535 1.00 47.59 393 GLY A N 1
ATOM 3228 C CA . GLY A 1 393 ? 2.132 4.519 -29.173 1.00 47.59 393 GLY A CA 1
ATOM 3229 C C . GLY A 1 393 ? 2.584 5.880 -28.634 1.00 47.59 393 GLY A C 1
ATOM 3230 O O . GLY A 1 393 ? 3.324 6.604 -29.307 1.00 47.59 393 GLY A O 1
ATOM 3231 N N . PHE A 1 394 ? 2.134 6.253 -27.436 1.00 48.12 394 PHE A N 1
ATOM 3232 C CA . PHE A 1 394 ? 2.443 7.537 -26.812 1.00 48.12 394 PHE A CA 1
ATOM 3233 C C . PHE A 1 394 ? 3.756 7.476 -26.019 1.00 48.12 394 PHE A C 1
ATOM 3235 O O . PHE A 1 394 ? 3.966 6.557 -25.235 1.00 48.12 394 PHE A O 1
ATOM 3242 N N . LYS A 1 395 ? 4.623 8.483 -26.192 1.00 52.53 395 LYS A N 1
ATOM 3243 C CA . LYS A 1 395 ? 5.925 8.632 -25.509 1.00 52.53 395 LYS A CA 1
ATOM 3244 C C . LYS A 1 395 ? 5.907 9.772 -24.493 1.00 52.53 395 LYS A C 1
ATOM 3246 O O . LYS A 1 395 ? 5.212 10.755 -24.724 1.00 52.53 395 LYS A O 1
ATOM 3251 N N . ASN A 1 396 ? 6.757 9.701 -23.469 1.00 55.31 396 ASN A N 1
ATOM 3252 C CA . ASN A 1 396 ? 6.906 10.666 -22.368 1.00 55.31 396 ASN A CA 1
ATOM 3253 C C . ASN A 1 396 ? 5.713 10.697 -21.402 1.00 55.31 396 ASN A C 1
ATOM 3255 O O . ASN A 1 396 ? 5.294 11.765 -20.955 1.00 55.31 396 ASN A O 1
ATOM 3259 N N . PHE A 1 397 ? 5.164 9.528 -21.077 1.00 65.81 397 PHE A N 1
ATOM 3260 C CA . PHE A 1 397 ? 4.021 9.409 -20.174 1.00 65.81 397 PHE A CA 1
ATOM 3261 C C . PHE A 1 397 ? 4.309 8.457 -19.016 1.00 65.81 397 PHE A C 1
ATOM 3263 O O . PHE A 1 397 ? 5.198 7.602 -19.078 1.00 65.81 397 PHE A O 1
ATOM 3270 N N . TRP A 1 398 ? 3.503 8.602 -17.965 1.00 76.25 398 TRP A N 1
ATOM 3271 C CA . TRP A 1 398 ? 3.354 7.572 -16.948 1.00 76.25 398 TRP A CA 1
ATOM 3272 C C . TRP A 1 398 ? 2.978 6.257 -17.629 1.00 76.25 398 TRP A C 1
ATOM 3274 O O . TRP A 1 398 ? 1.988 6.206 -18.359 1.00 76.25 398 TRP A O 1
ATOM 3284 N N . GLY A 1 399 ? 3.775 5.217 -17.394 1.00 73.19 399 GLY A N 1
ATOM 3285 C CA . GLY A 1 399 ? 3.438 3.872 -17.842 1.00 73.19 399 GLY A CA 1
ATOM 3286 C C . GLY A 1 399 ? 2.145 3.379 -17.192 1.00 73.19 399 GLY A C 1
ATOM 3287 O O . GLY A 1 399 ? 1.725 3.881 -16.141 1.00 73.19 399 GLY A O 1
ATOM 3288 N N . VAL A 1 400 ? 1.515 2.385 -17.817 1.00 84.38 400 VAL A N 1
ATOM 3289 C CA . VAL A 1 400 ? 0.360 1.693 -17.231 1.00 84.38 400 VAL A CA 1
ATOM 3290 C C . VAL A 1 400 ? 0.722 1.073 -15.878 1.00 84.38 400 VAL A C 1
ATOM 3292 O O . VAL A 1 400 ? 1.878 0.751 -15.611 1.00 84.38 400 VAL A O 1
ATOM 3295 N N . GLN A 1 401 ? -0.271 0.873 -15.011 1.00 85.06 401 GLN A N 1
ATOM 3296 C CA . GLN A 1 401 ? -0.054 0.308 -13.676 1.00 85.06 401 GLN A CA 1
ATOM 3297 C C . GLN A 1 401 ? 0.710 -1.023 -13.737 1.00 85.06 401 GLN A C 1
ATOM 3299 O O . GLN A 1 401 ? 0.357 -1.909 -14.522 1.00 85.06 401 GLN A O 1
ATOM 3304 N N . MET A 1 402 ? 1.734 -1.191 -12.898 1.00 90.44 402 MET A N 1
ATOM 3305 C CA . MET A 1 402 ? 2.542 -2.413 -12.822 1.00 90.44 402 MET A CA 1
ATOM 3306 C C . MET A 1 402 ? 2.935 -2.754 -11.382 1.00 90.44 402 MET A C 1
ATOM 3308 O O . MET A 1 402 ? 3.113 -1.835 -10.588 1.00 90.44 402 MET A O 1
ATOM 3312 N N . PRO A 1 403 ? 3.110 -4.043 -11.041 1.00 93.44 403 PRO A N 1
ATOM 3313 C CA . PRO A 1 403 ? 3.559 -4.431 -9.715 1.00 93.44 403 PRO A CA 1
ATOM 3314 C C . PRO A 1 403 ? 5.076 -4.273 -9.563 1.00 93.44 403 PRO A C 1
ATOM 3316 O O . PRO A 1 403 ? 5.856 -4.639 -10.441 1.00 93.44 403 PRO A O 1
ATOM 3319 N N . VAL A 1 404 ? 5.475 -3.796 -8.393 1.00 94.38 404 VAL A N 1
ATOM 3320 C CA . VAL A 1 404 ? 6.831 -3.779 -7.857 1.00 94.38 404 VAL A CA 1
ATOM 3321 C C . VAL A 1 404 ? 6.784 -4.586 -6.568 1.00 94.38 404 VAL A C 1
ATOM 3323 O O . VAL A 1 404 ? 6.058 -4.245 -5.638 1.00 94.38 404 VAL A O 1
ATOM 3326 N N . TYR A 1 405 ? 7.532 -5.677 -6.502 1.00 93.94 405 TYR A N 1
ATOM 3327 C CA . TYR A 1 405 ? 7.594 -6.513 -5.307 1.00 93.94 405 TYR A CA 1
ATOM 3328 C C . TYR A 1 405 ? 8.718 -6.031 -4.411 1.00 93.94 405 TYR A C 1
ATOM 3330 O O . TYR A 1 405 ? 9.782 -5.714 -4.927 1.00 93.94 405 TYR A O 1
ATOM 3338 N N . PHE A 1 406 ? 8.534 -5.999 -3.095 1.00 92.56 406 PHE A N 1
ATOM 3339 C CA . PHE A 1 406 ? 9.627 -5.651 -2.195 1.00 92.56 406 PHE A CA 1
ATOM 3340 C C . PHE A 1 406 ? 9.862 -6.670 -1.091 1.00 92.56 406 PHE A C 1
ATOM 3342 O O . PHE A 1 406 ? 8.930 -7.297 -0.587 1.00 92.56 406 PHE A O 1
ATOM 3349 N N . THR A 1 407 ? 11.124 -6.802 -0.693 1.00 87.00 407 THR A N 1
ATOM 3350 C CA . THR A 1 407 ? 11.533 -7.576 0.481 1.00 87.00 407 THR A CA 1
ATOM 3351 C C . THR A 1 407 ? 12.453 -6.745 1.357 1.00 87.00 407 THR A C 1
ATOM 3353 O O . THR A 1 407 ? 13.335 -6.066 0.829 1.00 87.00 407 THR A O 1
ATOM 3356 N N . VAL A 1 408 ? 12.302 -6.837 2.676 1.00 85.75 408 VAL A N 1
ATOM 3357 C CA . VAL A 1 408 ? 13.179 -6.146 3.633 1.00 85.75 408 VAL A CA 1
ATOM 3358 C C . VAL A 1 408 ? 13.974 -7.168 4.425 1.00 85.75 408 VAL A C 1
ATOM 3360 O O . VAL A 1 408 ? 13.390 -8.040 5.063 1.00 85.75 408 VAL A O 1
ATOM 3363 N N . ARG A 1 409 ? 15.303 -7.052 4.412 1.00 82.81 409 ARG A N 1
ATOM 3364 C CA . ARG A 1 409 ? 16.196 -7.914 5.184 1.00 82.81 409 ARG A CA 1
ATOM 3365 C C . ARG A 1 409 ? 17.158 -7.105 6.032 1.00 82.81 409 ARG A C 1
ATOM 3367 O O . ARG A 1 409 ? 17.867 -6.245 5.520 1.00 82.81 409 ARG A O 1
ATOM 3374 N N . GLN A 1 410 ? 17.252 -7.445 7.311 1.00 82.50 410 GLN A N 1
ATOM 3375 C CA . GLN A 1 410 ? 18.322 -6.946 8.163 1.00 82.50 410 GLN A CA 1
ATOM 3376 C C . GLN A 1 410 ? 19.606 -7.752 7.926 1.00 82.50 410 GLN A C 1
ATOM 3378 O O . GLN A 1 410 ? 19.587 -8.984 7.922 1.00 82.50 410 GLN A O 1
ATOM 3383 N N . CYS A 1 411 ? 20.717 -7.047 7.740 1.00 78.50 411 CYS A N 1
ATOM 3384 C CA . CYS A 1 411 ? 22.042 -7.611 7.532 1.00 78.50 411 CYS A CA 1
ATOM 3385 C C . CYS A 1 411 ? 22.995 -7.139 8.633 1.00 78.50 411 CYS A C 1
ATOM 3387 O O . CYS A 1 411 ? 23.003 -5.965 9.015 1.00 78.50 411 CYS A O 1
ATOM 3389 N N . ASP A 1 412 ? 23.836 -8.056 9.104 1.00 70.50 412 ASP A N 1
ATOM 3390 C CA . ASP A 1 412 ? 24.968 -7.712 9.957 1.00 70.50 412 ASP A CA 1
ATOM 3391 C C . ASP A 1 412 ? 26.053 -7.042 9.103 1.00 70.50 412 ASP A C 1
ATOM 3393 O O . ASP A 1 412 ? 26.329 -7.468 7.978 1.00 70.50 412 ASP A O 1
ATOM 3397 N N . ASN A 1 413 ? 26.653 -5.966 9.615 1.00 62.78 413 ASN A N 1
ATOM 3398 C CA . ASN A 1 413 ? 27.591 -5.134 8.862 1.00 62.78 413 ASN A CA 1
ATOM 3399 C C . ASN A 1 413 ? 28.828 -5.937 8.412 1.00 62.78 413 ASN A C 1
ATOM 3401 O O . ASN A 1 413 ? 29.738 -6.190 9.201 1.00 62.78 413 ASN A O 1
ATOM 3405 N N . ARG A 1 414 ? 28.881 -6.314 7.127 1.00 53.97 414 ARG A N 1
ATOM 3406 C CA . ARG A 1 414 ? 30.037 -6.993 6.510 1.00 53.97 414 ARG A CA 1
ATOM 3407 C C . ARG A 1 414 ? 31.063 -6.038 5.895 1.00 53.97 414 ARG A C 1
ATOM 3409 O O . ARG A 1 414 ? 32.117 -6.484 5.456 1.00 53.97 414 ARG A O 1
ATOM 3416 N N . SER A 1 415 ? 30.788 -4.734 5.845 1.00 48.84 415 SER A N 1
ATOM 3417 C CA . SER A 1 415 ? 31.521 -3.809 4.965 1.00 48.84 415 SER A CA 1
ATOM 3418 C C . SER A 1 415 ? 32.830 -3.239 5.533 1.00 48.84 415 SER A C 1
ATOM 3420 O O . SER A 1 415 ? 33.460 -2.404 4.887 1.00 48.84 415 SER A O 1
ATOM 3422 N N . GLY A 1 416 ? 33.275 -3.644 6.730 1.00 47.44 416 GLY A N 1
ATOM 3423 C CA . GLY A 1 416 ? 34.549 -3.184 7.310 1.00 47.44 416 GLY A CA 1
ATOM 3424 C C . GLY A 1 416 ? 34.624 -1.676 7.617 1.00 47.44 416 GLY A C 1
ATOM 3425 O O . GLY A 1 416 ? 35.631 -1.206 8.144 1.00 47.44 416 GLY A O 1
ATOM 3426 N N . ARG A 1 417 ? 33.562 -0.906 7.345 1.00 50.31 417 ARG A N 1
ATOM 3427 C CA . ARG A 1 417 ? 33.405 0.493 7.758 1.00 50.31 417 ARG A CA 1
ATOM 3428 C C . ARG A 1 417 ? 32.806 0.488 9.166 1.00 50.31 417 ARG A C 1
ATOM 3430 O O . ARG A 1 417 ? 31.604 0.311 9.353 1.00 50.31 417 ARG A O 1
ATOM 3437 N N . GLY A 1 418 ? 33.708 0.523 10.147 1.00 46.06 418 GLY A N 1
ATOM 3438 C CA . GLY A 1 418 ? 33.459 0.236 11.558 1.00 46.06 418 GLY A CA 1
ATOM 3439 C C . GLY A 1 418 ? 32.334 1.048 12.202 1.00 46.06 418 GLY A C 1
ATOM 3440 O O . GLY A 1 418 ? 32.165 2.224 11.894 1.00 46.06 418 GLY A O 1
ATOM 3441 N N . ASN A 1 419 ? 31.581 0.361 13.076 1.00 49.06 419 ASN A N 1
ATOM 3442 C CA . ASN A 1 419 ? 30.950 0.842 14.326 1.00 49.06 419 ASN A CA 1
ATOM 3443 C C . ASN A 1 419 ? 29.767 -0.036 14.802 1.00 49.06 419 ASN A C 1
ATOM 3445 O O . ASN A 1 419 ? 29.071 0.341 15.737 1.00 49.06 419 ASN A O 1
ATOM 3449 N N . GLY A 1 420 ? 29.516 -1.210 14.203 1.00 53.94 420 GLY A N 1
ATOM 3450 C CA . GLY A 1 420 ? 28.448 -2.115 14.668 1.00 53.94 420 GLY A CA 1
ATOM 3451 C C . GLY A 1 420 ? 27.018 -1.664 14.326 1.00 53.94 420 GLY A C 1
ATOM 3452 O O . GLY A 1 420 ? 26.065 -2.187 14.892 1.00 53.94 420 GLY A O 1
ATOM 3453 N N . ALA A 1 421 ? 26.860 -0.707 13.404 1.00 57.44 421 ALA A N 1
ATOM 3454 C CA . ALA A 1 421 ? 25.561 -0.278 12.887 1.00 57.44 421 ALA A CA 1
ATOM 3455 C C . ALA A 1 421 ? 24.845 -1.412 12.133 1.00 57.44 421 ALA A C 1
ATOM 3457 O O . ALA A 1 421 ? 25.480 -2.126 11.355 1.00 57.44 421 ALA A O 1
ATOM 3458 N N . LYS A 1 422 ? 23.528 -1.548 12.328 1.00 71.12 422 LYS A N 1
ATOM 3459 C CA . LYS A 1 422 ? 22.682 -2.459 11.546 1.00 71.12 422 LYS A CA 1
ATOM 3460 C C . LYS A 1 422 ? 22.461 -1.899 10.143 1.00 71.12 422 LYS A C 1
ATOM 3462 O O . LYS A 1 422 ? 22.337 -0.684 9.966 1.00 71.12 422 LYS A O 1
ATOM 3467 N N . GLU A 1 423 ? 22.384 -2.782 9.153 1.00 80.00 423 GLU A N 1
ATOM 3468 C CA . GLU A 1 423 ? 21.991 -2.415 7.794 1.00 80.00 423 GLU A CA 1
ATOM 3469 C C . GLU A 1 423 ? 20.659 -3.080 7.437 1.00 80.00 423 GLU A C 1
ATOM 3471 O O . GLU A 1 423 ? 20.448 -4.256 7.733 1.00 80.00 423 GLU A O 1
ATOM 3476 N N . LEU A 1 424 ? 19.766 -2.340 6.782 1.00 84.88 424 LEU A N 1
ATOM 3477 C CA . LEU A 1 424 ? 18.573 -2.892 6.145 1.00 84.88 424 LEU A CA 1
ATOM 3478 C C . LEU A 1 424 ? 18.792 -2.893 4.631 1.00 84.88 424 LEU A C 1
ATOM 3480 O O . LEU A 1 424 ? 19.211 -1.894 4.044 1.00 84.88 424 LEU A O 1
ATOM 3484 N N . ARG A 1 425 ? 18.517 -4.023 3.988 1.00 85.81 425 ARG A N 1
ATOM 3485 C CA . ARG A 1 425 ? 18.479 -4.174 2.535 1.00 85.81 425 ARG A CA 1
ATOM 3486 C C . ARG A 1 425 ? 17.026 -4.242 2.105 1.00 85.81 425 ARG A C 1
ATOM 3488 O O . ARG A 1 425 ? 16.299 -5.138 2.533 1.00 85.81 425 ARG A O 1
ATOM 3495 N N . VAL A 1 426 ? 16.615 -3.297 1.269 1.00 90.81 426 VAL A N 1
ATOM 3496 C CA . VAL A 1 426 ? 15.285 -3.282 0.662 1.00 90.81 426 VAL A CA 1
ATOM 3497 C C . VAL A 1 426 ? 15.443 -3.594 -0.815 1.00 90.81 426 VAL A C 1
ATOM 3499 O O . VAL A 1 426 ? 15.961 -2.772 -1.569 1.00 90.81 426 VAL A O 1
ATOM 3502 N N . THR A 1 427 ? 15.022 -4.787 -1.216 1.00 92.25 427 THR A N 1
ATOM 3503 C CA . THR A 1 427 ? 15.041 -5.227 -2.614 1.00 92.25 427 THR A CA 1
ATOM 3504 C C . THR A 1 427 ? 13.700 -4.910 -3.251 1.00 92.25 427 THR A C 1
ATOM 3506 O O . THR A 1 427 ? 12.680 -5.289 -2.689 1.00 92.25 427 THR A O 1
ATOM 3509 N N . TYR A 1 428 ? 13.700 -4.272 -4.417 1.00 94.69 428 TYR A N 1
ATOM 3510 C CA . TYR A 1 428 ? 12.541 -4.016 -5.267 1.00 94.69 428 TYR A CA 1
ATOM 3511 C C . TYR A 1 428 ? 12.680 -4.839 -6.545 1.00 94.69 428 TYR A C 1
ATOM 3513 O O . TYR A 1 428 ? 13.614 -4.606 -7.305 1.00 94.69 428 TYR A O 1
ATOM 3521 N N . GLY A 1 429 ? 11.787 -5.797 -6.777 1.00 94.88 429 GLY A N 1
ATOM 3522 C CA . GLY A 1 429 ? 11.813 -6.725 -7.903 1.00 94.88 429 GLY A CA 1
ATOM 3523 C C . GLY A 1 429 ? 10.673 -6.500 -8.895 1.00 94.88 429 GLY A C 1
ATOM 3524 O O . GLY A 1 429 ? 9.538 -6.216 -8.503 1.00 94.88 429 GLY A O 1
ATOM 3525 N N . LEU A 1 430 ? 10.973 -6.675 -10.179 1.00 97.12 430 LEU A N 1
ATOM 3526 C CA . LEU A 1 430 ? 10.041 -6.613 -11.301 1.00 97.12 430 LEU A CA 1
ATOM 3527 C C . LEU A 1 430 ? 9.969 -7.978 -11.984 1.00 97.12 430 LEU A C 1
ATOM 3529 O O . LEU A 1 430 ? 11.000 -8.610 -12.203 1.00 97.12 430 LEU A O 1
ATOM 3533 N N . PHE A 1 431 ? 8.759 -8.400 -12.349 1.00 96.38 431 PHE A N 1
ATOM 3534 C CA . PHE A 1 431 ? 8.518 -9.644 -13.078 1.00 96.38 431 PHE A CA 1
ATOM 3535 C C . PHE A 1 431 ? 8.185 -9.382 -14.542 1.00 96.38 431 PHE A C 1
ATOM 3537 O O . PHE A 1 431 ? 7.258 -8.618 -14.826 1.00 96.38 431 PHE A O 1
ATOM 3544 N N . TYR A 1 432 ? 8.838 -10.110 -15.446 1.00 96.06 432 TYR A N 1
ATOM 3545 C CA . TYR A 1 432 ? 8.507 -10.119 -16.870 1.00 96.06 432 TYR A CA 1
ATOM 3546 C C . TYR A 1 432 ? 8.126 -11.524 -17.341 1.00 96.06 432 TYR A C 1
ATOM 3548 O O . TYR A 1 432 ? 8.571 -12.540 -16.810 1.00 96.06 432 TYR A O 1
ATOM 3556 N N . GLU A 1 433 ? 7.295 -11.595 -18.381 1.00 94.88 433 GLU A N 1
ATOM 3557 C CA . GLU A 1 433 ? 6.812 -12.867 -18.941 1.00 94.88 433 GLU A CA 1
ATOM 3558 C C . GLU A 1 433 ? 7.890 -13.608 -19.750 1.00 94.88 433 GLU A C 1
ATOM 3560 O O . GLU A 1 433 ? 7.751 -14.803 -20.017 1.00 94.88 433 GLU A O 1
ATOM 3565 N N . LYS A 1 434 ? 8.973 -12.924 -20.124 1.00 94.12 434 LYS A N 1
ATOM 3566 C CA . LYS A 1 434 ? 10.156 -13.487 -20.778 1.00 94.12 434 LYS A CA 1
ATOM 3567 C C . LYS A 1 434 ? 11.357 -12.570 -20.611 1.00 94.12 434 LYS A C 1
ATOM 3569 O O . LYS A 1 434 ? 11.177 -11.380 -20.367 1.00 94.12 434 LYS A O 1
ATOM 3574 N N . ASP A 1 435 ? 12.523 -13.124 -20.891 1.00 93.56 435 ASP A N 1
ATOM 3575 C CA . ASP A 1 435 ? 13.777 -12.414 -21.078 1.00 93.56 435 ASP A CA 1
ATOM 3576 C C . ASP A 1 435 ? 14.302 -12.637 -22.509 1.00 93.56 435 ASP A C 1
ATOM 3578 O O . ASP A 1 435 ? 14.363 -13.774 -22.979 1.00 93.56 435 ASP A O 1
ATOM 3582 N N . GLY A 1 436 ? 14.719 -11.581 -23.209 1.00 92.50 436 GLY A N 1
ATOM 3583 C CA . GLY A 1 436 ? 15.498 -11.688 -24.444 1.00 92.50 436 GLY A CA 1
ATOM 3584 C C . GLY A 1 436 ? 14.798 -12.278 -25.676 1.00 92.50 436 GLY A C 1
ATOM 3585 O O . GLY A 1 436 ? 13.580 -12.202 -25.873 1.00 92.50 436 GLY A O 1
ATOM 3586 N N . PHE A 1 437 ? 15.627 -12.822 -26.572 1.00 93.56 437 PHE A N 1
ATOM 3587 C CA . PHE A 1 437 ? 15.269 -13.240 -27.930 1.00 93.56 437 PHE A CA 1
ATOM 3588 C C . PHE A 1 437 ? 15.816 -14.635 -28.246 1.00 93.56 437 PHE A C 1
ATOM 3590 O O . PHE A 1 437 ? 16.492 -15.267 -27.438 1.00 93.56 437 PHE A O 1
ATOM 3597 N N . ASN A 1 438 ? 15.534 -15.150 -29.441 1.00 91.56 438 ASN A N 1
ATOM 3598 C CA . ASN A 1 438 ? 16.079 -16.431 -29.875 1.00 91.56 438 ASN A CA 1
ATOM 3599 C C . ASN A 1 438 ? 17.610 -16.454 -29.745 1.00 91.56 438 ASN A C 1
ATOM 3601 O O . ASN A 1 438 ? 18.288 -15.470 -30.040 1.00 91.56 438 ASN A O 1
ATOM 3605 N N . SER A 1 439 ? 18.130 -17.602 -29.306 1.00 84.25 439 SER A N 1
ATOM 3606 C CA . SER A 1 439 ? 19.549 -17.869 -29.020 1.00 84.25 439 SER A CA 1
ATOM 3607 C C . SER A 1 439 ? 20.109 -17.263 -27.734 1.00 84.25 439 SER A C 1
ATOM 3609 O O . SER A 1 439 ? 21.219 -17.631 -27.355 1.00 84.25 439 SER A O 1
ATOM 3611 N N . ASN A 1 440 ? 19.390 -16.368 -27.050 1.00 84.62 440 ASN A N 1
ATOM 3612 C CA . ASN A 1 440 ? 19.884 -15.798 -25.798 1.00 84.62 440 ASN A CA 1
ATOM 3613 C C . ASN A 1 440 ? 18.840 -15.623 -24.690 1.00 84.62 440 ASN A C 1
ATOM 3615 O O . ASN A 1 440 ? 19.249 -15.371 -23.566 1.00 84.62 440 ASN A O 1
ATOM 3619 N N . GLY A 1 441 ? 17.547 -15.739 -24.973 1.00 90.69 441 GLY A N 1
ATOM 3620 C CA . GLY A 1 441 ? 16.445 -15.498 -24.047 1.00 90.69 441 GLY A CA 1
ATOM 3621 C C . GLY A 1 441 ? 15.882 -16.751 -23.382 1.00 90.69 441 GLY A C 1
ATOM 3622 O O . GLY A 1 441 ? 16.170 -17.873 -23.803 1.00 90.69 441 GLY A O 1
ATOM 3623 N N . HIS A 1 442 ? 15.043 -16.546 -22.369 1.00 93.31 442 HIS A N 1
ATOM 3624 C CA . HIS A 1 442 ? 14.365 -17.611 -21.634 1.00 93.31 442 HIS A CA 1
ATOM 3625 C C . HIS A 1 442 ? 12.956 -17.207 -21.161 1.00 93.31 442 HIS A C 1
ATOM 3627 O O . HIS A 1 442 ? 12.637 -16.018 -21.068 1.00 93.31 442 HIS A O 1
ATOM 3633 N N . PRO A 1 443 ? 12.080 -18.192 -20.880 1.00 93.88 443 PRO A N 1
ATOM 3634 C CA . PRO A 1 443 ? 10.792 -17.960 -20.235 1.00 93.88 443 PRO A CA 1
ATOM 3635 C C . PRO A 1 443 ? 10.953 -17.266 -18.883 1.00 93.88 443 PRO A C 1
ATOM 3637 O O . PRO A 1 443 ? 11.795 -17.684 -18.090 1.00 93.88 443 PRO A O 1
ATOM 3640 N N . TYR A 1 444 ? 10.079 -16.294 -18.612 1.00 95.00 444 TYR A N 1
ATOM 3641 C CA . TYR A 1 444 ? 10.080 -15.462 -17.406 1.00 95.00 444 TYR A CA 1
ATOM 3642 C C . TYR A 1 444 ? 11.367 -14.666 -17.172 1.00 95.00 444 TYR A C 1
ATOM 3644 O O . TYR A 1 444 ? 12.436 -15.011 -17.663 1.00 95.00 444 TYR A O 1
ATOM 3652 N N . ASP A 1 445 ? 11.253 -13.601 -16.392 1.00 95.19 445 ASP A N 1
ATOM 3653 C CA . ASP A 1 445 ? 12.404 -12.837 -15.932 1.00 95.19 445 ASP A CA 1
ATOM 3654 C C . ASP A 1 445 ? 12.119 -12.152 -14.597 1.00 95.19 445 ASP A C 1
ATOM 3656 O O . ASP A 1 445 ? 10.969 -11.806 -14.299 1.00 95.19 445 ASP A O 1
ATOM 3660 N N . TRP A 1 446 ? 13.178 -11.939 -13.822 1.00 94.44 446 TRP A N 1
ATOM 3661 C CA . TRP A 1 446 ? 13.150 -11.182 -12.581 1.00 94.44 446 TRP A CA 1
ATOM 3662 C C . TRP A 1 446 ? 14.356 -10.261 -12.508 1.00 94.44 446 TRP A C 1
ATOM 3664 O O . TRP A 1 446 ? 15.495 -10.716 -12.442 1.00 94.44 446 TRP A O 1
ATOM 3674 N N . GLU A 1 447 ? 14.091 -8.966 -12.407 1.00 95.44 447 GLU A N 1
ATOM 3675 C CA . GLU A 1 447 ? 15.131 -7.952 -12.250 1.00 95.44 447 GLU A CA 1
ATOM 3676 C C . GLU A 1 447 ? 14.868 -7.133 -10.999 1.00 95.44 447 GLU A C 1
ATOM 3678 O O . GLU A 1 447 ? 13.718 -6.974 -10.586 1.00 95.44 447 GLU A O 1
ATOM 3683 N N . ASN A 1 448 ? 15.922 -6.641 -10.353 1.00 94.56 448 ASN A N 1
ATOM 3684 C CA . ASN A 1 448 ? 15.787 -6.039 -9.042 1.00 94.56 448 ASN A CA 1
ATOM 3685 C C . ASN A 1 448 ? 16.771 -4.904 -8.743 1.00 94.56 448 ASN A C 1
ATOM 3687 O O . ASN A 1 448 ? 17.846 -4.760 -9.321 1.00 94.56 448 ASN A O 1
ATOM 3691 N N . VAL A 1 449 ? 16.353 -4.078 -7.793 1.00 95.25 449 VAL A N 1
ATOM 3692 C CA . VAL A 1 449 ? 17.100 -2.948 -7.253 1.00 95.25 449 VAL A CA 1
ATOM 3693 C C . VAL A 1 449 ? 17.186 -3.128 -5.751 1.00 95.25 449 VAL A C 1
ATOM 3695 O O . VAL A 1 449 ? 16.156 -3.239 -5.094 1.00 95.25 449 VAL A O 1
ATOM 3698 N N . VAL A 1 450 ? 18.388 -3.119 -5.189 1.00 93.56 450 VAL A N 1
ATOM 3699 C CA . VAL A 1 450 ? 18.588 -3.211 -3.740 1.00 93.56 450 VAL A CA 1
ATOM 3700 C C . VAL A 1 450 ? 19.024 -1.851 -3.220 1.00 93.56 450 VAL A C 1
ATOM 3702 O O . VAL A 1 450 ? 20.065 -1.336 -3.620 1.00 93.56 450 VAL A O 1
ATOM 3705 N N . ILE A 1 451 ? 18.236 -1.265 -2.321 1.00 91.94 451 ILE A N 1
ATOM 3706 C CA . ILE A 1 451 ? 18.602 -0.050 -1.592 1.00 91.94 451 ILE A CA 1
ATOM 3707 C C . ILE A 1 451 ? 19.090 -0.445 -0.204 1.00 91.94 451 ILE A C 1
ATOM 3709 O O . ILE A 1 451 ? 18.391 -1.114 0.563 1.00 91.94 451 ILE A O 1
ATOM 3713 N N . THR A 1 452 ? 20.292 0.010 0.119 1.00 88.88 452 THR A N 1
ATOM 3714 C CA . THR A 1 452 ? 20.921 -0.176 1.417 1.00 88.88 452 THR A CA 1
ATOM 3715 C C . THR A 1 452 ? 20.638 1.016 2.311 1.00 88.88 452 THR A C 1
ATOM 3717 O O . THR A 1 452 ? 20.958 2.160 1.982 1.00 88.88 452 THR A O 1
ATOM 3720 N N . TRP A 1 453 ? 20.109 0.714 3.486 1.00 85.88 453 TRP A N 1
ATOM 3721 C CA . TRP A 1 453 ? 19.896 1.649 4.570 1.00 85.88 453 TRP A CA 1
ATOM 3722 C C . TRP A 1 453 ? 20.842 1.328 5.709 1.00 85.88 453 TRP A C 1
ATOM 3724 O O . TRP A 1 453 ? 20.927 0.177 6.139 1.00 85.88 453 TRP A O 1
ATOM 3734 N N . ARG A 1 454 ? 21.531 2.339 6.227 1.00 80.69 454 ARG A N 1
ATOM 3735 C CA . ARG A 1 454 ? 22.413 2.182 7.379 1.00 80.69 454 ARG A CA 1
ATOM 3736 C C . ARG A 1 454 ? 21.825 2.895 8.583 1.00 80.69 454 ARG A C 1
ATOM 3738 O O . ARG A 1 454 ? 21.269 3.985 8.464 1.00 80.69 454 ARG A O 1
ATOM 3745 N N . GLN A 1 455 ? 21.949 2.264 9.742 1.00 74.81 455 GLN A N 1
ATOM 3746 C CA . GLN A 1 455 ? 21.558 2.868 11.002 1.00 74.81 455 GLN A CA 1
ATOM 3747 C C . GLN A 1 455 ? 22.619 3.871 11.479 1.00 74.81 455 GLN A C 1
ATOM 3749 O O . GLN A 1 455 ? 23.809 3.558 11.530 1.00 74.81 455 GLN A O 1
ATOM 3754 N N . PHE A 1 456 ? 22.186 5.057 11.891 1.00 67.94 456 PHE A N 1
ATOM 3755 C CA . PHE A 1 456 ? 22.984 6.024 12.635 1.00 67.94 456 PHE A CA 1
ATOM 3756 C C . PHE A 1 456 ? 22.165 6.545 13.820 1.00 67.94 456 PHE A C 1
ATOM 3758 O O . PHE A 1 456 ? 21.151 7.219 13.641 1.00 67.94 456 PHE A O 1
ATOM 3765 N N . GLY A 1 457 ? 22.590 6.201 15.040 1.00 70.56 457 GLY A N 1
ATOM 3766 C CA . GLY A 1 457 ? 21.769 6.404 16.237 1.00 70.56 457 GLY A CA 1
ATOM 3767 C C . GLY A 1 457 ? 20.445 5.639 16.135 1.00 70.56 457 GLY A C 1
ATOM 3768 O O . GLY A 1 457 ? 20.436 4.454 15.801 1.00 70.56 457 GLY A O 1
ATOM 3769 N N . ASP A 1 458 ? 19.333 6.33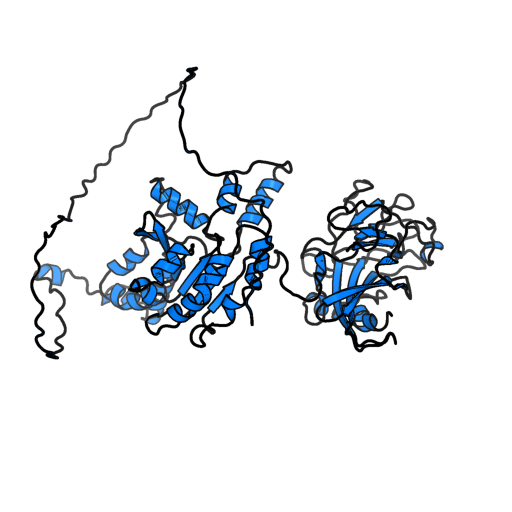5 16.364 1.00 67.69 458 ASP A N 1
ATOM 3770 C CA . ASP A 1 458 ? 17.975 5.774 16.299 1.00 67.69 458 ASP A CA 1
ATOM 3771 C C . ASP A 1 458 ? 17.320 5.930 14.912 1.00 67.69 458 ASP A C 1
ATOM 3773 O O . ASP A 1 458 ? 16.113 5.763 14.765 1.00 67.69 458 ASP A O 1
ATOM 3777 N N . SER A 1 459 ? 18.082 6.303 13.879 1.00 64.94 459 SER A N 1
ATOM 3778 C CA . SER A 1 459 ? 17.548 6.584 12.539 1.00 64.94 459 SER A CA 1
ATOM 3779 C C . SER A 1 459 ? 18.263 5.786 11.456 1.00 64.94 459 SER A C 1
ATOM 3781 O O . SER A 1 459 ? 19.443 5.467 11.580 1.00 64.94 459 SER A O 1
ATOM 3783 N N . TYR A 1 460 ? 17.549 5.490 10.370 1.00 74.12 460 TYR A N 1
ATOM 3784 C CA . TYR A 1 460 ? 18.117 4.895 9.163 1.00 74.12 460 TYR A CA 1
ATOM 3785 C C . TYR A 1 460 ? 18.218 5.938 8.058 1.00 74.12 460 TYR A C 1
ATOM 3787 O O . TYR A 1 460 ? 17.321 6.760 7.884 1.00 74.12 460 TYR A O 1
ATOM 3795 N N . TYR A 1 461 ? 19.295 5.873 7.287 1.00 79.00 461 TYR A N 1
ATOM 3796 C CA . TYR A 1 461 ? 19.497 6.707 6.110 1.00 79.00 461 TYR A CA 1
ATOM 3797 C C . TYR A 1 461 ? 19.941 5.842 4.935 1.00 79.00 461 TYR A C 1
ATOM 3799 O O . TYR A 1 461 ? 20.555 4.788 5.122 1.00 79.00 461 TYR A O 1
ATOM 3807 N N . LYS A 1 462 ? 19.623 6.278 3.718 1.00 85.69 462 LYS A N 1
ATOM 3808 C CA . LYS A 1 462 ? 20.075 5.597 2.510 1.00 85.69 462 LYS A CA 1
ATOM 3809 C C . LYS A 1 462 ? 21.566 5.806 2.322 1.00 85.69 462 LYS A C 1
ATOM 3811 O O . LYS A 1 462 ? 22.048 6.932 2.366 1.00 85.69 462 LYS A O 1
ATOM 3816 N N . ASP A 1 463 ? 22.277 4.717 2.094 1.00 85.81 463 ASP A N 1
ATOM 3817 C CA . ASP A 1 463 ? 23.729 4.732 1.933 1.00 85.81 463 ASP A CA 1
ATOM 3818 C C . ASP A 1 463 ? 24.132 4.318 0.520 1.00 85.81 463 ASP A C 1
ATOM 3820 O O . ASP A 1 463 ? 25.115 4.817 -0.015 1.00 85.81 463 ASP A O 1
ATOM 3824 N N . GLU A 1 464 ? 23.383 3.412 -0.105 1.00 90.19 464 GLU A N 1
ATOM 3825 C CA . GLU A 1 464 ? 23.824 2.757 -1.331 1.00 90.19 464 GLU A CA 1
ATOM 3826 C C . GLU A 1 464 ? 22.660 2.190 -2.141 1.00 90.19 464 GLU A C 1
ATOM 3828 O O . GLU A 1 464 ? 21.587 1.888 -1.612 1.00 90.19 464 GLU A O 1
ATOM 3833 N N . ILE A 1 465 ? 22.928 1.991 -3.431 1.00 93.25 465 ILE A N 1
ATOM 3834 C CA . ILE A 1 465 ? 22.070 1.260 -4.353 1.00 93.25 465 ILE A CA 1
ATOM 3835 C C . ILE A 1 465 ? 22.863 0.233 -5.173 1.00 93.25 465 ILE A C 1
ATOM 3837 O O . ILE A 1 465 ? 23.973 0.505 -5.643 1.00 93.25 465 ILE A O 1
ATOM 3841 N N . TRP A 1 466 ? 22.254 -0.931 -5.383 1.00 94.81 466 TRP A N 1
ATOM 3842 C CA . TRP A 1 466 ? 22.698 -1.975 -6.299 1.00 94.81 466 TRP A CA 1
ATOM 3843 C C . TRP A 1 466 ? 21.609 -2.244 -7.345 1.00 94.81 466 TRP A C 1
ATOM 3845 O O . TRP A 1 466 ? 20.430 -2.337 -7.008 1.00 94.81 466 TRP A O 1
ATOM 3855 N N . LEU A 1 467 ? 22.003 -2.347 -8.612 1.00 95.31 467 LEU A N 1
ATOM 3856 C CA . LEU A 1 467 ? 21.132 -2.588 -9.762 1.00 95.31 467 LEU A CA 1
ATOM 3857 C C . LEU A 1 467 ? 21.482 -3.930 -10.407 1.00 95.31 467 LEU A C 1
ATOM 3859 O O . LEU A 1 467 ? 22.650 -4.149 -10.734 1.00 95.31 467 LEU A O 1
ATOM 3863 N N . SER A 1 468 ? 20.497 -4.801 -10.622 1.00 93.56 468 SER A N 1
ATOM 3864 C CA . SER A 1 468 ? 20.710 -6.095 -11.272 1.00 93.56 468 SER A CA 1
ATOM 3865 C C . SER A 1 468 ? 21.140 -5.958 -12.735 1.00 93.56 468 SER A C 1
ATOM 3867 O O . SER A 1 468 ? 20.761 -5.030 -13.453 1.00 93.56 468 SER A O 1
ATOM 3869 N N . ALA A 1 469 ? 22.003 -6.872 -13.177 1.00 89.88 469 ALA A N 1
ATOM 3870 C CA . ALA A 1 469 ? 22.527 -6.878 -14.534 1.00 89.88 469 ALA A CA 1
ATOM 3871 C C . ALA A 1 469 ? 22.973 -8.279 -14.951 1.00 89.88 469 ALA A C 1
ATOM 3873 O O . ALA A 1 469 ? 24.084 -8.703 -14.615 1.00 89.88 469 ALA A O 1
ATOM 3874 N N . HIS A 1 470 ? 22.151 -8.985 -15.725 1.00 81.81 470 HIS A N 1
ATOM 3875 C CA . HIS A 1 470 ? 22.477 -10.325 -16.220 1.00 81.81 470 HIS A CA 1
ATOM 3876 C C . HIS A 1 470 ? 22.962 -11.252 -15.073 1.00 81.81 470 HIS A C 1
ATOM 3878 O O . HIS A 1 470 ? 22.212 -11.558 -14.155 1.00 81.81 470 HIS A O 1
ATOM 3884 N N . LYS A 1 471 ? 24.238 -11.682 -15.072 1.00 74.81 471 LYS A N 1
ATOM 3885 C CA . LYS A 1 471 ? 24.831 -12.546 -14.025 1.00 74.81 471 LYS A CA 1
ATOM 3886 C C . LYS A 1 471 ? 25.377 -11.794 -12.798 1.00 74.81 471 LYS A C 1
ATOM 3888 O O . LYS A 1 471 ? 25.990 -12.414 -11.931 1.00 74.81 471 LYS A O 1
ATOM 3893 N N . GLY A 1 472 ? 25.206 -10.479 -12.722 1.00 82.62 472 GLY A N 1
ATOM 3894 C CA . GLY A 1 472 ? 25.783 -9.628 -11.685 1.00 82.62 472 GLY A CA 1
ATOM 3895 C C . GLY A 1 472 ? 24.952 -8.375 -11.440 1.00 82.62 472 GLY A C 1
ATOM 3896 O O . GLY A 1 472 ? 23.724 -8.421 -11.443 1.00 82.62 472 GLY A O 1
ATOM 3897 N N . GLY A 1 473 ? 25.629 -7.259 -11.186 1.00 88.38 473 GLY A N 1
ATOM 3898 C CA . GLY A 1 473 ? 24.977 -5.976 -10.977 1.00 88.38 473 GLY A CA 1
ATOM 3899 C C . GLY A 1 473 ? 25.962 -4.832 -10.827 1.00 88.38 473 GLY A C 1
ATOM 3900 O O . GLY A 1 473 ? 27.180 -5.021 -10.865 1.00 88.38 473 GLY A O 1
ATOM 3901 N N . ARG A 1 474 ? 25.416 -3.630 -10.678 1.00 91.56 474 ARG A N 1
ATOM 3902 C CA . ARG A 1 474 ? 26.149 -2.363 -10.645 1.00 91.56 474 ARG A CA 1
ATOM 3903 C C . ARG A 1 474 ? 25.854 -1.674 -9.322 1.00 91.56 474 ARG A C 1
ATOM 3905 O O . ARG A 1 474 ? 24.695 -1.562 -8.939 1.00 91.56 474 ARG A O 1
ATOM 3912 N N . ARG A 1 475 ? 26.892 -1.211 -8.629 1.00 91.88 475 ARG A N 1
ATOM 3913 C CA . ARG A 1 475 ? 26.794 -0.647 -7.275 1.00 91.88 475 ARG A CA 1
ATOM 3914 C C . ARG A 1 475 ? 27.273 0.799 -7.258 1.00 91.88 475 ARG A C 1
ATOM 3916 O O . ARG A 1 475 ? 28.323 1.099 -7.823 1.00 91.88 475 ARG A O 1
ATOM 3923 N N . ILE A 1 476 ? 26.542 1.668 -6.564 1.00 92.50 476 ILE A N 1
ATOM 3924 C CA . ILE A 1 476 ? 26.997 3.013 -6.194 1.00 92.50 476 ILE A CA 1
ATOM 3925 C C . ILE A 1 476 ? 26.877 3.161 -4.678 1.00 92.50 476 ILE A C 1
ATOM 3927 O O . ILE A 1 476 ? 25.796 3.007 -4.112 1.00 92.50 476 ILE A O 1
ATOM 3931 N N . THR A 1 477 ? 27.999 3.482 -4.031 1.00 89.56 477 THR A N 1
ATOM 3932 C CA . THR A 1 477 ? 28.063 3.794 -2.596 1.00 89.56 477 THR A CA 1
ATOM 3933 C C . THR A 1 477 ? 28.043 5.301 -2.361 1.00 89.56 477 THR A C 1
ATOM 3935 O O . THR A 1 477 ? 28.698 6.041 -3.100 1.00 89.56 477 THR A O 1
ATOM 3938 N N . GLY A 1 478 ? 27.388 5.737 -1.289 1.00 88.38 478 GLY A N 1
ATOM 3939 C CA . GLY A 1 478 ? 27.076 7.140 -1.027 1.00 88.38 478 GLY A CA 1
ATOM 3940 C C . GLY A 1 478 ? 25.854 7.548 -1.841 1.00 88.38 478 GLY A C 1
ATOM 3941 O O . GLY A 1 478 ? 25.920 7.626 -3.070 1.00 88.38 478 GLY A O 1
ATOM 3942 N N . TRP A 1 479 ? 24.730 7.785 -1.168 1.00 90.38 479 TRP A N 1
ATOM 3943 C CA . TRP A 1 479 ? 23.460 8.114 -1.818 1.00 90.38 479 TRP A CA 1
ATOM 3944 C C . TRP A 1 479 ? 23.559 9.389 -2.672 1.00 90.38 479 TRP A C 1
ATOM 3946 O O . TRP A 1 479 ? 22.976 9.484 -3.750 1.00 90.38 479 TRP A O 1
ATOM 3956 N N . GLU A 1 480 ? 24.392 10.335 -2.249 1.00 90.00 480 GLU A N 1
ATOM 3957 C CA . GLU A 1 480 ? 24.715 11.575 -2.953 1.00 90.00 480 GLU A CA 1
ATOM 3958 C C . GLU A 1 480 ? 25.469 11.380 -4.282 1.00 90.00 480 GLU A C 1
ATOM 3960 O O . GLU A 1 480 ? 25.492 12.280 -5.128 1.00 90.00 480 GLU A O 1
ATOM 3965 N N . ASN A 1 481 ? 26.084 10.209 -4.486 1.00 92.88 481 ASN A N 1
ATOM 3966 C CA . ASN A 1 481 ? 26.823 9.883 -5.707 1.00 92.88 481 ASN A CA 1
ATOM 3967 C C . ASN A 1 481 ? 25.924 9.316 -6.808 1.00 92.88 481 ASN A C 1
ATOM 3969 O O . ASN A 1 481 ? 26.368 9.192 -7.951 1.00 92.88 481 ASN A O 1
ATOM 3973 N N . ILE A 1 482 ? 24.669 8.986 -6.492 1.00 91.50 482 ILE A N 1
ATOM 3974 C CA . ILE A 1 482 ? 23.713 8.490 -7.478 1.00 91.50 482 ILE A CA 1
ATOM 3975 C C . ILE A 1 482 ? 23.430 9.624 -8.476 1.00 91.50 482 ILE A C 1
ATOM 3977 O O . ILE A 1 482 ? 23.048 10.725 -8.072 1.00 91.50 482 ILE A O 1
ATOM 3981 N N . PRO A 1 483 ? 23.637 9.396 -9.785 1.00 88.62 483 PRO A N 1
ATOM 3982 C CA . PRO A 1 483 ? 23.678 10.479 -10.764 1.00 88.62 483 PRO A CA 1
ATOM 3983 C C . PRO A 1 483 ? 22.317 11.133 -10.998 1.00 88.62 483 PRO A C 1
ATOM 3985 O O . PRO A 1 483 ? 22.273 12.295 -11.399 1.00 88.62 483 PRO A O 1
ATOM 3988 N N . GLN A 1 484 ? 21.224 10.392 -10.784 1.00 90.94 484 GLN A N 1
ATOM 3989 C CA . GLN A 1 484 ? 19.866 10.877 -10.988 1.00 90.94 484 GLN A CA 1
ATOM 3990 C C . GLN A 1 484 ? 18.929 10.338 -9.911 1.00 90.94 484 GLN A C 1
ATOM 3992 O O . GLN A 1 484 ? 18.583 9.157 -9.882 1.00 90.94 484 GLN A O 1
ATOM 3997 N N . THR A 1 485 ? 18.491 11.243 -9.051 1.00 91.75 485 THR A N 1
ATOM 3998 C CA . THR A 1 485 ? 17.453 11.022 -8.047 1.00 91.75 485 THR A CA 1
ATOM 3999 C C . THR A 1 485 ? 16.404 12.126 -8.170 1.00 91.75 485 THR A C 1
ATOM 4001 O O . THR A 1 485 ? 16.714 13.206 -8.670 1.00 91.75 485 THR A O 1
ATOM 4004 N N . VAL A 1 486 ? 15.169 11.858 -7.753 1.00 87.75 486 VAL A N 1
ATOM 4005 C CA . VAL A 1 486 ? 14.059 12.823 -7.741 1.00 87.75 486 VAL A CA 1
ATOM 4006 C C . VAL A 1 486 ? 13.215 12.667 -6.490 1.00 87.75 486 VAL A C 1
ATOM 4008 O O . VAL A 1 486 ? 13.205 11.602 -5.875 1.00 87.75 486 VAL A O 1
ATOM 4011 N N . ASP A 1 487 ? 12.493 13.719 -6.126 1.00 82.62 487 ASP A N 1
ATOM 4012 C CA . ASP A 1 487 ? 11.479 13.665 -5.077 1.00 82.62 487 ASP A CA 1
ATOM 4013 C C . ASP A 1 487 ? 10.077 13.652 -5.675 1.00 82.62 487 ASP A C 1
ATOM 4015 O O . ASP A 1 487 ? 9.842 14.104 -6.799 1.00 82.62 487 ASP A O 1
ATOM 4019 N N . SER A 1 488 ? 9.116 13.199 -4.875 1.00 76.06 488 SER A N 1
ATOM 4020 C CA . SER A 1 488 ? 7.704 13.153 -5.255 1.00 76.06 488 SER A CA 1
ATOM 4021 C C . SER A 1 488 ? 7.099 14.522 -5.584 1.00 76.06 488 SER A C 1
ATOM 4023 O O . SER A 1 488 ? 6.113 14.604 -6.319 1.00 76.06 488 SER A O 1
ATOM 4025 N N . ALA A 1 489 ? 7.728 15.598 -5.106 1.00 75.44 489 ALA A N 1
ATOM 4026 C CA . ALA A 1 489 ? 7.399 16.973 -5.462 1.00 75.44 489 ALA A CA 1
ATOM 4027 C C . ALA A 1 489 ? 7.803 17.343 -6.904 1.00 75.44 489 ALA A C 1
ATOM 4029 O O . ALA A 1 489 ? 7.202 18.248 -7.483 1.00 75.44 489 ALA A O 1
ATOM 4030 N N . ASN A 1 490 ? 8.806 16.672 -7.487 1.00 80.25 490 ASN A N 1
ATOM 4031 C CA . ASN A 1 490 ? 9.323 16.973 -8.822 1.00 80.25 490 ASN A CA 1
ATOM 4032 C C . ASN A 1 490 ? 9.947 15.748 -9.528 1.00 80.25 490 ASN A C 1
ATOM 4034 O O . ASN A 1 490 ? 11.161 15.649 -9.707 1.00 80.25 490 ASN A O 1
ATOM 4038 N N . TRP A 1 491 ? 9.099 14.844 -10.025 1.00 80.25 491 TRP A N 1
ATOM 4039 C CA . TRP A 1 491 ? 9.512 13.634 -10.760 1.00 80.25 491 TRP A CA 1
ATOM 4040 C C . TRP A 1 491 ? 10.344 13.890 -12.027 1.00 80.25 491 TRP A C 1
ATOM 4042 O O . TRP A 1 491 ? 11.052 13.007 -12.517 1.00 80.25 491 TRP A O 1
ATOM 4052 N N . PHE A 1 492 ? 10.251 15.097 -12.582 1.00 81.44 492 PHE A N 1
ATOM 4053 C CA . PHE A 1 492 ? 10.851 15.457 -13.865 1.00 81.44 492 PHE A CA 1
ATOM 4054 C C . PHE A 1 492 ? 12.167 16.209 -13.723 1.00 81.44 492 PHE A C 1
ATOM 4056 O O . PHE A 1 492 ? 12.732 16.640 -14.728 1.00 81.44 492 PHE A O 1
ATOM 4063 N N . GLU A 1 493 ? 12.682 16.346 -12.501 1.00 82.00 493 GLU A N 1
ATOM 4064 C CA . GLU A 1 493 ? 13.971 16.979 -12.280 1.00 82.00 493 GLU A CA 1
ATOM 4065 C C . GLU A 1 493 ? 15.072 16.264 -13.073 1.00 82.00 493 GLU A C 1
ATOM 4067 O O . GLU A 1 493 ? 15.200 15.032 -13.066 1.00 82.00 493 GLU A O 1
ATOM 4072 N N . ALA A 1 494 ? 15.846 17.054 -13.812 1.00 81.50 494 ALA A N 1
ATOM 4073 C CA . ALA A 1 494 ? 16.999 16.579 -14.554 1.00 81.50 494 ALA A CA 1
ATOM 4074 C C . ALA A 1 494 ? 18.240 16.699 -13.668 1.00 81.50 494 ALA A C 1
ATOM 4076 O O . ALA A 1 494 ? 18.514 17.770 -13.137 1.00 81.50 494 ALA A O 1
ATOM 4077 N N . ASN A 1 495 ? 19.016 15.618 -13.559 1.00 83.06 495 ASN A N 1
ATOM 4078 C CA . ASN A 1 495 ? 20.267 15.576 -12.788 1.00 83.06 495 ASN A CA 1
ATOM 4079 C C . ASN A 1 495 ? 20.114 15.897 -11.285 1.00 83.06 495 ASN A C 1
ATOM 4081 O O . ASN A 1 495 ? 21.081 16.336 -10.662 1.00 83.06 495 ASN A O 1
ATOM 4085 N N . GLY A 1 496 ? 18.925 15.675 -10.710 1.00 86.38 496 GLY A N 1
ATOM 4086 C CA . GLY A 1 496 ? 18.697 15.796 -9.269 1.00 86.38 496 GLY A CA 1
ATOM 4087 C C . GLY A 1 496 ? 19.571 14.815 -8.481 1.00 86.38 496 GLY A C 1
ATOM 4088 O O . GLY A 1 496 ? 19.855 13.702 -8.941 1.00 86.38 496 GLY A O 1
ATOM 4089 N N . LYS A 1 497 ? 20.009 15.213 -7.286 1.00 89.31 497 LYS A N 1
ATOM 4090 C CA . LYS A 1 497 ? 20.904 14.427 -6.423 1.00 89.31 497 LYS A CA 1
ATOM 4091 C C . LYS A 1 497 ? 20.401 14.389 -4.991 1.00 89.31 497 LYS A C 1
ATOM 4093 O O . LYS A 1 497 ? 19.819 15.354 -4.513 1.00 89.31 497 LYS A O 1
ATOM 4098 N N . SER A 1 498 ? 20.708 13.295 -4.298 1.00 86.56 498 SER A N 1
ATOM 4099 C CA . SER A 1 498 ? 20.368 13.103 -2.884 1.00 86.56 498 SER A CA 1
ATOM 4100 C C . SER A 1 498 ? 18.864 13.150 -2.571 1.00 86.56 498 SER A C 1
ATOM 4102 O O . SER A 1 498 ? 18.496 13.391 -1.425 1.00 86.56 498 SER A O 1
ATOM 4104 N N . HIS A 1 499 ? 18.005 12.899 -3.559 1.00 88.38 499 HIS A N 1
ATOM 4105 C CA . HIS A 1 499 ? 16.554 12.810 -3.383 1.00 88.38 499 HIS A CA 1
ATOM 4106 C C . HIS A 1 499 ? 16.099 11.381 -3.074 1.00 88.38 499 HIS A C 1
ATOM 4108 O O . HIS A 1 499 ? 16.881 10.427 -3.140 1.00 88.38 499 HIS A O 1
ATOM 4114 N N . ASN A 1 500 ? 14.815 11.211 -2.775 1.00 86.75 500 ASN A N 1
ATOM 4115 C CA . ASN A 1 500 ? 14.268 9.946 -2.305 1.00 86.75 500 ASN A CA 1
ATOM 4116 C C . ASN A 1 500 ? 14.183 8.855 -3.377 1.00 86.75 500 ASN A C 1
ATOM 4118 O O . ASN A 1 500 ? 14.333 7.686 -3.033 1.00 86.75 500 ASN A O 1
ATOM 4122 N N . HIS A 1 501 ? 13.994 9.171 -4.656 1.00 90.19 501 HIS A N 1
ATOM 4123 C CA . HIS A 1 501 ? 13.761 8.156 -5.689 1.00 90.19 501 HIS A CA 1
ATOM 4124 C C . HIS A 1 501 ? 14.897 8.109 -6.711 1.00 90.19 501 HIS A C 1
ATOM 4126 O O . HIS A 1 501 ? 15.053 9.056 -7.482 1.00 90.19 501 HIS A O 1
ATOM 4132 N N . PRO A 1 502 ? 15.688 7.026 -6.781 1.00 93.81 502 PRO A N 1
ATOM 4133 C CA . PRO A 1 502 ? 16.671 6.856 -7.845 1.00 93.81 502 PRO A CA 1
ATOM 4134 C C . PRO A 1 502 ? 15.959 6.598 -9.178 1.00 93.81 502 PRO A C 1
ATOM 4136 O O . PRO A 1 502 ? 15.032 5.786 -9.240 1.00 93.81 502 PRO A O 1
ATOM 4139 N N . LYS A 1 503 ? 16.410 7.255 -10.253 1.00 94.88 503 LYS A N 1
ATOM 4140 C CA . LYS A 1 503 ? 15.988 6.903 -11.614 1.00 94.88 503 LYS A CA 1
ATOM 4141 C C . LYS A 1 503 ? 16.760 5.670 -12.068 1.00 94.88 503 LYS A C 1
ATOM 4143 O O . LYS A 1 503 ? 17.990 5.670 -12.067 1.00 94.88 503 LYS A O 1
ATOM 4148 N N . VAL A 1 504 ? 16.028 4.635 -12.456 1.00 96.62 504 VAL A N 1
ATOM 4149 C CA . VAL A 1 504 ? 16.564 3.358 -12.924 1.00 96.62 504 VAL A CA 1
ATOM 4150 C C . VAL A 1 504 ? 16.078 3.126 -14.345 1.00 96.62 504 VAL A C 1
ATOM 4152 O O . VAL A 1 504 ? 14.881 3.043 -14.593 1.00 96.62 504 VAL A O 1
ATOM 4155 N N . TYR A 1 505 ? 17.009 3.032 -15.282 1.00 96.62 505 TYR A N 1
ATOM 4156 C CA . TYR A 1 505 ? 16.737 2.817 -16.696 1.00 96.62 505 TYR A CA 1
ATOM 4157 C C . TYR A 1 505 ? 16.827 1.331 -17.007 1.00 96.62 505 TYR A C 1
ATOM 4159 O O . TYR A 1 505 ? 17.893 0.734 -16.873 1.00 96.62 505 TYR A O 1
ATOM 4167 N N . VAL A 1 506 ? 15.703 0.744 -17.401 1.00 97.12 506 VAL A N 1
ATOM 4168 C CA . VAL A 1 506 ? 15.592 -0.677 -17.718 1.00 97.12 506 VAL A CA 1
ATOM 4169 C C . VAL A 1 506 ? 16.069 -0.908 -19.150 1.00 97.12 506 VAL A C 1
ATOM 4171 O O . VAL A 1 506 ? 15.656 -0.208 -20.078 1.00 97.12 506 VAL A O 1
ATOM 4174 N N . GLY A 1 507 ? 16.940 -1.896 -19.324 1.00 96.19 507 GLY A N 1
ATOM 4175 C CA . GLY A 1 507 ? 17.374 -2.391 -20.619 1.00 96.19 507 GLY A CA 1
ATOM 4176 C C . GLY A 1 507 ? 16.194 -2.881 -21.460 1.00 96.19 507 GLY A C 1
ATOM 4177 O O . GLY A 1 507 ? 15.262 -3.512 -20.960 1.00 96.19 507 GLY A O 1
ATOM 4178 N N . TRP A 1 508 ? 16.209 -2.556 -22.749 1.00 94.50 508 TRP A N 1
ATOM 4179 C CA . TRP A 1 508 ? 15.076 -2.802 -23.636 1.00 94.50 508 TRP A CA 1
ATOM 4180 C C . TRP A 1 508 ? 14.780 -4.287 -23.909 1.00 94.50 508 TRP A C 1
ATOM 4182 O O . TRP A 1 508 ? 13.644 -4.644 -24.214 1.00 94.50 508 TRP A O 1
ATOM 4192 N N . CYS A 1 509 ? 15.789 -5.151 -23.867 1.00 91.19 509 CYS A N 1
ATOM 4193 C CA . CYS A 1 509 ? 15.701 -6.529 -24.344 1.00 91.19 509 CYS A CA 1
ATOM 4194 C C . CYS A 1 509 ? 15.936 -7.592 -23.280 1.00 91.19 509 CYS A C 1
ATOM 4196 O O . CYS A 1 509 ? 15.289 -8.635 -23.325 1.00 91.19 509 CYS A O 1
ATOM 4198 N N . LYS A 1 510 ? 16.892 -7.342 -22.394 1.00 92.50 510 LYS A N 1
ATOM 4199 C CA . LYS A 1 510 ? 17.360 -8.212 -21.323 1.00 92.50 510 LYS A CA 1
ATOM 4200 C C . LYS A 1 510 ? 17.117 -7.630 -19.934 1.00 92.50 510 LYS A C 1
ATOM 4202 O O . LYS A 1 510 ? 17.605 -8.173 -18.956 1.00 92.50 510 LYS A O 1
ATOM 4207 N N . HIS A 1 511 ? 16.430 -6.488 -19.876 1.00 95.00 511 HIS A N 1
ATOM 4208 C CA . HIS A 1 511 ? 15.952 -5.830 -18.663 1.00 95.00 511 HIS A CA 1
ATOM 4209 C C . HIS A 1 511 ? 17.019 -5.462 -17.619 1.00 95.00 511 HIS A C 1
ATOM 4211 O O . HIS A 1 511 ? 16.667 -5.072 -16.504 1.00 95.00 511 HIS A O 1
ATOM 4217 N N . ALA A 1 512 ? 18.307 -5.464 -17.983 1.00 95.00 512 ALA A N 1
ATOM 4218 C CA . ALA A 1 512 ? 19.367 -5.046 -17.075 1.00 95.00 512 ALA A CA 1
ATOM 4219 C C . ALA A 1 512 ? 19.139 -3.600 -16.593 1.00 95.00 512 ALA A C 1
ATOM 4221 O O . ALA A 1 512 ? 18.651 -2.747 -17.332 1.00 95.00 512 ALA A O 1
ATOM 4222 N N . MET A 1 513 ? 19.503 -3.305 -15.347 1.00 96.12 513 MET A N 1
ATOM 4223 C CA . MET A 1 513 ? 19.146 -2.055 -14.671 1.00 96.12 513 MET A CA 1
ATOM 4224 C C . MET A 1 513 ? 20.311 -1.056 -14.664 1.00 96.12 513 MET A C 1
ATOM 4226 O O . MET A 1 513 ? 21.418 -1.372 -14.219 1.00 96.12 513 MET A O 1
ATOM 4230 N N . PHE A 1 514 ? 20.080 0.176 -15.117 1.00 96.38 514 PHE A N 1
ATOM 4231 C CA . PHE A 1 514 ? 21.131 1.184 -15.297 1.00 96.38 514 PHE A CA 1
ATOM 4232 C C . PHE A 1 514 ? 20.819 2.521 -14.616 1.00 96.38 514 PHE A C 1
ATOM 4234 O O . PHE A 1 514 ? 19.665 2.864 -14.373 1.00 96.38 514 PHE A O 1
ATOM 4241 N N . PHE A 1 515 ? 21.862 3.311 -14.351 1.00 94.44 515 PHE A N 1
ATOM 4242 C CA . PHE A 1 515 ? 21.751 4.656 -13.768 1.00 94.44 515 PHE A CA 1
ATOM 4243 C C . PHE A 1 515 ? 21.608 5.774 -14.814 1.00 94.44 515 PHE A C 1
ATOM 4245 O O . PHE A 1 515 ? 21.433 6.941 -14.460 1.00 94.44 515 PHE A O 1
ATOM 4252 N N . ASP A 1 516 ? 21.717 5.438 -16.098 1.00 93.44 516 ASP A N 1
ATOM 4253 C CA . ASP A 1 516 ? 21.768 6.376 -17.213 1.00 93.44 516 ASP A CA 1
ATOM 4254 C C . ASP A 1 516 ? 21.021 5.863 -18.454 1.00 93.44 516 ASP A C 1
ATOM 4256 O O . ASP A 1 516 ? 20.729 4.675 -18.604 1.00 93.44 516 ASP A O 1
ATOM 4260 N N . LYS A 1 517 ? 20.735 6.792 -19.368 1.00 94.44 517 LYS A N 1
ATOM 4261 C CA . LYS A 1 517 ? 20.206 6.508 -20.708 1.00 94.44 517 LYS A CA 1
ATOM 4262 C C . LYS A 1 517 ? 21.355 6.209 -21.664 1.00 94.44 517 LYS A C 1
ATOM 4264 O O . LYS A 1 517 ? 22.430 6.785 -21.521 1.00 94.44 517 LYS A O 1
ATOM 4269 N N . GLY A 1 518 ? 21.108 5.417 -22.703 1.00 95.25 518 GLY A N 1
ATOM 4270 C CA . GLY A 1 518 ? 22.099 5.184 -23.751 1.00 95.25 518 GLY A CA 1
ATOM 4271 C C . GLY A 1 518 ? 21.975 3.815 -24.399 1.00 95.25 518 GLY A C 1
ATOM 4272 O O . GLY A 1 518 ? 20.878 3.273 -24.523 1.00 95.25 518 GLY A O 1
ATOM 4273 N N . GLY A 1 519 ? 23.118 3.277 -24.820 1.00 95.56 519 GLY A N 1
ATOM 4274 C CA . GLY A 1 519 ? 23.219 1.966 -25.451 1.00 95.56 519 GLY A CA 1
ATOM 4275 C C . GLY A 1 519 ? 22.868 1.941 -26.942 1.00 95.56 519 GLY A C 1
ATOM 4276 O O . GLY A 1 519 ? 22.568 2.964 -27.563 1.00 95.56 519 GLY A O 1
ATOM 4277 N N . LEU A 1 520 ? 22.930 0.746 -27.526 1.00 94.81 520 LEU A N 1
ATOM 4278 C CA . LEU A 1 520 ? 22.770 0.479 -28.953 1.00 94.81 520 LEU A CA 1
ATOM 4279 C C . LEU A 1 520 ? 21.558 -0.424 -29.215 1.00 94.81 520 LEU A C 1
ATOM 4281 O O . LEU A 1 520 ? 21.266 -1.351 -28.462 1.00 94.81 520 LEU A O 1
ATOM 4285 N N . LYS A 1 521 ? 20.845 -0.154 -30.314 1.00 93.94 521 LYS A N 1
ATOM 4286 C CA . LYS A 1 521 ? 19.613 -0.860 -30.709 1.00 93.94 521 LYS A CA 1
ATOM 4287 C C . LYS A 1 521 ? 19.899 -2.129 -31.519 1.00 93.94 521 LYS A C 1
ATOM 4289 O O . LYS A 1 521 ? 19.298 -2.331 -32.575 1.00 93.94 521 LYS A O 1
ATOM 4294 N N . ASP A 1 522 ? 20.793 -2.983 -31.035 1.00 90.75 522 ASP A N 1
ATOM 4295 C CA . ASP A 1 522 ? 21.181 -4.235 -31.690 1.00 90.75 522 ASP A CA 1
ATOM 4296 C C . ASP A 1 522 ? 21.169 -5.436 -30.729 1.00 90.75 522 ASP A C 1
ATOM 4298 O O . ASP A 1 522 ? 21.207 -5.288 -29.509 1.00 90.75 522 ASP A O 1
ATOM 4302 N N . VAL A 1 523 ? 21.108 -6.642 -31.301 1.00 89.25 523 VAL A N 1
ATOM 4303 C CA . VAL A 1 523 ? 20.942 -7.896 -30.550 1.00 89.25 523 VAL A CA 1
ATOM 4304 C C . VAL A 1 523 ? 22.167 -8.287 -29.716 1.00 89.25 523 VAL A C 1
ATOM 4306 O O . VAL A 1 523 ? 22.020 -9.010 -28.733 1.00 89.25 523 VAL A O 1
ATOM 4309 N N . LEU A 1 524 ? 23.375 -7.849 -30.091 1.00 88.75 524 LEU A N 1
ATOM 4310 C CA . LEU A 1 524 ? 24.596 -8.188 -29.354 1.00 88.75 524 LEU A CA 1
ATOM 4311 C C . LEU A 1 524 ? 24.711 -7.324 -28.104 1.00 88.75 524 LEU A C 1
ATOM 4313 O O . LEU A 1 524 ? 25.035 -7.830 -27.030 1.00 88.75 524 LEU A O 1
ATOM 4317 N N . SER A 1 525 ? 24.382 -6.040 -28.236 1.00 91.12 525 SER A N 1
ATOM 4318 C CA . SER A 1 525 ? 24.420 -5.080 -27.136 1.00 91.12 525 SER A CA 1
ATOM 4319 C C . SER A 1 525 ? 23.489 -5.457 -25.986 1.00 91.12 525 SER A C 1
ATOM 4321 O O . SER A 1 525 ? 23.816 -5.161 -24.841 1.00 91.12 525 SER A O 1
ATOM 4323 N N . CYS A 1 526 ? 22.413 -6.204 -26.261 1.00 89.06 526 CYS A N 1
ATOM 4324 C CA . CYS A 1 526 ? 21.538 -6.808 -25.253 1.00 89.06 526 CYS A CA 1
ATOM 4325 C C . CYS A 1 526 ? 22.250 -7.669 -24.211 1.00 89.06 526 CYS A C 1
ATOM 4327 O O . CYS A 1 526 ? 21.719 -7.872 -23.132 1.00 89.06 526 CYS A O 1
ATOM 4329 N N . LEU A 1 527 ? 23.418 -8.224 -24.526 1.00 88.25 527 LEU A N 1
ATOM 4330 C CA . LEU A 1 527 ? 24.162 -9.106 -23.624 1.00 88.25 527 LEU A CA 1
ATOM 4331 C C . LEU A 1 527 ? 25.249 -8.367 -22.838 1.00 88.25 527 LEU A C 1
ATOM 4333 O O . LEU A 1 527 ? 26.138 -9.001 -22.266 1.00 88.25 527 LEU A O 1
ATOM 4337 N N . THR A 1 528 ? 25.243 -7.036 -22.886 1.00 89.75 528 THR A N 1
ATOM 4338 C CA . THR A 1 528 ? 26.339 -6.191 -22.413 1.00 89.75 528 THR A CA 1
ATOM 4339 C C . THR A 1 528 ? 25.813 -4.916 -21.758 1.00 89.75 528 THR A C 1
ATOM 4341 O O . THR A 1 528 ? 24.644 -4.561 -21.878 1.00 89.75 528 THR A O 1
ATOM 4344 N N . ASP A 1 529 ? 26.718 -4.134 -21.171 1.00 89.56 529 ASP A N 1
ATOM 4345 C CA . ASP A 1 529 ? 26.396 -2.816 -20.612 1.00 89.56 529 ASP A CA 1
ATOM 4346 C C . ASP A 1 529 ? 25.958 -1.767 -21.663 1.00 89.56 529 ASP A C 1
ATOM 4348 O O . ASP A 1 529 ? 25.499 -0.676 -21.309 1.00 89.56 529 ASP A O 1
ATOM 4352 N N . ASN A 1 530 ? 26.063 -2.090 -22.957 1.00 92.69 530 ASN A N 1
ATOM 4353 C CA . ASN A 1 530 ? 25.607 -1.243 -24.060 1.00 92.69 530 ASN A CA 1
ATOM 4354 C C . ASN A 1 530 ? 24.145 -1.490 -24.451 1.00 92.69 530 ASN A C 1
ATOM 4356 O O . ASN A 1 530 ? 23.704 -0.980 -25.478 1.00 92.69 530 ASN A O 1
ATOM 4360 N N . GLU A 1 531 ? 23.383 -2.251 -23.672 1.00 93.56 531 GLU A N 1
ATOM 4361 C CA . GLU A 1 531 ? 21.961 -2.452 -23.923 1.00 93.56 531 GLU A CA 1
ATOM 4362 C C . GLU A 1 531 ? 21.197 -1.116 -23.999 1.00 93.56 531 GLU A C 1
ATOM 4364 O O . GLU A 1 531 ? 21.372 -0.229 -23.154 1.00 93.56 531 GLU A O 1
ATOM 4369 N N . TYR A 1 532 ? 20.355 -0.963 -25.029 1.00 96.69 532 TYR A N 1
ATOM 4370 C CA . TYR A 1 532 ? 19.587 0.263 -25.236 1.00 96.69 532 TYR A CA 1
ATOM 4371 C C . TYR A 1 532 ? 18.573 0.510 -24.119 1.00 96.69 532 TYR A C 1
ATOM 4373 O O . TYR A 1 532 ? 17.834 -0.394 -23.735 1.00 96.69 532 TYR A O 1
ATOM 4381 N N . ARG A 1 533 ? 18.497 1.760 -23.656 1.00 95.81 533 ARG A N 1
ATOM 4382 C CA . ARG A 1 533 ? 17.613 2.205 -22.570 1.00 95.81 533 ARG A CA 1
ATOM 4383 C C . ARG A 1 533 ? 17.385 3.714 -22.619 1.00 95.81 533 ARG A C 1
ATOM 4385 O O . ARG A 1 533 ? 18.287 4.486 -22.955 1.00 95.81 533 ARG A O 1
ATOM 4392 N N . THR A 1 534 ? 16.179 4.149 -22.281 1.00 93.06 534 THR A N 1
ATOM 4393 C CA . THR A 1 534 ? 15.767 5.560 -22.294 1.00 93.06 534 THR A CA 1
ATOM 4394 C C . THR A 1 534 ? 14.524 5.747 -21.413 1.00 93.06 534 THR A C 1
ATOM 4396 O O . THR A 1 534 ? 14.123 4.819 -20.718 1.00 93.06 534 THR A O 1
ATOM 4399 N N . ASP A 1 535 ? 13.930 6.939 -21.409 1.00 90.69 535 ASP A N 1
ATOM 4400 C CA . ASP A 1 535 ? 12.735 7.325 -20.650 1.00 90.69 535 ASP A CA 1
ATOM 4401 C C . ASP A 1 535 ? 11.482 7.535 -21.513 1.00 90.69 535 ASP A C 1
ATOM 4403 O O . ASP A 1 535 ? 10.707 8.450 -21.240 1.00 90.69 535 ASP A O 1
ATOM 4407 N N . ASP A 1 536 ? 11.257 6.704 -22.539 1.00 88.81 536 ASP A N 1
ATOM 4408 C CA . ASP A 1 536 ? 10.012 6.788 -23.324 1.00 88.81 536 ASP A CA 1
ATOM 4409 C C . ASP A 1 536 ? 8.782 6.604 -22.410 1.00 88.81 536 ASP A C 1
ATOM 4411 O O . ASP A 1 536 ? 7.765 7.270 -22.610 1.00 88.81 536 ASP A O 1
ATOM 4415 N N . TRP A 1 537 ? 8.905 5.773 -21.368 1.00 90.75 537 TRP A N 1
ATOM 4416 C CA . TRP A 1 537 ? 7.938 5.661 -20.273 1.00 90.75 537 TRP A CA 1
ATOM 4417 C C . TRP A 1 537 ? 8.628 5.633 -18.920 1.00 90.75 537 TRP A C 1
ATOM 4419 O O . TRP A 1 537 ? 9.802 5.273 -18.811 1.00 90.75 537 TRP A O 1
ATOM 4429 N N . TYR A 1 538 ? 7.882 5.968 -17.871 1.00 89.31 538 TYR A N 1
ATOM 4430 C CA . TYR A 1 538 ? 8.364 5.869 -16.500 1.00 89.31 538 TYR A CA 1
ATOM 4431 C C . TYR A 1 538 ? 7.260 5.468 -15.523 1.00 89.31 538 TYR A C 1
ATOM 4433 O O . TYR A 1 538 ? 6.081 5.752 -15.739 1.00 89.31 538 TYR A O 1
ATOM 4441 N N . TYR A 1 539 ? 7.645 4.807 -14.434 1.00 90.19 539 TYR A N 1
ATOM 4442 C CA . TYR A 1 539 ? 6.727 4.365 -13.394 1.00 90.19 539 TYR A CA 1
ATOM 4443 C C . TYR A 1 539 ? 7.380 4.381 -12.014 1.00 90.19 539 TYR A C 1
ATOM 4445 O O . TYR A 1 539 ? 8.538 4.005 -11.846 1.00 90.19 539 TYR A O 1
ATOM 4453 N N . VAL A 1 540 ? 6.593 4.773 -11.018 1.00 86.62 540 VAL A N 1
ATOM 4454 C CA . VAL A 1 540 ? 6.918 4.688 -9.594 1.00 86.62 540 VAL A CA 1
ATOM 4455 C C . VAL A 1 540 ? 5.730 4.009 -8.941 1.00 86.62 540 VAL A C 1
ATOM 4457 O O . VAL A 1 540 ? 4.595 4.433 -9.184 1.00 86.62 540 VAL A O 1
ATOM 4460 N N . ALA A 1 541 ? 5.971 2.973 -8.136 1.00 84.38 541 ALA A N 1
ATOM 4461 C CA . ALA A 1 541 ? 4.881 2.373 -7.381 1.00 84.38 541 ALA A CA 1
ATOM 4462 C C . ALA A 1 541 ? 4.458 3.328 -6.263 1.00 84.38 541 ALA A C 1
ATOM 4464 O O . ALA A 1 541 ? 5.291 3.735 -5.453 1.00 84.38 541 ALA A O 1
ATOM 4465 N N . ARG A 1 542 ? 3.188 3.734 -6.270 1.00 73.25 542 ARG A N 1
ATOM 4466 C CA . ARG A 1 542 ? 2.663 4.832 -5.432 1.00 73.25 542 ARG A CA 1
ATOM 4467 C C . ARG A 1 542 ? 1.601 4.377 -4.434 1.00 73.25 542 ARG A C 1
ATOM 4469 O O . ARG A 1 542 ? 1.170 5.167 -3.602 1.00 73.25 542 ARG A O 1
ATOM 4476 N N . THR A 1 543 ? 1.152 3.134 -4.530 1.00 68.50 543 THR A N 1
ATOM 4477 C CA . THR A 1 543 ? 0.056 2.556 -3.749 1.00 68.50 543 THR A CA 1
ATOM 4478 C C . THR A 1 543 ? 0.473 1.200 -3.165 1.00 68.50 543 THR A C 1
ATOM 4480 O O . THR A 1 543 ? 1.517 0.641 -3.498 1.00 68.50 543 THR A O 1
ATOM 4483 N N . LYS A 1 544 ? -0.345 0.617 -2.285 1.00 63.97 544 LYS A N 1
ATOM 4484 C CA . LYS A 1 544 ? -0.138 -0.775 -1.841 1.00 63.97 544 LYS A CA 1
ATOM 4485 C C . LYS A 1 544 ? -0.488 -1.786 -2.942 1.00 63.97 544 LYS A C 1
ATOM 4487 O O . LYS A 1 544 ? 0.072 -2.873 -2.965 1.00 63.97 544 LYS A O 1
ATOM 4492 N N . SER A 1 545 ? -1.354 -1.411 -3.889 1.00 73.50 545 SER A N 1
ATOM 4493 C CA . SER A 1 545 ? -1.770 -2.282 -5.000 1.00 73.50 545 SER A CA 1
ATOM 4494 C C . SER A 1 545 ? -0.679 -2.522 -6.054 1.00 73.50 545 SER A C 1
ATOM 4496 O O . SER A 1 545 ? -0.714 -3.524 -6.770 1.00 73.50 545 SER A O 1
ATOM 4498 N N . ASP A 1 546 ? 0.296 -1.614 -6.144 1.00 81.25 546 ASP A N 1
ATOM 4499 C CA . ASP A 1 546 ? 1.448 -1.699 -7.041 1.00 81.25 546 ASP A CA 1
ATOM 4500 C C . ASP A 1 546 ? 2.787 -1.857 -6.304 1.00 81.25 546 ASP A C 1
ATOM 4502 O O . ASP A 1 546 ? 3.729 -2.311 -6.938 1.00 81.25 546 ASP A O 1
ATOM 4506 N N . LEU A 1 547 ? 2.899 -1.571 -4.998 1.00 85.44 547 LEU A N 1
ATOM 4507 C CA . LEU A 1 547 ? 4.070 -1.934 -4.184 1.00 85.44 547 LEU A CA 1
ATOM 4508 C C . LEU A 1 547 ? 3.746 -3.084 -3.220 1.00 85.44 547 LEU A C 1
ATOM 4510 O O . LEU A 1 547 ? 3.230 -2.880 -2.121 1.00 85.44 547 LEU A O 1
ATOM 4514 N N . LEU A 1 548 ? 4.077 -4.303 -3.638 1.00 88.19 548 LEU A N 1
ATOM 4515 C CA . LEU A 1 548 ? 3.616 -5.546 -3.028 1.00 88.19 548 LEU A CA 1
ATOM 4516 C C . LEU A 1 548 ? 4.692 -6.165 -2.130 1.00 88.19 548 LEU A C 1
ATOM 4518 O O . LEU A 1 548 ? 5.788 -6.489 -2.586 1.00 88.19 548 LEU A O 1
ATOM 4522 N N . ASN A 1 549 ? 4.375 -6.382 -0.853 1.00 85.19 549 ASN A N 1
ATOM 4523 C CA . ASN A 1 549 ? 5.294 -7.042 0.071 1.00 85.19 549 ASN A CA 1
ATOM 4524 C C . ASN A 1 549 ? 5.429 -8.531 -0.280 1.00 85.19 549 ASN A C 1
ATOM 4526 O O . ASN A 1 549 ? 4.443 -9.271 -0.272 1.00 85.19 549 ASN A O 1
ATOM 4530 N N . ALA A 1 550 ? 6.657 -8.955 -0.558 1.00 88.56 550 ALA A N 1
ATOM 4531 C CA . ALA A 1 550 ? 7.045 -10.329 -0.841 1.00 88.56 550 ALA A CA 1
ATOM 4532 C C . ALA A 1 550 ? 8.071 -10.850 0.178 1.00 88.56 550 ALA A C 1
ATOM 4534 O O . ALA A 1 550 ? 8.831 -11.756 -0.139 1.00 88.56 550 ALA A O 1
ATOM 4535 N N . SER A 1 551 ? 8.133 -10.267 1.379 1.00 83.81 551 SER A N 1
ATOM 4536 C CA . SER A 1 551 ? 9.031 -10.694 2.462 1.00 83.81 551 SER A CA 1
ATOM 4537 C C . SER A 1 551 ? 8.620 -12.059 3.046 1.00 83.81 551 SER A C 1
ATOM 4539 O O . SER A 1 551 ? 7.460 -12.463 2.888 1.00 83.81 551 SER A O 1
ATOM 4541 N N . PRO A 1 552 ? 9.525 -12.771 3.749 1.00 81.31 552 PRO A N 1
ATOM 4542 C CA . PRO A 1 552 ? 9.211 -14.050 4.384 1.00 81.31 552 PRO A CA 1
ATOM 4543 C C . PRO A 1 552 ? 7.937 -14.015 5.234 1.00 81.31 552 PRO A C 1
ATOM 4545 O O . PRO A 1 552 ? 7.714 -13.077 5.995 1.00 81.31 552 PRO A O 1
ATOM 4548 N N . GLY A 1 553 ? 7.110 -15.056 5.108 1.00 77.75 553 GLY A N 1
ATOM 4549 C CA . GLY A 1 553 ? 5.850 -15.189 5.850 1.00 77.75 553 GLY A CA 1
ATOM 4550 C C . GLY A 1 553 ? 4.634 -14.523 5.197 1.00 77.75 553 GLY A C 1
ATOM 4551 O O . GLY A 1 553 ? 3.538 -14.633 5.733 1.00 77.75 553 GLY A O 1
ATOM 4552 N N . THR A 1 554 ? 4.796 -13.872 4.042 1.00 81.12 554 THR A N 1
ATOM 4553 C CA . THR A 1 554 ? 3.675 -13.314 3.266 1.00 81.12 554 THR A CA 1
ATOM 4554 C C . THR A 1 554 ? 3.067 -14.332 2.290 1.00 81.12 554 THR A C 1
ATOM 4556 O O . THR A 1 554 ? 3.707 -15.310 1.883 1.00 81.12 554 THR A O 1
ATOM 4559 N N . ASP A 1 555 ? 1.840 -14.067 1.837 1.00 86.81 555 ASP A N 1
ATOM 4560 C CA . ASP A 1 555 ? 1.189 -14.860 0.786 1.00 86.81 555 ASP A CA 1
ATOM 4561 C C . ASP A 1 555 ? 1.975 -14.820 -0.529 1.00 86.81 555 ASP A C 1
ATOM 4563 O O . ASP A 1 555 ? 2.149 -15.848 -1.185 1.00 86.81 555 ASP A O 1
ATOM 4567 N N . HIS A 1 556 ? 2.500 -13.646 -0.900 1.00 86.75 556 HIS A N 1
ATOM 4568 C CA . HIS A 1 556 ? 3.351 -13.494 -2.080 1.00 86.75 556 HIS A CA 1
ATOM 4569 C C . HIS A 1 556 ? 4.611 -14.352 -1.974 1.00 86.75 556 HIS A C 1
ATOM 4571 O O . HIS A 1 556 ? 4.924 -15.066 -2.923 1.00 86.75 556 HIS A O 1
ATOM 4577 N N . TRP A 1 557 ? 5.292 -14.344 -0.821 1.00 86.12 557 TRP A N 1
ATOM 4578 C CA . TRP A 1 557 ? 6.453 -15.205 -0.578 1.00 86.12 557 TRP A CA 1
ATOM 4579 C C . TRP A 1 557 ? 6.123 -16.676 -0.827 1.00 86.12 557 TRP A C 1
ATOM 4581 O O . TRP A 1 557 ? 6.797 -17.349 -1.606 1.00 86.12 557 TRP A O 1
ATOM 4591 N N . THR A 1 558 ? 5.039 -17.158 -0.221 1.00 87.88 558 THR A N 1
ATOM 4592 C CA . THR A 1 558 ? 4.616 -18.558 -0.338 1.00 87.88 558 THR A CA 1
ATOM 4593 C C . THR A 1 558 ? 4.280 -18.920 -1.785 1.00 87.88 558 THR A C 1
ATOM 4595 O O . THR A 1 558 ? 4.693 -19.970 -2.278 1.00 87.88 558 THR A O 1
ATOM 4598 N N . LYS A 1 559 ? 3.580 -18.037 -2.506 1.00 89.81 559 LYS A N 1
ATOM 4599 C CA . LYS A 1 559 ? 3.273 -18.245 -3.925 1.00 89.81 559 LYS A CA 1
ATOM 4600 C C . LYS A 1 559 ? 4.533 -18.254 -4.796 1.00 89.81 559 LYS A C 1
ATOM 4602 O O . LYS A 1 559 ? 4.640 -19.102 -5.672 1.00 89.81 559 LYS A O 1
ATOM 4607 N N . PHE A 1 560 ? 5.500 -17.362 -4.564 1.00 89.88 560 PHE A N 1
ATOM 4608 C CA . PHE A 1 560 ? 6.758 -17.353 -5.324 1.00 89.88 560 PHE A CA 1
ATOM 4609 C C . PHE A 1 560 ? 7.601 -18.610 -5.098 1.00 89.88 560 PHE A C 1
ATOM 4611 O O . PHE A 1 560 ? 8.260 -19.077 -6.031 1.00 89.88 560 PHE A O 1
ATOM 4618 N N . GLU A 1 561 ? 7.579 -19.162 -3.887 1.00 88.94 561 GLU A N 1
ATOM 4619 C CA . GLU A 1 561 ? 8.314 -20.380 -3.547 1.00 88.94 561 GLU A CA 1
ATOM 4620 C C . GLU A 1 561 ? 7.734 -21.637 -4.193 1.00 88.94 561 GLU A C 1
ATOM 4622 O O . GLU A 1 561 ? 8.492 -22.502 -4.625 1.00 88.94 561 GLU A O 1
ATOM 4627 N N . ASN A 1 562 ? 6.411 -21.707 -4.327 1.00 89.00 562 ASN A N 1
ATOM 4628 C CA . ASN A 1 562 ? 5.722 -22.893 -4.837 1.00 89.00 562 ASN A CA 1
ATOM 4629 C C . ASN A 1 562 ? 5.660 -22.978 -6.371 1.00 89.00 562 ASN A C 1
ATOM 4631 O O . ASN A 1 562 ? 5.170 -23.967 -6.913 1.00 89.00 562 ASN A O 1
ATOM 4635 N N . GLU A 1 563 ? 6.143 -21.958 -7.077 1.00 90.62 563 GLU A N 1
ATOM 4636 C CA . GLU A 1 563 ? 6.060 -21.860 -8.532 1.00 90.62 563 GLU A CA 1
ATOM 4637 C C . GLU A 1 563 ? 7.403 -22.146 -9.213 1.00 90.62 563 GLU A C 1
ATOM 4639 O O . GLU A 1 563 ? 8.469 -21.727 -8.757 1.00 90.62 563 GLU A O 1
ATOM 4644 N N . ASN A 1 564 ? 7.354 -22.814 -10.369 1.00 89.50 564 ASN A N 1
ATOM 4645 C CA . ASN A 1 564 ? 8.537 -23.043 -11.198 1.00 89.50 564 ASN A CA 1
ATOM 4646 C C . ASN A 1 564 ? 8.760 -21.864 -12.154 1.00 89.50 564 ASN A C 1
ATOM 4648 O O . ASN A 1 564 ? 8.003 -21.693 -13.113 1.00 89.50 564 ASN A O 1
ATOM 4652 N N . TRP A 1 565 ? 9.798 -21.065 -11.912 1.00 90.50 565 TRP A N 1
ATOM 4653 C CA . TRP A 1 565 ? 10.156 -19.888 -12.715 1.00 90.50 565 TRP A CA 1
ATOM 4654 C C . TRP A 1 565 ? 11.158 -20.174 -13.842 1.00 90.50 565 TRP A C 1
ATOM 4656 O O . TRP A 1 565 ? 11.581 -19.243 -14.517 1.00 90.50 565 TRP A O 1
ATOM 4666 N N . GLY A 1 566 ? 11.499 -21.441 -14.092 1.00 87.12 566 GLY A N 1
ATOM 4667 C CA . GLY A 1 566 ? 12.486 -21.805 -15.108 1.00 87.12 566 GLY A CA 1
ATOM 4668 C C . GLY A 1 566 ? 13.862 -21.226 -14.779 1.00 87.12 566 GLY A C 1
ATOM 4669 O O . GLY A 1 566 ? 14.326 -21.343 -13.646 1.00 87.12 566 GLY A O 1
ATOM 4670 N N . ASP A 1 567 ? 14.483 -20.580 -15.766 1.00 86.00 567 ASP A N 1
ATOM 4671 C CA . ASP A 1 567 ? 15.822 -19.991 -15.643 1.00 86.00 567 ASP A CA 1
ATOM 4672 C C . ASP A 1 567 ? 15.823 -18.622 -14.931 1.00 86.00 567 ASP A C 1
ATOM 4674 O O . ASP A 1 567 ? 16.887 -18.106 -14.584 1.00 86.00 567 ASP A O 1
ATOM 4678 N N . ALA A 1 568 ? 14.644 -18.051 -14.647 1.00 87.88 568 ALA A N 1
ATOM 4679 C CA . ALA A 1 568 ? 14.489 -16.778 -13.944 1.00 87.88 568 ALA A CA 1
ATOM 4680 C C . ALA A 1 568 ? 14.744 -16.935 -12.432 1.00 87.88 568 ALA A C 1
ATOM 4682 O O . ALA A 1 568 ? 13.826 -16.990 -11.607 1.00 87.88 568 ALA A O 1
ATOM 4683 N N . TRP A 1 569 ? 16.022 -17.045 -12.068 1.00 85.81 569 TRP A N 1
ATOM 4684 C CA . TRP A 1 569 ? 16.463 -17.363 -10.710 1.00 85.81 569 TRP A CA 1
ATOM 4685 C C . TRP A 1 569 ? 16.300 -16.207 -9.715 1.00 85.81 569 TRP A C 1
ATOM 4687 O O . TRP A 1 569 ? 16.104 -16.460 -8.530 1.00 85.81 569 TRP A O 1
ATOM 4697 N N . SER A 1 570 ? 16.328 -14.951 -10.157 1.00 88.75 570 SER A N 1
ATOM 4698 C CA . SER A 1 570 ? 16.345 -13.755 -9.292 1.00 88.75 570 SER A CA 1
ATOM 4699 C C . SER A 1 570 ? 14.981 -13.400 -8.670 1.00 88.75 570 SER A C 1
ATOM 4701 O O . SER A 1 570 ? 14.671 -12.234 -8.426 1.00 88.75 570 SER A O 1
ATOM 4703 N N . LYS A 1 571 ? 14.134 -14.405 -8.416 1.00 91.00 571 LYS A N 1
ATOM 4704 C CA . LYS A 1 571 ? 12.840 -14.246 -7.743 1.00 91.00 571 LYS A CA 1
ATOM 4705 C C . LYS A 1 571 ? 13.012 -13.654 -6.330 1.00 91.00 571 LYS A C 1
ATOM 4707 O O . LYS A 1 571 ? 14.082 -13.813 -5.731 1.00 91.00 571 LYS A O 1
ATOM 4712 N N . PRO A 1 572 ? 11.958 -13.054 -5.739 1.00 90.38 572 PRO A N 1
ATOM 4713 C CA . PRO A 1 572 ? 12.067 -12.314 -4.478 1.00 90.38 572 PRO A CA 1
ATOM 4714 C C . PRO A 1 572 ? 12.748 -13.064 -3.325 1.00 90.38 572 PRO A C 1
ATOM 4716 O O . PRO A 1 572 ? 13.514 -12.469 -2.574 1.00 90.38 572 PRO A O 1
ATOM 4719 N N . SER A 1 573 ? 12.525 -14.371 -3.189 1.00 88.12 573 SER A N 1
ATOM 4720 C CA . SER A 1 573 ? 13.128 -15.180 -2.125 1.00 88.12 573 SER A CA 1
ATOM 4721 C C . SER A 1 573 ? 14.626 -15.413 -2.288 1.00 88.12 573 SER A C 1
ATOM 4723 O O . SER A 1 573 ? 15.374 -15.314 -1.314 1.00 88.12 573 SER A O 1
ATOM 4725 N N . ASN A 1 574 ? 15.083 -15.676 -3.511 1.00 90.75 574 ASN A N 1
ATOM 4726 C CA . ASN A 1 574 ? 16.503 -15.847 -3.799 1.00 90.75 574 ASN A CA 1
ATOM 4727 C C . ASN A 1 574 ? 17.249 -14.531 -3.580 1.00 90.75 574 ASN A C 1
ATOM 4729 O O . ASN A 1 574 ? 18.294 -14.515 -2.930 1.00 90.75 574 ASN A O 1
ATOM 4733 N N . GLU A 1 575 ? 16.671 -13.417 -4.031 1.00 89.94 575 GLU A N 1
ATOM 4734 C CA . GLU A 1 575 ? 17.269 -12.100 -3.822 1.00 89.94 575 GLU A CA 1
ATOM 4735 C C . GLU A 1 575 ? 17.189 -11.639 -2.368 1.00 89.94 575 GLU A C 1
ATOM 4737 O O . GLU A 1 575 ? 18.138 -11.030 -1.889 1.00 89.94 575 GLU A O 1
ATOM 4742 N N . TYR A 1 576 ? 16.152 -12.001 -1.606 1.00 88.12 576 TYR A N 1
ATOM 4743 C CA . TYR A 1 576 ? 16.140 -11.797 -0.154 1.00 88.12 576 TYR A CA 1
ATOM 4744 C C . TYR A 1 576 ? 17.361 -12.461 0.500 1.00 88.12 576 TYR A C 1
ATOM 4746 O O . TYR A 1 576 ? 18.066 -11.836 1.300 1.00 88.12 576 TYR A O 1
ATOM 4754 N N . TRP A 1 577 ? 17.669 -13.711 0.134 1.00 86.62 577 TRP A N 1
ATOM 4755 C CA . TRP A 1 577 ? 18.826 -14.429 0.674 1.00 86.62 577 TRP A CA 1
ATOM 4756 C C . TRP A 1 577 ? 20.174 -13.919 0.148 1.00 86.62 577 TRP A C 1
ATOM 4758 O O . TRP A 1 577 ? 21.149 -13.921 0.903 1.00 86.62 577 TRP A O 1
ATOM 4768 N N . ALA A 1 578 ? 20.224 -13.408 -1.080 1.00 87.38 578 ALA A N 1
ATOM 4769 C CA . ALA A 1 578 ? 21.425 -12.808 -1.653 1.00 87.38 578 ALA A CA 1
ATOM 4770 C C . ALA A 1 578 ? 21.644 -11.343 -1.225 1.00 87.38 578 ALA A C 1
ATOM 4772 O O . ALA A 1 578 ? 22.769 -10.862 -1.295 1.00 87.38 578 ALA A O 1
ATOM 4773 N N . ALA A 1 579 ? 20.620 -10.625 -0.745 1.00 83.81 579 ALA A N 1
ATOM 4774 C CA . ALA A 1 579 ? 20.657 -9.171 -0.537 1.00 83.81 579 ALA A CA 1
ATOM 4775 C C . ALA A 1 579 ? 21.806 -8.688 0.366 1.00 83.81 579 ALA A C 1
ATOM 4777 O O . ALA A 1 579 ? 22.393 -7.634 0.120 1.00 83.81 579 ALA A O 1
ATOM 4778 N N . CYS A 1 580 ? 22.157 -9.459 1.399 1.00 82.75 580 CYS A N 1
ATOM 4779 C CA . CYS A 1 580 ? 23.283 -9.126 2.278 1.00 82.75 580 CYS A CA 1
ATOM 4780 C C . CYS A 1 580 ? 24.657 -9.359 1.624 1.00 82.75 580 CYS A C 1
ATOM 4782 O O . CYS A 1 580 ? 25.647 -8.795 2.085 1.00 82.75 580 CYS A O 1
ATOM 4784 N N . ASP A 1 581 ? 24.715 -10.177 0.571 1.00 81.06 581 ASP A N 1
ATOM 4785 C CA . ASP A 1 581 ? 25.924 -10.510 -0.185 1.00 81.06 581 ASP A CA 1
ATOM 4786 C C . ASP A 1 581 ? 26.109 -9.606 -1.417 1.00 81.06 581 ASP A C 1
ATOM 4788 O O . ASP A 1 581 ? 27.200 -9.554 -1.975 1.00 81.06 581 ASP A O 1
ATOM 4792 N N . ARG A 1 582 ? 25.077 -8.851 -1.829 1.00 71.00 582 ARG A N 1
ATOM 4793 C CA . ARG A 1 582 ? 25.131 -7.881 -2.944 1.00 71.00 582 ARG A CA 1
ATOM 4794 C C . ARG A 1 582 ? 25.903 -6.583 -2.613 1.00 71.00 582 ARG A C 1
ATOM 4796 O O . ARG A 1 582 ? 25.725 -5.582 -3.300 1.00 71.00 582 ARG A O 1
ATOM 4803 N N . ALA A 1 583 ? 26.752 -6.610 -1.580 1.00 51.78 583 ALA A N 1
ATOM 4804 C CA . ALA A 1 583 ? 27.660 -5.526 -1.203 1.00 51.78 583 ALA A CA 1
ATOM 4805 C C . ALA A 1 583 ? 29.000 -5.669 -1.939 1.00 51.78 583 ALA A C 1
ATOM 4807 O O . ALA A 1 583 ? 29.891 -6.376 -1.430 1.00 51.78 583 ALA A O 1
#

InterPro domains:
  IPR056632 Domain of unknown function DUF7730 [PF24864] (93-258)

Radius of gyration: 34.62 Å; Cα contacts (8 Å, |Δi|>4): 929; chains: 1; bounding box: 99×75×93 Å